Protein AF-A0A368BAW0-F1 (afdb_monomer_lite)

Radius of gyration: 23.53 Å; chains: 1; bounding box: 50×58×74 Å

Sequence (431 aa):
MKLLVCPLLLMACLSIGHAYTFTSSEGAKFDGELLRVRSDSVRVKRASDNTEFTLNKSRFSLKDQQYFEAWAETNRNMPEGRRLQAILADKYSQDSLYIGGTTGWKKREQGTGYIIDREFSYVTPENDFKQATAHPKPGIWNWEPGDKWIEHCAEINQVVRLHGPISPQCSVWAMEDHRTAEELKQNLIEYMTAQCQRYDAYEHVKWMDVVNETITTSGRWFGPKPGTDRWENPWTIIGYDETHPLMPPLYIKMAFEIATQHAPNTKLIINQHGGMQDIMWLTVKDLVFYLREQGLRVDGIGWQAHIDTGFEKDTYNIERLHELIDWAHSNELSFHVTEMNAWLDPRSKDYEAQAETFAAILEALLEHRLNGEISWNVWNITDGLAWIKNRDKEGTLFDVNGEAKPAYYAVQEVLENPPPPRAPLASTPDF

Foldseek 3Di:
DPPPPDPVNLVQCLAFPRWDWWAFPVGDIFIWTWPDADPFKTWTQGPVPRDIDIDGLNRTDPVVNVSSVVSCVVCVQPDPDAAQVVLCVPPHDPAAEFEEEEDALVCLVVPVVSSRLRHGQAYEHQCCQACQNQPQDPPDGDCVRVVVVLVVCVVSVGAYERAHELELSHHLHLQAPPDALVNLVVVLLVSLLCSLQVPLVRLSHAAYQHYEAQADLQLHGFAHDPHSPDSGRPNLNNDFDPVDPLGGRPSSLVSQVSNVVRNVNYAYEHEHEDALRPSNVVSVLVVCVVNVVVVTGHAAYEYQAAEEQCQVVPVCRLVSVLVSCLVQLLVNHEYENHEHFHFADLVPPPLVSLLVVLLSNVLSQLLCSPSGHYYYYHHDAELLRPDPVRSSRGGHQAYNVRHGTSNVVSSVVCSVPHDHHDDHDDRDPDD

Structure (mmCIF, N/CA/C/O backbone):
data_AF-A0A368BAW0-F1
#
_entry.id   AF-A0A368BAW0-F1
#
loop_
_atom_site.group_PDB
_atom_site.id
_atom_site.type_symbol
_atom_site.label_atom_id
_atom_site.label_alt_id
_atom_site.label_comp_id
_atom_site.label_asym_id
_atom_site.label_entity_id
_atom_site.label_seq_id
_atom_site.pdbx_PDB_ins_code
_atom_site.Cartn_x
_atom_site.Cartn_y
_atom_site.Cartn_z
_atom_site.occupancy
_atom_site.B_iso_or_equiv
_atom_site.auth_seq_id
_atom_site.auth_comp_id
_atom_site.auth_asym_id
_atom_site.auth_atom_id
_atom_site.pdbx_PDB_model_num
ATOM 1 N N . MET A 1 1 ? 5.286 30.751 -40.939 1.00 34.09 1 MET A N 1
ATOM 2 C CA . MET A 1 1 ? 4.449 30.124 -39.894 1.00 34.09 1 MET A CA 1
ATOM 3 C C . MET A 1 1 ? 5.326 29.157 -39.110 1.00 34.09 1 MET A C 1
ATOM 5 O O . MET A 1 1 ? 5.576 28.060 -39.586 1.00 34.09 1 MET A O 1
ATOM 9 N N . LYS A 1 2 ? 5.897 29.584 -37.977 1.00 32.25 2 LYS A N 1
ATOM 10 C CA . LYS A 1 2 ? 6.533 28.651 -37.035 1.00 32.25 2 LYS A CA 1
ATOM 11 C C . LYS A 1 2 ? 5.384 27.945 -36.319 1.00 32.25 2 LYS A C 1
ATOM 13 O O . LYS A 1 2 ? 4.651 28.614 -35.598 1.00 32.25 2 LYS A O 1
ATOM 18 N N . LEU A 1 3 ? 5.170 26.656 -36.586 1.00 33.97 3 LEU A N 1
ATOM 19 C CA . LEU A 1 3 ? 4.266 25.854 -35.766 1.00 33.97 3 LEU A CA 1
ATOM 20 C C . LEU A 1 3 ? 4.830 25.864 -34.341 1.00 33.97 3 LEU A C 1
ATOM 22 O O . LEU A 1 3 ? 5.869 25.258 -34.088 1.00 33.97 3 LEU A O 1
ATOM 26 N N . LEU A 1 4 ? 4.165 26.574 -33.429 1.00 32.25 4 LEU A N 1
ATOM 27 C CA . LEU A 1 4 ? 4.263 26.266 -32.010 1.00 32.25 4 LEU A CA 1
ATOM 28 C C . LEU A 1 4 ? 3.608 24.895 -31.834 1.00 32.25 4 LEU A C 1
ATOM 30 O O . LEU A 1 4 ? 2.393 24.790 -31.690 1.00 32.25 4 LEU A O 1
ATOM 34 N N . VAL A 1 5 ? 4.409 23.836 -31.916 1.00 36.12 5 VAL A N 1
ATOM 35 C CA . VAL A 1 5 ? 4.007 22.540 -31.376 1.00 36.12 5 VAL A CA 1
ATOM 36 C C . VAL A 1 5 ? 4.018 22.711 -29.861 1.00 36.12 5 VAL A C 1
ATOM 38 O O . VAL A 1 5 ? 5.027 23.117 -29.285 1.00 36.12 5 VAL A O 1
ATOM 41 N N . CYS A 1 6 ? 2.862 22.508 -29.235 1.00 36.12 6 CYS A N 1
ATOM 42 C CA . CYS A 1 6 ? 2.690 22.656 -27.797 1.00 36.12 6 CYS A CA 1
ATOM 43 C C . CYS A 1 6 ? 3.670 21.711 -27.064 1.00 36.12 6 CYS A C 1
ATOM 45 O O . CYS A 1 6 ? 3.706 20.532 -27.422 1.00 36.12 6 CYS A O 1
ATOM 47 N N . PRO A 1 7 ? 4.449 22.165 -26.062 1.00 43.22 7 PRO A N 1
ATOM 48 C CA . PRO A 1 7 ? 5.406 21.317 -25.336 1.00 43.22 7 PRO A CA 1
ATOM 49 C C . PRO A 1 7 ? 4.777 20.036 -24.761 1.00 43.22 7 PRO A C 1
ATOM 51 O O . PRO A 1 7 ? 5.419 18.989 -24.742 1.00 43.22 7 PRO A O 1
ATOM 54 N N . LEU A 1 8 ? 3.492 20.100 -24.386 1.00 39.84 8 LEU A N 1
ATOM 55 C CA . LEU A 1 8 ? 2.697 18.955 -23.927 1.00 39.84 8 LEU A CA 1
ATOM 56 C C . LEU A 1 8 ? 2.510 17.865 -24.997 1.00 39.84 8 LEU A C 1
ATOM 58 O O . LEU A 1 8 ? 2.567 16.684 -24.672 1.00 39.84 8 LEU A O 1
ATOM 62 N N . LEU A 1 9 ? 2.343 18.237 -26.274 1.00 40.00 9 LEU A N 1
ATOM 63 C CA . LEU A 1 9 ? 2.205 17.267 -27.370 1.00 40.00 9 LEU A CA 1
ATOM 64 C C . LEU A 1 9 ? 3.522 16.525 -27.640 1.00 40.00 9 LEU A C 1
ATOM 66 O O . LEU A 1 9 ? 3.503 15.367 -28.038 1.00 40.00 9 LEU A O 1
ATOM 70 N N . LEU A 1 10 ? 4.665 17.190 -27.425 1.00 50.28 10 LEU A N 1
ATOM 71 C CA . LEU A 1 10 ? 5.984 16.583 -27.609 1.00 50.28 10 LEU A CA 1
ATOM 72 C C . LEU A 1 10 ? 6.306 15.589 -26.481 1.00 50.28 10 LEU A C 1
ATOM 74 O O . LEU A 1 10 ? 6.859 14.531 -26.758 1.00 50.28 10 LEU A O 1
ATOM 78 N N . MET A 1 11 ? 5.920 15.897 -25.234 1.00 52.19 11 MET A N 1
ATOM 79 C CA . MET A 1 11 ? 6.071 14.980 -24.094 1.00 52.19 11 MET A CA 1
ATOM 80 C C . MET A 1 11 ? 5.202 13.723 -24.228 1.00 52.19 11 MET A C 1
ATOM 82 O O . MET A 1 11 ? 5.685 12.630 -23.947 1.00 52.19 11 MET A O 1
ATOM 86 N N . ALA A 1 12 ? 3.962 13.851 -24.717 1.00 54.44 12 ALA A N 1
ATOM 87 C CA . ALA A 1 12 ? 3.074 12.704 -24.929 1.00 54.44 12 ALA A CA 1
ATOM 88 C C . ALA A 1 12 ? 3.622 11.699 -25.961 1.00 54.44 12 ALA A C 1
ATOM 90 O O . ALA A 1 12 ? 3.360 10.508 -25.850 1.00 54.44 12 ALA A O 1
ATOM 91 N N . CYS A 1 13 ? 4.412 12.158 -26.939 1.00 58.84 13 CYS A N 1
ATOM 92 C CA . CYS A 1 13 ? 5.061 11.284 -27.920 1.00 58.84 13 CYS A CA 1
ATOM 93 C C . CYS A 1 13 ? 6.344 10.603 -27.412 1.00 58.84 13 CYS A C 1
ATOM 95 O O . CYS A 1 13 ? 6.896 9.747 -28.105 1.00 58.84 13 CYS A O 1
ATOM 97 N N . LEU A 1 14 ? 6.854 11.011 -26.246 1.00 67.75 14 LEU A N 1
ATOM 98 C CA . LEU A 1 14 ? 8.094 10.507 -25.645 1.00 67.75 14 LEU A CA 1
ATOM 99 C C . LEU A 1 14 ? 7.836 9.563 -24.458 1.00 67.75 14 LEU A C 1
ATOM 101 O O . LEU A 1 14 ? 8.793 9.051 -23.873 1.00 67.75 14 LEU A O 1
ATOM 105 N N . SER A 1 15 ? 6.568 9.316 -24.112 1.00 64.12 15 SER A N 1
ATOM 106 C CA . SER A 1 15 ? 6.191 8.340 -23.093 1.00 64.12 15 SER A CA 1
ATOM 107 C C . SER A 1 15 ? 6.407 6.902 -23.578 1.00 64.12 15 SER A C 1
ATOM 109 O O . SER A 1 15 ? 6.427 6.602 -24.776 1.00 64.12 15 SER A O 1
ATOM 111 N N . ILE A 1 16 ? 6.588 5.989 -22.625 1.00 68.31 16 ILE A N 1
ATOM 112 C CA . ILE A 1 16 ? 6.613 4.549 -22.901 1.00 68.31 16 ILE A CA 1
ATOM 113 C C . ILE A 1 16 ? 5.248 4.121 -23.449 1.00 68.31 16 ILE A C 1
ATOM 115 O O . ILE A 1 16 ? 4.216 4.591 -22.977 1.00 68.31 16 ILE A O 1
ATOM 119 N N . GLY A 1 17 ? 5.254 3.228 -24.441 1.00 69.81 17 GLY A N 1
ATOM 120 C CA . GLY A 1 17 ? 4.032 2.687 -25.045 1.00 69.81 17 GLY A CA 1
ATOM 121 C C . GLY A 1 17 ? 3.360 3.618 -26.057 1.00 69.81 17 GLY A C 1
ATOM 122 O O . GLY A 1 17 ? 2.319 3.273 -26.606 1.00 69.81 17 GLY A O 1
ATOM 123 N N . HIS A 1 18 ? 3.940 4.789 -26.349 1.00 81.00 18 HIS A N 1
ATOM 124 C CA . HIS A 1 18 ? 3.433 5.642 -27.418 1.00 81.00 18 HIS A CA 1
ATOM 125 C C . HIS A 1 18 ? 3.744 5.042 -28.795 1.00 81.00 18 HIS A C 1
ATOM 127 O O . HIS A 1 18 ? 4.905 4.778 -29.125 1.00 81.00 18 HIS A O 1
ATOM 133 N N . ALA A 1 19 ? 2.709 4.878 -29.620 1.00 83.75 19 ALA A N 1
ATOM 134 C CA . ALA A 1 19 ? 2.864 4.449 -31.002 1.00 83.75 19 ALA A CA 1
ATOM 135 C C . ALA A 1 19 ? 3.539 5.546 -31.847 1.00 83.75 19 ALA A C 1
ATOM 137 O O . ALA A 1 19 ? 3.120 6.702 -31.860 1.00 83.75 19 ALA A O 1
ATOM 138 N N . TYR A 1 20 ? 4.571 5.172 -32.594 1.00 90.44 20 TYR A N 1
ATOM 139 C CA . TYR A 1 20 ? 5.371 6.034 -33.451 1.00 90.44 20 TYR A CA 1
ATOM 140 C C . TYR A 1 20 ? 5.610 5.357 -34.805 1.00 90.44 20 TYR A C 1
ATOM 142 O O . TYR A 1 20 ? 5.882 4.158 -34.882 1.00 90.44 20 TYR A O 1
ATOM 150 N N . THR A 1 21 ? 5.547 6.130 -35.890 1.00 93.44 21 THR A N 1
ATOM 151 C CA . THR A 1 21 ? 5.897 5.645 -37.231 1.00 93.44 21 THR A CA 1
ATOM 152 C C . THR A 1 21 ? 7.395 5.794 -37.474 1.00 93.44 21 THR A C 1
ATOM 154 O O . THR A 1 21 ? 7.878 6.886 -37.790 1.00 93.44 21 THR A O 1
ATOM 157 N N . PHE A 1 22 ? 8.130 4.690 -37.392 1.00 93.00 22 PHE A N 1
ATOM 158 C CA . PHE A 1 22 ? 9.554 4.649 -37.710 1.00 93.00 22 PHE A CA 1
ATOM 159 C C . PHE A 1 22 ? 9.780 4.618 -39.219 1.00 93.00 22 PHE A C 1
ATOM 161 O O . PHE A 1 22 ? 9.001 4.039 -39.978 1.00 93.00 22 PHE A O 1
ATOM 168 N N . THR A 1 23 ? 10.875 5.225 -39.659 1.00 93.88 23 THR A N 1
ATOM 169 C CA . THR A 1 23 ? 11.331 5.274 -41.046 1.00 93.88 23 THR A CA 1
ATOM 170 C C . THR A 1 23 ? 12.750 4.718 -41.132 1.00 93.88 23 THR A C 1
ATOM 172 O O . THR A 1 23 ? 13.669 5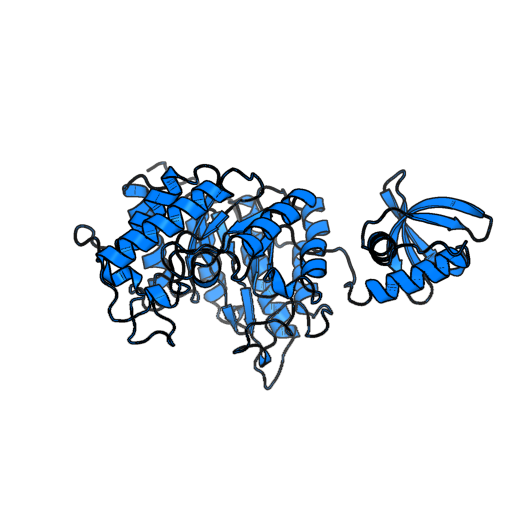.233 -40.494 1.00 93.88 23 THR A O 1
ATOM 175 N N . SER A 1 24 ? 12.956 3.680 -41.943 1.00 90.12 24 SER A N 1
ATOM 176 C CA . SER A 1 24 ? 14.282 3.123 -42.204 1.00 90.12 24 SER A CA 1
ATOM 177 C C . SER A 1 24 ? 15.177 4.131 -42.931 1.00 90.12 24 SER A C 1
ATOM 179 O O . SER A 1 24 ? 14.696 5.072 -43.568 1.00 90.12 24 SER A O 1
ATOM 181 N N . SER A 1 25 ? 16.491 3.917 -42.896 1.00 84.25 25 SER A N 1
ATOM 182 C CA . SER A 1 25 ? 17.465 4.704 -43.668 1.00 84.25 25 SER A CA 1
ATOM 183 C C . SER A 1 25 ? 17.217 4.651 -45.184 1.00 84.25 25 SER A C 1
ATOM 185 O O . SER A 1 25 ? 17.631 5.554 -45.906 1.00 84.25 25 SER A O 1
ATOM 187 N N . GLU A 1 26 ? 16.497 3.630 -45.654 1.00 86.88 26 GLU A N 1
ATOM 188 C CA . GLU A 1 26 ? 16.083 3.434 -47.050 1.00 86.88 26 GLU A CA 1
ATOM 189 C C . GLU A 1 26 ? 14.663 3.969 -47.339 1.00 86.88 26 GLU A C 1
ATOM 191 O O . GLU A 1 26 ? 14.186 3.887 -48.468 1.00 86.88 26 GLU A O 1
ATOM 196 N N . GLY A 1 27 ? 13.974 4.534 -46.339 1.00 87.50 27 GLY A N 1
ATOM 197 C CA . GLY A 1 27 ? 12.667 5.185 -46.487 1.00 87.50 27 GLY A CA 1
ATOM 198 C C . GLY A 1 27 ? 11.438 4.296 -46.256 1.00 87.50 27 GLY A C 1
ATOM 199 O O . GLY A 1 27 ? 10.313 4.787 -46.370 1.00 87.50 27 GLY A O 1
ATOM 200 N N . ALA A 1 28 ? 11.616 3.019 -45.904 1.00 91.56 28 ALA A N 1
ATOM 201 C CA . ALA A 1 28 ? 10.511 2.129 -45.540 1.00 91.56 28 ALA A CA 1
ATOM 202 C C . ALA A 1 28 ? 9.927 2.527 -44.179 1.00 91.56 28 ALA A C 1
ATOM 204 O O . ALA A 1 28 ? 10.675 2.914 -43.286 1.00 91.56 28 ALA A O 1
ATOM 205 N N . LYS A 1 29 ? 8.608 2.416 -43.998 1.00 94.75 29 LYS A N 1
ATOM 206 C CA . LYS A 1 29 ? 7.937 2.839 -42.763 1.00 94.75 29 LYS A CA 1
ATOM 207 C C . LYS A 1 29 ? 7.214 1.698 -42.076 1.00 94.75 29 LYS A C 1
ATOM 209 O O . LYS A 1 29 ? 6.678 0.821 -42.750 1.00 94.75 29 LYS A O 1
ATOM 214 N N . PHE A 1 30 ? 7.173 1.744 -40.752 1.00 93.31 30 PHE A N 1
ATOM 215 C CA . PHE A 1 30 ? 6.327 0.872 -39.945 1.00 93.31 30 PHE A CA 1
ATOM 216 C C . PHE A 1 30 ? 5.944 1.559 -38.636 1.00 93.31 30 PHE A C 1
ATOM 218 O O . PHE A 1 30 ? 6.708 2.365 -38.109 1.00 93.31 30 PHE A O 1
ATOM 225 N N . ASP A 1 31 ? 4.780 1.205 -38.105 1.00 93.81 31 ASP A N 1
ATOM 226 C CA . ASP A 1 31 ? 4.315 1.696 -36.811 1.00 93.81 31 ASP A CA 1
ATOM 227 C C . ASP A 1 31 ? 4.767 0.759 -35.686 1.00 93.81 31 ASP A C 1
ATOM 229 O O . ASP A 1 31 ? 4.769 -0.471 -35.834 1.00 93.81 31 ASP A O 1
ATOM 233 N N . GLY A 1 32 ? 5.150 1.329 -34.550 1.00 92.19 32 GLY A N 1
ATOM 234 C CA . GLY A 1 32 ? 5.523 0.569 -33.363 1.00 92.19 32 GLY A CA 1
ATOM 235 C C . GLY A 1 32 ? 5.779 1.444 -32.146 1.00 92.19 32 GLY A C 1
ATOM 236 O O . GLY A 1 32 ? 5.569 2.647 -32.181 1.00 92.19 32 GLY A O 1
ATOM 237 N N . GLU A 1 33 ? 6.298 0.844 -31.088 1.00 91.38 33 GLU A N 1
ATOM 238 C CA . GLU A 1 33 ? 6.603 1.500 -29.817 1.00 91.38 33 GLU A CA 1
ATOM 239 C C . GLU A 1 33 ? 8.092 1.344 -29.497 1.00 91.38 33 GLU A C 1
ATOM 241 O O . GLU A 1 33 ? 8.672 0.268 -29.691 1.00 91.38 33 GLU A O 1
ATOM 246 N N . LEU A 1 34 ? 8.724 2.402 -28.983 1.00 89.56 34 LEU A N 1
ATOM 247 C CA . LEU A 1 34 ? 10.065 2.286 -28.411 1.00 89.56 34 LEU A CA 1
ATOM 248 C C . LEU A 1 34 ? 9.997 1.571 -27.065 1.00 89.56 34 LEU A C 1
ATOM 250 O O . LEU A 1 34 ? 9.306 2.010 -26.149 1.00 89.56 34 LEU A O 1
ATOM 254 N N . LEU A 1 35 ? 10.779 0.500 -26.947 1.00 86.00 35 LEU A N 1
ATOM 255 C CA . LEU A 1 35 ? 10.939 -0.245 -25.702 1.00 86.00 35 LEU A CA 1
ATOM 256 C C . LEU A 1 35 ? 12.234 0.120 -24.977 1.00 86.00 35 LEU A C 1
ATOM 258 O O . LEU A 1 35 ? 12.276 0.096 -23.754 1.00 86.00 35 LEU A O 1
ATOM 262 N N . ARG A 1 36 ? 13.317 0.411 -25.709 1.00 88.19 36 ARG A N 1
ATOM 263 C CA . ARG A 1 36 ? 14.614 0.811 -25.135 1.00 88.19 36 ARG A CA 1
ATOM 264 C C . ARG A 1 36 ? 15.449 1.536 -26.176 1.00 88.19 36 ARG A C 1
ATOM 266 O O . ARG A 1 36 ? 15.490 1.125 -27.334 1.00 88.19 36 ARG A O 1
ATOM 273 N N . VAL A 1 37 ? 16.209 2.530 -25.733 1.00 88.88 37 VAL A N 1
ATOM 274 C CA . VAL A 1 37 ? 17.269 3.161 -26.520 1.00 88.88 37 VAL A CA 1
ATOM 275 C C . VAL A 1 37 ? 18.592 2.967 -25.780 1.00 88.88 37 VAL A C 1
ATOM 277 O O . VAL A 1 37 ? 18.723 3.365 -24.627 1.00 88.88 37 VAL A O 1
ATOM 280 N N . ARG A 1 38 ? 19.568 2.332 -26.434 1.00 88.69 38 ARG A N 1
ATOM 281 C CA . ARG A 1 38 ? 20.963 2.211 -25.973 1.00 88.69 38 ARG A CA 1
ATOM 282 C C . ARG A 1 38 ? 21.847 3.171 -26.765 1.00 88.69 38 ARG A C 1
ATOM 284 O O . ARG A 1 38 ? 21.340 3.944 -27.572 1.00 88.69 38 ARG A O 1
ATOM 291 N N . SER A 1 39 ? 23.159 3.170 -26.545 1.00 88.06 39 SER A N 1
ATOM 292 C CA . SER A 1 39 ? 24.081 4.055 -27.272 1.00 88.06 39 SER A CA 1
ATOM 293 C C . SER A 1 39 ? 24.009 3.845 -28.792 1.00 88.06 39 SER A C 1
ATOM 295 O O . SER A 1 39 ? 23.849 4.821 -29.527 1.00 88.06 39 SER A O 1
ATOM 297 N N . ASP A 1 40 ? 24.021 2.596 -29.256 1.00 92.69 40 ASP A N 1
ATOM 298 C CA . ASP A 1 40 ? 24.109 2.202 -30.671 1.00 92.69 40 ASP A CA 1
ATOM 299 C C . ASP A 1 40 ? 22.823 1.591 -31.257 1.00 92.69 40 ASP A C 1
ATOM 301 O O . ASP A 1 40 ? 22.659 1.517 -32.478 1.00 92.69 40 ASP A O 1
ATOM 305 N N . SER A 1 41 ? 21.890 1.184 -30.400 1.00 93.81 41 SER A N 1
ATOM 306 C CA . SER A 1 41 ? 20.751 0.345 -30.767 1.00 93.81 41 SER A CA 1
ATOM 307 C C . SER A 1 41 ? 19.440 0.818 -30.146 1.00 93.81 41 SER A C 1
ATOM 309 O O . SER A 1 41 ? 19.413 1.554 -29.156 1.00 93.81 41 SER A O 1
ATOM 311 N N . VAL A 1 42 ? 18.335 0.393 -30.755 1.00 92.88 42 VAL A N 1
ATOM 312 C CA . VAL A 1 42 ? 16.972 0.584 -30.259 1.00 92.88 42 VAL A CA 1
ATOM 313 C C . VAL A 1 42 ? 16.222 -0.737 -30.273 1.00 92.88 42 VAL A C 1
ATOM 315 O O . VAL A 1 42 ? 16.316 -1.498 -31.238 1.00 92.88 42 VAL A O 1
ATOM 318 N N . ARG A 1 43 ? 15.480 -1.007 -29.200 1.00 92.44 43 ARG A N 1
ATOM 319 C CA . ARG A 1 43 ? 14.509 -2.100 -29.125 1.00 92.44 43 ARG A CA 1
ATOM 320 C C . ARG A 1 43 ? 13.126 -1.525 -29.385 1.00 92.44 43 ARG A C 1
ATOM 322 O O . ARG A 1 43 ? 12.749 -0.524 -28.775 1.00 92.44 43 ARG A O 1
ATOM 329 N N . VAL A 1 44 ? 12.395 -2.166 -30.284 1.00 91.12 44 VAL A N 1
ATOM 330 C CA . VAL A 1 44 ? 11.116 -1.685 -30.806 1.00 91.12 44 VAL A CA 1
ATOM 331 C C . VAL A 1 44 ? 10.104 -2.822 -30.788 1.00 91.12 44 VAL A C 1
ATOM 333 O O . VAL A 1 44 ? 10.470 -3.961 -31.087 1.00 91.12 44 VAL A O 1
ATOM 336 N N . LYS A 1 45 ? 8.847 -2.511 -30.476 1.00 90.25 45 LYS A N 1
ATOM 337 C CA . LYS A 1 45 ? 7.701 -3.415 -30.622 1.00 90.25 45 LYS A CA 1
ATOM 338 C C . LYS A 1 45 ? 6.874 -2.970 -31.816 1.00 90.25 45 LYS A C 1
ATOM 340 O O . LYS A 1 45 ? 6.367 -1.854 -31.830 1.00 90.25 45 LYS A O 1
ATOM 345 N N . ARG A 1 46 ? 6.750 -3.803 -32.842 1.00 92.75 46 ARG A N 1
ATOM 346 C CA . ARG A 1 46 ? 5.976 -3.463 -34.042 1.00 92.75 46 ARG A CA 1
ATOM 347 C C . ARG A 1 46 ? 4.477 -3.583 -33.768 1.00 92.75 46 ARG A C 1
ATOM 349 O O . ARG A 1 46 ? 4.022 -4.617 -33.294 1.00 92.75 46 ARG A O 1
ATOM 356 N N . ALA A 1 47 ? 3.708 -2.563 -34.142 1.00 90.88 47 ALA A N 1
ATOM 357 C CA . ALA A 1 47 ? 2.279 -2.483 -33.836 1.00 90.88 47 ALA A CA 1
ATOM 358 C C . ALA A 1 47 ? 1.431 -3.533 -34.577 1.00 90.88 47 ALA A C 1
ATOM 360 O O . ALA A 1 47 ? 0.406 -3.970 -34.069 1.00 90.88 47 ALA A O 1
ATOM 361 N N . SER A 1 48 ? 1.851 -3.964 -35.772 1.00 91.25 48 SER A N 1
ATOM 362 C CA . SER A 1 48 ? 1.049 -4.866 -36.612 1.00 91.25 48 SER A CA 1
ATOM 363 C C . SER A 1 48 ? 0.923 -6.290 -36.070 1.00 91.25 48 SER A C 1
ATOM 365 O O . SER A 1 48 ? -0.034 -6.982 -36.401 1.00 91.25 48 SER A O 1
ATOM 367 N N . ASP A 1 49 ? 1.910 -6.758 -35.308 1.00 90.31 49 ASP A N 1
ATOM 368 C CA . ASP A 1 49 ? 1.985 -8.150 -34.847 1.00 90.31 49 ASP A CA 1
ATOM 369 C C . ASP A 1 49 ? 2.661 -8.320 -33.483 1.00 90.31 49 ASP A C 1
ATOM 371 O O . ASP A 1 49 ? 2.969 -9.440 -33.084 1.00 90.31 49 ASP A O 1
ATOM 375 N N . ASN A 1 50 ? 2.906 -7.221 -32.766 1.00 86.00 50 ASN A N 1
ATOM 376 C CA . ASN A 1 50 ? 3.586 -7.196 -31.473 1.00 86.00 50 ASN A CA 1
ATOM 377 C C . ASN A 1 50 ? 4.998 -7.807 -31.479 1.00 86.00 50 ASN A C 1
ATOM 379 O O . ASN A 1 50 ? 5.536 -8.090 -30.410 1.00 86.00 50 ASN A O 1
ATOM 383 N N . THR A 1 51 ? 5.627 -7.989 -32.649 1.00 90.56 51 THR A N 1
ATOM 384 C CA . THR A 1 51 ? 6.995 -8.520 -32.706 1.00 90.56 51 THR A CA 1
ATOM 385 C C . THR A 1 51 ? 7.959 -7.522 -32.084 1.00 90.56 51 THR A C 1
ATOM 387 O O . THR A 1 51 ? 8.010 -6.361 -32.499 1.00 90.56 51 THR A O 1
ATOM 390 N N . GLU A 1 52 ? 8.779 -7.992 -31.152 1.00 91.69 52 GLU A N 1
ATOM 391 C CA . GLU A 1 52 ? 9.866 -7.210 -30.582 1.00 91.69 52 GLU A CA 1
ATOM 392 C C . GLU A 1 52 ? 11.195 -7.534 -31.259 1.00 91.69 52 GLU A C 1
ATOM 394 O O . GLU A 1 52 ? 11.542 -8.697 -31.468 1.00 91.69 52 GLU A O 1
ATOM 399 N N . PHE A 1 53 ? 11.967 -6.504 -31.589 1.00 92.06 53 PHE A N 1
ATOM 400 C CA . PHE A 1 53 ? 13.292 -6.673 -32.174 1.00 92.06 53 PHE A CA 1
ATOM 401 C C . PHE A 1 53 ? 14.218 -5.513 -31.823 1.00 92.06 53 PHE A C 1
ATOM 403 O O . PHE A 1 53 ? 13.782 -4.398 -31.535 1.00 92.06 53 PHE A O 1
ATOM 410 N N . THR A 1 54 ? 15.521 -5.781 -31.889 1.00 94.19 54 THR A N 1
ATOM 411 C CA . THR A 1 54 ? 16.570 -4.784 -31.669 1.00 94.19 54 THR A CA 1
ATOM 412 C C . THR A 1 54 ? 17.273 -4.480 -32.982 1.00 94.19 54 THR A C 1
ATOM 414 O O . THR A 1 54 ? 17.697 -5.387 -33.698 1.00 94.19 54 THR A O 1
ATOM 417 N N . LEU A 1 55 ? 17.408 -3.197 -33.301 1.00 93.50 55 LEU A N 1
ATOM 418 C CA . LEU A 1 55 ? 18.064 -2.711 -34.510 1.00 93.50 55 LEU A CA 1
ATOM 419 C C . LEU A 1 55 ? 19.096 -1.641 -34.163 1.00 93.50 55 LEU A C 1
ATOM 421 O O . LEU A 1 55 ? 18.915 -0.864 -33.230 1.00 93.50 55 LEU A O 1
ATOM 425 N N . ASN A 1 56 ? 20.162 -1.561 -34.959 1.00 95.56 56 ASN A N 1
ATOM 426 C CA . ASN A 1 56 ? 21.100 -0.443 -34.877 1.00 95.56 56 ASN A CA 1
ATOM 427 C C . ASN A 1 56 ? 20.397 0.868 -35.245 1.00 95.56 56 ASN A C 1
ATOM 429 O O . ASN A 1 56 ? 19.667 0.917 -36.238 1.00 95.56 56 ASN A O 1
ATOM 433 N N . LYS A 1 57 ? 20.678 1.944 -34.503 1.00 93.62 57 LYS A N 1
ATOM 434 C CA . LYS A 1 57 ? 20.136 3.293 -34.753 1.00 93.62 57 LYS A CA 1
ATOM 435 C C . LYS A 1 57 ? 20.382 3.775 -36.180 1.00 93.62 57 LYS A C 1
ATOM 437 O O . LYS A 1 57 ? 19.524 4.418 -36.773 1.00 93.62 57 LYS A O 1
ATOM 442 N N . SER A 1 58 ? 21.527 3.402 -36.753 1.00 94.00 58 SER A N 1
ATOM 443 C CA . SER A 1 58 ? 21.915 3.740 -38.126 1.00 94.00 58 SER A CA 1
ATOM 444 C C . SER A 1 58 ? 20.983 3.168 -39.200 1.00 94.00 58 SER A C 1
ATOM 446 O O . SER A 1 58 ? 21.018 3.631 -40.338 1.00 94.00 58 SER A O 1
ATOM 448 N N . ARG A 1 59 ? 20.131 2.190 -38.861 1.00 94.44 59 ARG A N 1
ATOM 449 C CA . ARG A 1 59 ? 19.097 1.657 -39.763 1.00 94.44 59 ARG A CA 1
ATOM 450 C C . ARG A 1 59 ? 17.862 2.550 -39.866 1.00 94.44 59 ARG A C 1
ATOM 452 O O . ARG A 1 59 ? 16.986 2.240 -40.669 1.00 94.44 59 ARG A O 1
ATOM 459 N N . PHE A 1 60 ? 17.783 3.621 -39.080 1.00 94.25 60 PHE A N 1
ATOM 460 C CA . PHE A 1 60 ? 16.660 4.554 -39.056 1.00 94.25 60 PHE A CA 1
ATOM 461 C C . PHE A 1 60 ? 17.048 5.921 -39.611 1.00 94.25 60 PHE A C 1
ATOM 463 O O . PHE A 1 60 ? 18.228 6.278 -39.689 1.00 94.25 60 PHE A O 1
ATOM 470 N N . SER A 1 61 ? 16.036 6.698 -39.989 1.00 93.62 61 SER A N 1
ATOM 471 C CA . SER A 1 61 ? 16.201 8.069 -40.460 1.00 93.62 61 SER A CA 1
ATOM 472 C C . SER A 1 61 ? 16.901 8.948 -39.412 1.00 93.62 61 SER A C 1
ATOM 474 O O . SER A 1 61 ? 16.815 8.697 -38.212 1.00 93.62 61 SER A O 1
ATOM 476 N N . LEU A 1 62 ? 17.563 10.028 -39.842 1.00 91.00 62 LEU A N 1
ATOM 477 C CA . LEU A 1 62 ? 18.161 10.998 -38.909 1.00 91.00 62 LEU A CA 1
ATOM 478 C C . LEU A 1 62 ? 17.124 11.604 -37.949 1.00 91.00 62 LEU A C 1
ATOM 480 O O . LEU A 1 62 ? 17.440 11.878 -36.795 1.00 91.00 62 LEU A O 1
ATOM 484 N N . LYS A 1 63 ? 15.880 11.785 -38.411 1.00 91.19 63 LYS A N 1
ATOM 485 C CA . LYS A 1 63 ? 14.778 12.288 -37.584 1.00 91.19 63 LYS A CA 1
ATOM 486 C C . LYS A 1 63 ? 14.427 11.297 -36.470 1.00 91.19 63 LYS A C 1
ATOM 488 O O . LYS A 1 63 ? 14.209 11.708 -35.336 1.00 91.19 63 LYS A O 1
ATOM 493 N N . ASP A 1 64 ? 14.401 10.009 -36.789 1.00 92.75 64 ASP A N 1
ATOM 494 C CA . ASP A 1 64 ? 14.136 8.950 -35.816 1.00 92.75 64 ASP A CA 1
ATOM 495 C C . ASP A 1 64 ? 15.292 8.840 -34.820 1.00 92.75 64 ASP A C 1
ATOM 497 O O . ASP A 1 64 ? 15.060 8.708 -33.627 1.00 92.75 64 ASP A O 1
ATOM 501 N N . GLN A 1 65 ? 16.540 8.983 -35.277 1.00 91.56 65 GLN A N 1
ATOM 502 C CA . GLN A 1 65 ? 17.706 9.000 -34.389 1.00 91.56 65 GLN A CA 1
ATOM 503 C C . GLN A 1 65 ? 17.638 10.150 -33.368 1.00 91.56 65 GLN A C 1
ATOM 505 O O . GLN A 1 65 ? 17.879 9.920 -32.186 1.00 91.56 65 GLN A O 1
ATOM 510 N N . GLN A 1 66 ? 17.213 11.348 -33.785 1.00 89.62 66 GLN A N 1
ATOM 511 C CA . GLN A 1 66 ? 16.954 12.475 -32.873 1.00 89.62 66 GLN A CA 1
ATOM 512 C C . GLN A 1 66 ? 15.790 12.196 -31.913 1.00 89.62 66 GLN A C 1
ATOM 514 O O . GLN A 1 66 ? 15.845 12.556 -30.737 1.00 89.62 66 GLN A O 1
ATOM 519 N N . TYR A 1 67 ? 14.734 11.536 -32.397 1.00 89.25 67 TYR A N 1
ATOM 520 C CA . TYR A 1 67 ? 13.633 11.082 -31.549 1.00 89.25 67 TYR A CA 1
ATOM 521 C C . TYR A 1 67 ? 14.117 10.082 -30.490 1.00 89.25 67 TYR A C 1
ATOM 523 O O . TYR A 1 67 ? 13.735 10.202 -29.330 1.00 89.25 67 TYR A O 1
ATOM 531 N N . PHE A 1 68 ? 15.020 9.161 -30.841 1.00 92.06 68 PHE A N 1
ATOM 532 C CA . PHE A 1 68 ? 15.608 8.210 -29.897 1.00 92.06 68 PHE A CA 1
ATOM 533 C C . PHE A 1 68 ? 16.410 8.906 -28.801 1.00 92.06 68 PHE A C 1
ATOM 535 O O . PHE A 1 68 ? 16.331 8.492 -27.652 1.00 92.06 68 PHE A O 1
ATOM 542 N N . GLU A 1 69 ? 17.169 9.951 -29.132 1.00 88.12 69 GLU A N 1
ATOM 543 C CA . GLU A 1 69 ? 17.920 10.740 -28.147 1.00 88.12 69 GLU A CA 1
ATOM 544 C C . GLU A 1 69 ? 16.981 11.449 -27.164 1.00 88.12 69 GLU A C 1
ATOM 546 O O . GLU A 1 69 ? 17.160 11.335 -25.952 1.00 88.12 69 GLU A O 1
ATOM 551 N N . ALA A 1 70 ? 15.932 12.105 -27.669 1.00 85.62 70 ALA A N 1
ATOM 552 C CA . ALA A 1 70 ? 14.927 12.753 -26.827 1.00 85.62 70 ALA A CA 1
ATOM 553 C C . ALA A 1 70 ? 14.161 11.743 -25.954 1.00 85.62 70 ALA A C 1
ATOM 555 O O . ALA A 1 70 ? 13.883 12.008 -24.781 1.00 85.62 70 ALA A O 1
ATOM 556 N N . TRP A 1 71 ? 13.844 10.570 -26.510 1.00 88.00 71 TRP A N 1
ATOM 557 C CA . TRP A 1 71 ? 13.183 9.495 -25.778 1.00 88.00 71 TRP A CA 1
ATOM 558 C C . TRP A 1 71 ? 14.108 8.925 -24.703 1.00 88.00 71 TRP A C 1
ATOM 560 O O . TRP A 1 71 ? 13.676 8.744 -23.569 1.00 88.00 71 TRP A O 1
ATOM 570 N N . ALA A 1 72 ? 15.384 8.688 -25.018 1.00 85.56 72 ALA A N 1
ATOM 571 C CA . ALA A 1 72 ? 16.367 8.176 -24.068 1.00 85.56 72 ALA A CA 1
ATOM 572 C C . ALA A 1 72 ? 16.563 9.127 -22.888 1.00 85.56 72 ALA A C 1
ATOM 574 O O . ALA A 1 72 ? 16.590 8.666 -21.756 1.00 85.56 72 ALA A O 1
ATOM 575 N N . GLU A 1 73 ? 16.637 10.436 -23.135 1.00 81.19 73 GLU A N 1
ATOM 576 C CA . GLU A 1 73 ? 16.748 11.435 -22.067 1.00 81.19 73 GLU A CA 1
ATOM 577 C C . GLU A 1 73 ? 15.508 11.431 -21.162 1.00 81.19 73 GLU A C 1
ATOM 579 O O . GLU A 1 73 ? 15.619 11.436 -19.938 1.00 81.19 73 GLU A O 1
ATOM 584 N N . THR A 1 74 ? 14.319 11.348 -21.765 1.00 78.56 74 THR A N 1
ATOM 585 C CA . THR A 1 74 ? 13.041 11.302 -21.034 1.00 78.56 74 THR A CA 1
ATOM 586 C C . THR A 1 74 ? 12.897 10.026 -20.197 1.00 78.56 74 THR A C 1
ATOM 588 O O . THR A 1 74 ? 12.299 10.049 -19.125 1.00 78.56 74 THR A O 1
ATOM 591 N N . ASN A 1 75 ? 13.466 8.912 -20.665 1.00 79.31 75 ASN A N 1
ATOM 592 C CA . ASN A 1 75 ? 13.307 7.579 -20.080 1.00 79.31 75 ASN A CA 1
ATOM 593 C C . ASN A 1 75 ? 14.631 7.027 -19.519 1.00 79.31 75 ASN A C 1
ATOM 595 O O . ASN A 1 75 ? 14.806 5.810 -19.425 1.00 79.31 75 ASN A O 1
ATOM 599 N N . ARG A 1 76 ? 15.581 7.902 -19.162 1.00 79.06 76 ARG A N 1
ATOM 600 C CA . ARG A 1 76 ? 16.946 7.500 -18.777 1.00 79.06 76 ARG A CA 1
ATOM 601 C C . ARG A 1 76 ? 16.965 6.579 -17.552 1.00 79.06 76 ARG A C 1
ATOM 603 O O . ARG A 1 76 ? 17.688 5.590 -17.557 1.00 79.06 76 ARG A O 1
ATOM 610 N N . ASN A 1 77 ? 16.041 6.816 -16.620 1.00 81.62 77 ASN A N 1
ATOM 611 C CA . ASN A 1 77 ? 15.859 6.030 -15.403 1.00 81.62 77 ASN A CA 1
ATOM 612 C C . ASN A 1 77 ? 15.043 4.743 -15.617 1.00 81.62 77 ASN A C 1
ATOM 614 O O . ASN A 1 77 ? 14.469 4.193 -14.673 1.00 81.62 77 ASN A O 1
ATOM 618 N N . MET A 1 78 ? 14.832 4.311 -16.862 1.00 85.56 78 MET A N 1
ATOM 619 C CA . MET A 1 78 ? 14.087 3.086 -17.122 1.00 85.56 78 MET A CA 1
ATOM 620 C C . MET A 1 78 ? 14.969 1.878 -16.770 1.00 85.56 78 MET A C 1
ATOM 622 O O . MET A 1 78 ? 16.053 1.745 -17.352 1.00 85.56 78 MET A O 1
ATOM 626 N N . PRO A 1 79 ? 14.517 0.993 -15.865 1.00 91.56 79 PRO A N 1
ATOM 627 C CA . PRO A 1 79 ? 15.278 -0.196 -15.503 1.00 91.56 79 PRO A CA 1
ATOM 628 C C . PRO A 1 79 ? 15.482 -1.132 -16.701 1.00 91.56 79 PRO A C 1
ATOM 630 O O . PRO A 1 79 ? 14.771 -1.062 -17.708 1.00 91.56 79 PRO A O 1
ATOM 633 N N . GLU A 1 80 ? 16.445 -2.042 -16.596 1.00 89.56 80 GLU A N 1
ATOM 634 C CA . GLU A 1 80 ? 16.585 -3.144 -17.555 1.00 89.56 80 GLU A CA 1
ATOM 635 C C . GLU A 1 80 ? 15.489 -4.209 -17.343 1.00 89.56 80 GLU A C 1
ATOM 637 O O . GLU A 1 80 ? 14.805 -4.222 -16.316 1.00 89.56 80 GLU A O 1
ATOM 642 N N . GLY A 1 81 ? 15.274 -5.080 -18.335 1.00 88.88 81 GLY A N 1
ATOM 643 C CA . GLY A 1 81 ? 14.267 -6.152 -18.267 1.00 88.88 81 GLY A CA 1
ATOM 644 C C . GLY A 1 81 ? 12.819 -5.695 -18.506 1.00 88.88 81 GLY A C 1
ATOM 645 O O . GLY A 1 81 ? 12.568 -4.585 -18.993 1.00 88.88 81 GLY A O 1
ATOM 646 N N . ARG A 1 82 ? 11.851 -6.570 -18.202 1.00 90.94 82 ARG A N 1
ATOM 647 C CA . ARG A 1 82 ? 10.412 -6.260 -18.298 1.00 90.94 82 ARG A CA 1
ATOM 648 C C . ARG A 1 82 ? 9.958 -5.423 -17.100 1.00 90.94 82 ARG A C 1
ATOM 650 O O . ARG A 1 82 ? 10.466 -5.590 -16.000 1.00 90.94 82 ARG A O 1
ATOM 657 N N . ARG A 1 83 ? 9.013 -4.504 -17.305 1.00 93.25 83 ARG A N 1
ATOM 658 C CA . ARG A 1 83 ? 8.415 -3.732 -16.197 1.00 93.25 83 ARG A CA 1
ATOM 659 C C . ARG A 1 83 ? 7.617 -4.673 -15.288 1.00 93.25 83 ARG A C 1
ATOM 661 O O . ARG A 1 83 ? 7.068 -5.649 -15.803 1.00 93.25 83 ARG A O 1
ATOM 668 N N . LEU A 1 84 ? 7.502 -4.379 -13.990 1.00 96.56 84 LEU A N 1
ATOM 669 C CA . LEU A 1 84 ? 6.827 -5.294 -13.047 1.00 96.56 84 LEU A CA 1
ATOM 670 C C . LEU A 1 84 ? 5.369 -5.549 -13.471 1.00 96.56 84 LEU A C 1
ATOM 672 O O . LEU A 1 84 ? 4.949 -6.698 -13.585 1.00 96.56 84 LEU A O 1
ATOM 676 N N . GLN A 1 85 ? 4.637 -4.495 -13.840 1.00 93.56 85 GLN A N 1
ATOM 677 C CA . GLN A 1 85 ? 3.271 -4.591 -14.367 1.00 93.56 85 GLN A CA 1
ATOM 678 C C . GLN A 1 85 ? 3.163 -5.482 -15.617 1.00 93.56 85 GLN A C 1
ATOM 680 O O . GLN A 1 85 ? 2.214 -6.252 -15.746 1.00 93.56 85 GLN A O 1
ATOM 685 N N . ALA A 1 86 ? 4.141 -5.423 -16.526 1.00 91.44 86 ALA A N 1
ATOM 686 C CA . ALA A 1 86 ? 4.143 -6.255 -17.730 1.00 91.44 86 ALA A CA 1
ATOM 687 C C . ALA A 1 86 ? 4.359 -7.741 -17.404 1.00 91.44 86 ALA A C 1
ATOM 689 O O . ALA A 1 86 ? 3.797 -8.603 -18.075 1.00 91.44 86 ALA A O 1
ATOM 690 N N . ILE A 1 87 ? 5.145 -8.047 -16.366 1.00 95.44 87 ILE A N 1
ATOM 691 C CA . ILE A 1 87 ? 5.321 -9.419 -15.877 1.00 95.44 87 ILE A CA 1
ATOM 692 C C . ILE A 1 87 ? 4.008 -9.933 -15.277 1.00 95.44 87 ILE A C 1
ATOM 694 O O . ILE A 1 87 ? 3.602 -11.053 -15.579 1.00 95.44 87 ILE A O 1
ATOM 698 N N . LEU A 1 88 ? 3.309 -9.104 -14.494 1.00 94.44 88 LEU A N 1
ATOM 699 C CA . LEU A 1 88 ? 2.002 -9.451 -13.921 1.00 94.44 88 LEU A CA 1
ATOM 700 C C . LEU A 1 88 ? 0.965 -9.765 -14.996 1.00 94.44 88 LEU A C 1
ATOM 702 O O . LEU A 1 88 ? 0.297 -10.790 -14.909 1.00 94.44 88 LEU A O 1
ATOM 706 N N . ALA A 1 89 ? 0.869 -8.915 -16.020 1.00 91.50 89 ALA A N 1
ATOM 707 C CA . ALA A 1 89 ? -0.057 -9.098 -17.137 1.00 91.50 89 ALA A CA 1
ATOM 708 C C . ALA A 1 89 ? 0.189 -10.392 -17.933 1.00 91.50 89 ALA A C 1
ATOM 710 O O . ALA A 1 89 ? -0.756 -10.974 -18.457 1.00 91.50 89 ALA A O 1
ATOM 711 N N . ASP A 1 90 ? 1.444 -10.836 -18.028 1.00 92.06 90 ASP A N 1
ATOM 712 C CA . ASP A 1 90 ? 1.833 -12.026 -18.791 1.00 92.06 90 ASP A CA 1
ATOM 713 C C . ASP A 1 90 ? 1.740 -13.327 -17.976 1.00 92.06 90 ASP A C 1
ATOM 715 O O . ASP A 1 90 ? 1.310 -14.357 -18.492 1.00 92.06 90 ASP A O 1
ATOM 719 N N . LYS A 1 91 ? 2.152 -13.300 -16.701 1.00 92.94 91 LYS A N 1
ATOM 720 C CA . LYS A 1 91 ? 2.393 -14.521 -15.908 1.00 92.94 91 LYS A CA 1
ATOM 721 C C . LYS A 1 91 ? 1.363 -14.810 -14.821 1.00 92.94 91 LYS A C 1
ATOM 723 O O . LYS A 1 91 ? 1.338 -15.936 -14.320 1.00 92.94 91 LYS A O 1
ATOM 728 N N . TYR A 1 92 ? 0.537 -13.841 -14.433 1.00 92.06 92 TYR A N 1
ATOM 729 C CA . TYR A 1 92 ? -0.324 -13.959 -13.256 1.00 92.06 92 TYR A CA 1
ATOM 730 C C . TYR A 1 92 ? -1.787 -13.666 -13.583 1.00 92.06 92 TYR A C 1
ATOM 732 O O . TYR A 1 92 ? -2.106 -12.841 -14.438 1.00 92.06 92 TYR A O 1
ATOM 740 N N . SER A 1 93 ? -2.692 -14.350 -12.874 1.00 80.94 93 SER A N 1
ATOM 741 C CA . SER A 1 93 ? -4.114 -14.017 -12.928 1.00 80.94 93 SER A CA 1
ATOM 742 C C . SER A 1 93 ? -4.326 -12.630 -12.332 1.00 80.94 93 SER A C 1
ATOM 744 O O . SER A 1 93 ? -3.881 -12.359 -11.215 1.00 80.94 93 SER A O 1
ATOM 746 N N . GLN A 1 94 ? -5.043 -11.779 -13.062 1.00 71.88 94 GLN A N 1
ATOM 747 C CA . GLN A 1 94 ? -5.324 -10.404 -12.650 1.00 71.88 94 GLN A CA 1
ATOM 748 C C . GLN A 1 94 ? -6.227 -10.314 -11.417 1.00 71.88 94 GLN A C 1
ATOM 750 O O . GLN A 1 94 ? -6.379 -9.222 -10.890 1.00 71.88 94 GLN A O 1
ATOM 755 N N . ASP A 1 95 ? -6.794 -11.429 -10.945 1.00 78.81 95 ASP A N 1
ATOM 756 C CA . ASP A 1 95 ? -7.697 -11.458 -9.789 1.00 78.81 95 ASP A CA 1
ATOM 757 C C . ASP A 1 95 ? -7.035 -11.957 -8.497 1.00 78.81 95 ASP A C 1
ATOM 759 O O . ASP A 1 95 ? -7.616 -11.799 -7.423 1.00 78.81 95 ASP A O 1
ATOM 763 N N . SER A 1 96 ? 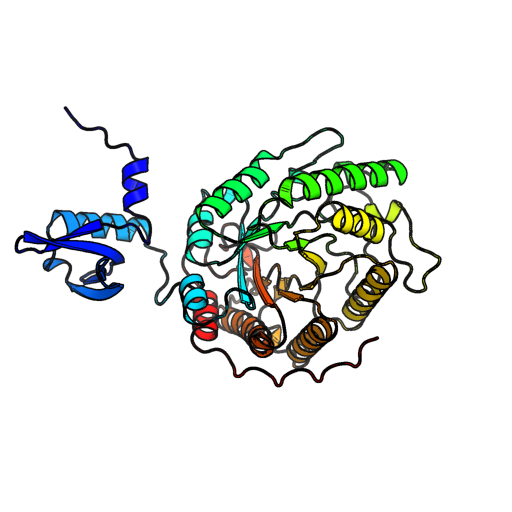-5.838 -12.556 -8.568 1.00 83.69 96 SER A N 1
ATOM 764 C CA . SER A 1 96 ? -5.202 -13.191 -7.402 1.00 83.69 96 SER A CA 1
ATOM 765 C C . SER A 1 96 ? -3.949 -12.486 -6.890 1.00 83.69 96 SER A C 1
ATOM 767 O O . SER A 1 96 ? -3.631 -12.640 -5.713 1.00 83.69 96 SER A O 1
ATOM 769 N N . LEU A 1 97 ? -3.256 -11.703 -7.723 1.00 94.31 97 LEU A N 1
ATOM 770 C CA . LEU A 1 97 ? -2.034 -10.995 -7.341 1.00 94.31 97 LEU A CA 1
ATOM 771 C C . LEU A 1 97 ? -2.041 -9.551 -7.834 1.00 94.31 97 LEU A C 1
ATOM 773 O O . LEU A 1 97 ? -2.207 -9.288 -9.023 1.00 94.31 97 LEU A O 1
ATOM 777 N N . TYR A 1 98 ? -1.722 -8.638 -6.922 1.00 96.75 98 TYR A N 1
ATOM 778 C CA . TYR A 1 98 ? -1.533 -7.226 -7.222 1.00 96.75 98 TYR A CA 1
ATOM 779 C C . TYR A 1 98 ? -0.210 -6.720 -6.656 1.00 96.75 98 TYR A C 1
ATOM 781 O O . TYR A 1 98 ? 0.102 -6.954 -5.491 1.00 96.75 98 TYR A O 1
ATOM 789 N N . ILE A 1 99 ? 0.543 -5.971 -7.461 1.00 97.75 99 ILE A N 1
ATOM 790 C CA . ILE A 1 99 ? 1.752 -5.257 -7.024 1.00 97.75 99 ILE A CA 1
ATOM 791 C C . ILE A 1 99 ? 1.511 -3.757 -7.139 1.00 97.75 99 ILE A C 1
ATOM 793 O O . ILE A 1 99 ? 1.095 -3.273 -8.200 1.00 97.75 99 ILE A O 1
ATOM 797 N N . GLY A 1 100 ? 1.762 -3.037 -6.053 1.00 97.94 100 GLY A N 1
ATOM 798 C CA . GLY A 1 100 ? 1.412 -1.637 -5.886 1.00 97.94 100 GLY A CA 1
ATOM 799 C C . GLY A 1 100 ? 2.575 -0.759 -5.464 1.00 97.94 100 GLY A C 1
ATOM 800 O O . GLY A 1 100 ? 3.609 -1.229 -4.979 1.00 97.94 100 GLY A O 1
ATOM 801 N N . GLY A 1 101 ? 2.377 0.541 -5.642 1.00 98.00 101 GLY A N 1
ATOM 802 C CA . GLY A 1 101 ? 3.256 1.555 -5.086 1.00 98.00 101 GLY A CA 1
ATOM 803 C C . GLY A 1 101 ? 2.485 2.708 -4.452 1.00 98.00 101 GLY A C 1
ATOM 804 O O . GLY A 1 101 ? 1.333 2.985 -4.792 1.00 98.00 101 GLY A O 1
ATOM 805 N N . THR A 1 102 ? 3.151 3.422 -3.549 1.00 98.25 102 THR A N 1
ATOM 806 C CA . THR A 1 102 ? 2.582 4.589 -2.864 1.00 98.25 102 THR A CA 1
ATOM 807 C C . THR A 1 102 ? 3.258 5.890 -3.275 1.00 98.25 102 THR A C 1
ATOM 809 O O . THR A 1 102 ? 4.469 6.061 -3.123 1.00 98.25 102 THR A O 1
ATOM 812 N N . THR A 1 103 ? 2.460 6.879 -3.674 1.00 97.00 103 THR A N 1
ATOM 813 C CA . THR A 1 103 ? 2.874 8.289 -3.738 1.00 97.00 103 THR A CA 1
ATOM 814 C C . THR A 1 103 ? 1.682 9.199 -3.454 1.00 97.00 103 THR A C 1
ATOM 816 O O . THR A 1 103 ? 0.537 8.767 -3.536 1.00 97.00 103 THR A O 1
ATOM 819 N N . GLY A 1 104 ? 1.936 10.459 -3.109 1.00 96.12 104 GLY A N 1
ATOM 820 C CA . GLY A 1 104 ? 0.888 11.477 -3.006 1.00 96.12 104 GLY A CA 1
ATOM 821 C C . GLY A 1 104 ? 0.683 12.217 -4.329 1.00 96.12 104 GLY A C 1
ATOM 822 O O . GLY A 1 104 ? 1.632 12.360 -5.105 1.00 96.12 104 GLY A O 1
ATOM 823 N N . TRP A 1 105 ? -0.503 12.781 -4.561 1.00 95.69 105 TRP A N 1
ATOM 824 C CA . TRP A 1 105 ? -0.821 13.505 -5.800 1.00 95.69 105 TRP A CA 1
ATOM 825 C C . TRP A 1 105 ? 0.205 14.614 -6.085 1.00 95.69 105 TRP A C 1
ATOM 827 O O . TRP A 1 105 ? 0.777 14.700 -7.168 1.00 95.69 105 TRP A O 1
ATOM 837 N N . LYS A 1 106 ? 0.555 15.396 -5.054 1.00 93.44 106 LYS A N 1
ATOM 838 C CA . LYS A 1 106 ? 1.566 16.474 -5.132 1.00 93.44 106 LYS A CA 1
ATOM 839 C C . LYS A 1 106 ? 2.987 15.991 -5.459 1.00 93.44 106 LYS A C 1
ATOM 841 O O . LYS A 1 106 ? 3.823 16.787 -5.884 1.00 93.44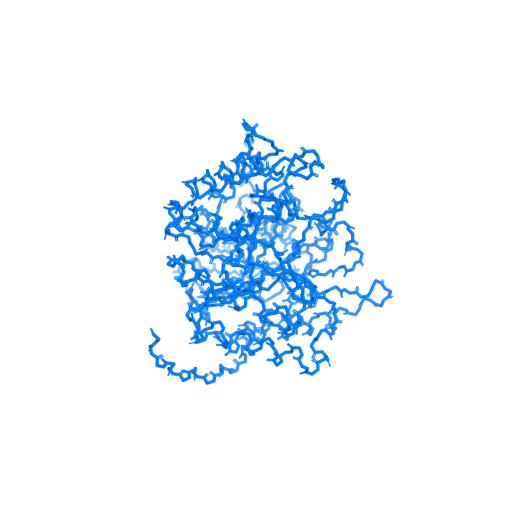 106 LYS A O 1
ATOM 846 N N . LYS A 1 107 ? 3.296 14.717 -5.204 1.00 93.69 107 LYS A N 1
ATOM 847 C CA . LYS A 1 107 ? 4.612 14.113 -5.468 1.00 93.69 107 LYS A CA 1
ATOM 848 C C . LYS A 1 107 ? 4.691 13.505 -6.871 1.00 93.69 107 LYS A C 1
ATOM 850 O O . LYS A 1 107 ? 5.801 13.263 -7.348 1.00 93.69 107 LYS A O 1
ATOM 855 N N . ARG A 1 108 ? 3.558 13.277 -7.552 1.00 91.75 108 ARG A N 1
ATOM 856 C CA . ARG A 1 108 ? 3.527 12.654 -8.888 1.00 91.75 108 ARG A CA 1
ATOM 857 C C . ARG A 1 108 ? 4.356 13.432 -9.907 1.00 91.75 108 ARG A C 1
ATOM 859 O O . ARG A 1 108 ? 5.198 12.840 -10.577 1.00 91.75 108 ARG A O 1
ATOM 866 N N . GLU A 1 109 ? 4.179 14.753 -9.950 1.00 85.94 109 GLU A N 1
ATOM 867 C CA . GLU A 1 109 ? 4.882 15.667 -10.868 1.00 85.94 109 GLU A CA 1
ATOM 868 C C . GLU A 1 109 ? 6.399 15.739 -10.622 1.00 85.94 109 GLU A C 1
ATOM 870 O O . GLU A 1 109 ? 7.149 16.203 -11.473 1.00 85.94 109 GLU A O 1
ATOM 875 N N . GLN A 1 110 ? 6.873 15.232 -9.481 1.00 88.25 110 GLN A N 1
ATOM 876 C CA . GLN A 1 110 ? 8.295 15.166 -9.130 1.00 88.25 110 GLN A CA 1
ATOM 877 C C . GLN A 1 110 ? 8.957 13.864 -9.626 1.00 88.25 110 GLN A C 1
ATOM 879 O O . GLN A 1 110 ? 10.021 13.484 -9.147 1.00 88.25 110 GLN A O 1
ATOM 884 N N . GLY A 1 111 ? 8.314 13.154 -10.561 1.00 84.12 111 GLY A N 1
ATOM 885 C CA . GLY A 1 111 ? 8.823 11.947 -11.222 1.00 84.12 111 GLY A CA 1
ATOM 886 C C . GLY A 1 111 ? 8.195 10.637 -10.736 1.00 84.12 111 GLY A C 1
ATOM 887 O O . GLY A 1 111 ? 8.146 9.667 -11.488 1.00 84.12 111 GLY A O 1
ATOM 888 N N . THR A 1 112 ? 7.638 10.601 -9.520 1.00 92.31 112 THR A N 1
ATOM 889 C CA . THR A 1 112 ? 7.059 9.360 -8.958 1.00 92.31 112 THR A CA 1
ATOM 890 C C . THR A 1 112 ? 5.809 8.889 -9.688 1.00 92.31 112 THR A C 1
ATOM 892 O O . THR A 1 112 ? 5.556 7.689 -9.717 1.00 92.31 112 THR A O 1
ATOM 895 N N . GLY A 1 113 ? 5.047 9.805 -10.297 1.00 91.00 113 GLY A N 1
ATOM 896 C CA . GLY A 1 113 ? 3.810 9.458 -10.996 1.00 91.00 113 GLY A CA 1
ATOM 897 C C . GLY A 1 113 ? 4.072 8.575 -12.210 1.00 91.00 113 GLY A C 1
ATOM 898 O O . GLY A 1 113 ? 3.452 7.530 -12.357 1.00 91.00 113 GLY A O 1
ATOM 899 N N . TYR A 1 114 ? 5.080 8.939 -13.003 1.00 88.44 114 TYR A N 1
ATOM 900 C CA . TYR A 1 114 ? 5.505 8.154 -14.159 1.00 88.44 114 TYR A CA 1
ATOM 901 C C . TYR A 1 114 ? 6.032 6.766 -13.762 1.00 88.44 114 TYR A C 1
ATOM 903 O O . TYR A 1 114 ? 5.737 5.784 -14.436 1.00 88.44 114 TYR A O 1
ATOM 911 N N . ILE A 1 115 ? 6.783 6.659 -12.658 1.00 93.62 115 ILE A N 1
ATOM 912 C CA . ILE A 1 115 ? 7.253 5.354 -12.169 1.00 93.62 115 ILE A CA 1
ATOM 913 C C . ILE A 1 115 ? 6.066 4.498 -11.704 1.00 93.62 115 ILE A C 1
ATOM 915 O O . ILE A 1 115 ? 6.029 3.312 -12.026 1.00 93.62 115 ILE A O 1
ATOM 919 N N . ILE A 1 116 ? 5.088 5.085 -10.999 1.00 94.94 116 ILE A N 1
ATOM 920 C CA . ILE A 1 116 ? 3.885 4.361 -10.565 1.00 94.94 116 ILE A CA 1
ATOM 921 C C . ILE A 1 116 ? 3.101 3.799 -11.743 1.00 94.94 116 ILE A C 1
ATOM 923 O O . ILE A 1 116 ? 2.800 2.608 -11.750 1.00 94.94 116 ILE A O 1
ATOM 927 N N . ASP A 1 117 ? 2.821 4.633 -12.741 1.00 93.88 117 ASP A N 1
ATOM 928 C CA . ASP A 1 117 ? 2.010 4.242 -13.896 1.00 93.88 117 ASP A CA 1
ATOM 929 C C . ASP A 1 117 ? 2.713 3.163 -14.734 1.00 93.88 117 ASP A C 1
ATOM 931 O O . ASP A 1 117 ? 2.063 2.310 -15.328 1.00 93.88 117 ASP A O 1
ATOM 935 N N . ARG A 1 118 ? 4.052 3.194 -14.773 1.00 91.75 118 ARG A N 1
ATOM 936 C CA . ARG A 1 118 ? 4.883 2.266 -15.552 1.00 91.75 118 ARG A CA 1
ATOM 937 C C . ARG A 1 118 ? 5.058 0.902 -14.888 1.00 91.75 118 ARG A C 1
ATOM 939 O O . ARG A 1 118 ? 5.212 -0.098 -15.588 1.00 91.75 118 ARG A O 1
ATOM 946 N N . GLU A 1 119 ? 5.191 0.866 -13.564 1.00 95.50 119 GLU A N 1
ATOM 947 C CA . GLU A 1 119 ? 5.663 -0.329 -12.855 1.00 95.50 119 GLU A CA 1
ATOM 948 C C . GLU A 1 119 ? 4.564 -1.069 -12.103 1.00 95.50 119 GLU A C 1
ATOM 950 O O . GLU A 1 119 ? 4.683 -2.280 -11.947 1.00 95.50 119 GLU A O 1
ATOM 955 N N . PHE A 1 120 ? 3.505 -0.405 -11.644 1.00 97.19 120 PHE A N 1
ATOM 956 C CA . PHE A 1 120 ? 2.601 -0.995 -10.657 1.00 97.19 120 PHE A CA 1
ATOM 957 C C . PHE A 1 120 ? 1.173 -1.164 -11.184 1.00 97.19 120 PHE A C 1
ATOM 959 O O . PHE A 1 120 ? 0.633 -0.324 -11.898 1.00 97.19 120 PHE A O 1
ATOM 966 N N . SER A 1 121 ? 0.542 -2.272 -10.796 1.00 95.75 121 SER A N 1
ATOM 967 C CA . SER A 1 121 ? -0.853 -2.602 -11.135 1.00 95.75 121 SER A CA 1
ATOM 968 C C . SER A 1 121 ? -1.880 -1.829 -10.302 1.00 95.75 121 SER A C 1
ATOM 970 O O . SER A 1 121 ? -3.022 -1.662 -10.730 1.00 95.75 121 SER A O 1
ATOM 972 N N . TYR A 1 122 ? -1.476 -1.332 -9.130 1.00 97.62 122 TYR A N 1
ATOM 973 C CA . TYR A 1 122 ? -2.314 -0.484 -8.292 1.00 97.62 122 TYR A CA 1
ATOM 974 C C . TYR A 1 122 ? -1.518 0.619 -7.603 1.00 97.62 122 TYR A C 1
ATOM 976 O O . TYR A 1 122 ? -0.291 0.560 -7.493 1.00 97.62 122 TYR A O 1
ATOM 984 N N . VAL A 1 123 ? -2.239 1.617 -7.108 1.00 98.38 123 VAL A N 1
ATOM 985 C CA . VAL A 1 123 ? -1.680 2.717 -6.334 1.00 98.38 123 VAL A CA 1
ATOM 986 C C . VAL A 1 123 ? -2.375 2.861 -4.990 1.00 98.38 123 VAL A C 1
ATOM 988 O O . VAL A 1 123 ? -3.585 2.665 -4.860 1.00 98.38 123 VAL A O 1
ATOM 991 N N . THR A 1 124 ? -1.594 3.256 -3.989 1.00 98.62 124 THR A N 1
ATOM 992 C CA . THR A 1 124 ? -2.113 3.734 -2.707 1.00 98.62 124 THR A CA 1
ATOM 993 C C . THR A 1 124 ? -1.752 5.210 -2.544 1.00 98.62 124 THR A C 1
ATOM 995 O O . THR A 1 124 ? -0.578 5.532 -2.344 1.00 98.62 124 THR A O 1
ATOM 998 N N . PRO A 1 125 ? -2.713 6.143 -2.646 1.00 97.75 125 PRO A N 1
ATOM 999 C CA . PRO A 1 125 ? -2.437 7.554 -2.398 1.00 97.75 125 PRO A CA 1
ATOM 1000 C C . PRO A 1 125 ? -2.020 7.830 -0.950 1.00 97.75 125 PRO A C 1
ATOM 1002 O O . PRO A 1 125 ? -2.791 7.646 -0.013 1.00 97.75 125 PRO A O 1
ATOM 1005 N N . GLU A 1 126 ? -0.782 8.294 -0.770 1.00 96.38 126 GLU A N 1
ATOM 1006 C CA . GLU A 1 126 ? -0.055 8.263 0.514 1.00 96.38 126 GLU A CA 1
ATOM 1007 C C . GLU A 1 126 ? -0.779 8.958 1.679 1.00 96.38 126 GLU A C 1
ATOM 1009 O O . GLU A 1 126 ? -0.817 8.458 2.806 1.00 96.38 126 GLU A O 1
ATOM 1014 N N . ASN A 1 127 ? -1.315 10.153 1.422 1.00 96.69 127 ASN A N 1
ATOM 1015 C CA . ASN A 1 127 ? -2.038 10.949 2.415 1.00 96.69 127 ASN A CA 1
ATOM 1016 C C . ASN A 1 127 ? -3.293 11.613 1.843 1.00 96.69 127 ASN A C 1
ATOM 1018 O O . ASN A 1 127 ? -3.970 12.337 2.568 1.00 96.69 127 ASN A O 1
ATOM 1022 N N . ASP A 1 128 ? -3.588 11.415 0.559 1.00 97.69 128 ASP A N 1
ATOM 1023 C CA . ASP A 1 128 ? -4.604 12.190 -0.158 1.00 97.69 128 ASP A CA 1
ATOM 1024 C C . ASP A 1 128 ? -6.029 11.840 0.291 1.00 97.69 128 ASP A C 1
ATOM 1026 O O . ASP A 1 128 ? -6.898 12.709 0.289 1.00 97.69 128 ASP A O 1
ATOM 1030 N N . PHE A 1 129 ? -6.244 10.604 0.758 1.00 97.75 129 PHE A N 1
ATOM 1031 C CA . PHE A 1 129 ? -7.517 10.160 1.330 1.00 97.75 129 PHE A CA 1
ATOM 1032 C C . PHE A 1 129 ? -7.591 10.274 2.851 1.00 97.75 129 PHE A C 1
ATOM 1034 O O . PHE A 1 129 ? -8.687 10.181 3.384 1.00 97.75 129 PHE A O 1
ATOM 1041 N N . LYS A 1 130 ? -6.477 10.495 3.563 1.00 97.25 130 LYS A N 1
ATOM 1042 C CA . LYS A 1 130 ? -6.472 10.589 5.033 1.00 97.25 130 LYS A CA 1
ATOM 1043 C C . LYS A 1 130 ? -7.270 11.790 5.516 1.00 97.25 130 LYS A C 1
ATOM 1045 O O . LYS A 1 130 ? -7.273 12.842 4.875 1.00 97.25 130 LYS A O 1
ATOM 1050 N N . GLN A 1 131 ? -7.847 11.676 6.711 1.00 95.81 131 GLN A N 1
ATOM 1051 C CA . GLN A 1 131 ? -8.682 12.723 7.295 1.00 95.81 131 GLN A CA 1
ATOM 1052 C C . GLN A 1 131 ? -7.971 14.083 7.358 1.00 95.81 131 GLN A C 1
ATOM 1054 O O . GLN A 1 131 ? -8.559 15.092 6.987 1.00 95.81 131 GLN A O 1
ATOM 1059 N N . ALA A 1 132 ? -6.688 14.126 7.733 1.00 94.38 132 ALA A N 1
ATOM 1060 C CA . ALA A 1 132 ? -5.922 15.375 7.774 1.00 94.38 132 ALA A CA 1
ATOM 1061 C C . ALA A 1 132 ? -5.879 16.129 6.427 1.00 94.38 132 ALA A C 1
ATOM 1063 O O . ALA A 1 132 ? -5.743 17.353 6.423 1.00 94.38 132 ALA A O 1
ATOM 1064 N N . THR A 1 133 ? -6.011 15.422 5.300 1.00 96.31 133 THR A N 1
ATOM 1065 C CA . THR A 1 133 ? -6.052 16.014 3.958 1.00 96.31 133 THR A CA 1
ATOM 1066 C C . THR A 1 133 ? -7.479 16.195 3.466 1.00 96.31 133 THR A C 1
ATOM 1068 O O . THR A 1 133 ? -7.816 17.292 3.030 1.00 96.31 133 THR A O 1
ATOM 1071 N N . ALA A 1 134 ? -8.298 15.142 3.520 1.00 97.25 134 ALA A N 1
ATOM 1072 C CA . ALA A 1 134 ? -9.632 15.117 2.929 1.00 97.25 134 ALA A CA 1
ATOM 1073 C C . ALA A 1 134 ? -10.668 15.869 3.776 1.00 97.25 134 ALA A C 1
ATOM 1075 O O . ALA A 1 134 ? -11.531 16.550 3.226 1.00 97.25 134 ALA A O 1
ATOM 1076 N N . HIS A 1 135 ? -10.559 15.793 5.105 1.00 97.06 135 HIS A N 1
ATOM 1077 C CA . HIS A 1 135 ? -11.501 16.374 6.062 1.00 97.06 135 HIS A CA 1
ATOM 1078 C C . HIS A 1 135 ? -10.784 16.949 7.300 1.00 97.06 135 HIS A C 1
ATOM 1080 O O . HIS A 1 135 ? -10.899 16.421 8.408 1.00 97.06 135 HIS A O 1
ATOM 1086 N N . PRO A 1 136 ? -9.994 18.026 7.140 1.00 95.50 136 PRO A N 1
ATOM 1087 C CA . PRO A 1 136 ? -9.103 18.518 8.194 1.00 95.50 136 PRO A CA 1
ATOM 1088 C C . PRO A 1 136 ? -9.827 19.057 9.439 1.00 95.50 136 PRO A C 1
ATOM 1090 O O . PRO A 1 136 ? -9.200 19.204 10.487 1.00 95.50 136 PRO A O 1
ATOM 1093 N N . LYS A 1 137 ? -11.111 19.420 9.319 1.00 94.88 137 LYS A N 1
ATOM 1094 C CA . LYS A 1 137 ? -11.990 19.831 10.422 1.00 94.88 137 LYS A CA 1
ATOM 1095 C C . LYS A 1 137 ? -13.464 19.720 9.996 1.00 94.88 137 LYS A C 1
ATOM 1097 O O . LYS A 1 137 ? -13.725 19.802 8.792 1.00 94.88 137 LYS A O 1
ATOM 1102 N N . PRO A 1 138 ? -14.414 19.621 10.945 1.00 93.81 138 PRO A N 1
ATOM 1103 C CA . PRO A 1 138 ? -15.841 19.510 10.643 1.00 93.81 138 PRO A CA 1
ATOM 1104 C C . PRO A 1 138 ? -16.334 20.558 9.643 1.00 93.81 138 PRO A C 1
ATOM 1106 O O . PRO A 1 138 ? -15.960 21.735 9.721 1.00 93.81 138 PRO A O 1
ATOM 1109 N N . GLY A 1 139 ? -17.163 20.124 8.692 1.00 94.12 139 GLY A N 1
ATOM 1110 C CA . GLY A 1 139 ? -17.712 20.971 7.632 1.00 94.12 139 GLY A CA 1
ATOM 1111 C C . GLY A 1 139 ? -16.717 21.452 6.566 1.00 94.12 139 GLY A C 1
ATOM 1112 O O . GLY A 1 139 ? -17.127 22.177 5.661 1.00 94.12 139 GLY A O 1
ATOM 1113 N N . ILE A 1 140 ? -15.433 21.077 6.632 1.00 97.75 140 ILE A N 1
ATOM 1114 C CA . ILE A 1 140 ? -14.429 21.431 5.620 1.00 97.75 140 ILE A CA 1
ATOM 1115 C C . ILE A 1 140 ? -13.948 20.184 4.897 1.00 97.75 140 ILE A C 1
ATOM 1117 O O . ILE A 1 140 ? -13.474 19.234 5.514 1.00 97.75 140 ILE A O 1
ATOM 1121 N N . TRP A 1 141 ? -14.011 20.235 3.572 1.00 98.19 141 TRP A N 1
ATOM 1122 C CA . TRP A 1 141 ? -13.635 19.137 2.698 1.00 98.19 141 TRP A CA 1
ATOM 1123 C C . TRP A 1 141 ? -12.630 19.585 1.648 1.00 98.19 141 TRP A C 1
ATOM 1125 O O . TRP A 1 141 ? -12.740 20.679 1.094 1.00 98.19 141 TRP A O 1
ATOM 1135 N N . ASN A 1 142 ? -11.672 18.717 1.358 1.00 97.81 142 ASN A N 1
ATOM 1136 C CA . ASN A 1 142 ? -10.715 18.881 0.278 1.00 97.81 142 ASN A CA 1
ATOM 1137 C C . ASN A 1 142 ? -10.622 17.570 -0.508 1.00 97.81 142 ASN A C 1
ATOM 1139 O O . ASN A 1 142 ? -9.787 16.711 -0.237 1.00 97.81 142 ASN A O 1
ATOM 1143 N N . TRP A 1 143 ? -11.521 17.434 -1.478 1.00 97.88 143 TRP A N 1
ATOM 1144 C CA . TRP A 1 143 ? -11.630 16.247 -2.322 1.00 97.88 143 TRP A CA 1
ATOM 1145 C C . TRP A 1 143 ? -10.636 16.229 -3.482 1.00 97.88 143 TRP A C 1
ATOM 1147 O O . TRP A 1 143 ? -10.335 15.158 -3.992 1.00 97.88 143 TRP A O 1
ATOM 1157 N N . GLU A 1 144 ? -10.094 17.391 -3.863 1.00 97.81 144 GLU A N 1
ATOM 1158 C CA . GLU A 1 144 ? -9.316 17.560 -5.095 1.00 97.81 144 GLU A CA 1
ATOM 1159 C C . GLU A 1 144 ? -8.184 16.525 -5.258 1.00 97.81 144 GLU A C 1
ATOM 1161 O O . GLU A 1 144 ? -8.093 15.940 -6.335 1.00 97.81 144 GLU A O 1
ATOM 1166 N N . PRO A 1 145 ? -7.328 16.240 -4.252 1.00 97.25 145 PRO A N 1
ATOM 1167 C CA . PRO A 1 145 ? -6.260 15.259 -4.434 1.00 97.25 145 PRO A CA 1
ATOM 1168 C C . PRO A 1 145 ? -6.785 13.835 -4.644 1.00 97.25 145 PRO A C 1
ATOM 1170 O O . PRO A 1 145 ? -6.244 13.110 -5.472 1.00 97.25 145 PRO A O 1
ATOM 1173 N N . GLY A 1 146 ? -7.827 13.441 -3.904 1.00 97.69 146 GLY A N 1
ATOM 1174 C CA . GLY A 1 146 ? -8.444 12.120 -4.019 1.00 97.69 146 GLY A CA 1
ATOM 1175 C C . GLY A 1 146 ? -9.169 11.944 -5.351 1.00 97.69 146 GLY A C 1
ATOM 1176 O O . GLY A 1 146 ? -8.938 10.959 -6.040 1.00 97.69 146 GLY A O 1
ATOM 1177 N N . ASP A 1 147 ? -9.964 12.933 -5.759 1.00 98.31 147 ASP A N 1
ATOM 1178 C CA . ASP A 1 147 ? -10.695 12.917 -7.031 1.00 98.31 147 ASP A CA 1
ATOM 1179 C C . ASP A 1 147 ? -9.757 12.776 -8.229 1.00 98.31 147 ASP A C 1
ATOM 1181 O O . ASP A 1 147 ? -9.994 11.949 -9.103 1.00 98.31 147 ASP A O 1
ATOM 1185 N N . LYS A 1 148 ? -8.641 13.511 -8.233 1.00 98.06 148 LYS A N 1
ATOM 1186 C CA . LYS A 1 148 ? -7.651 13.411 -9.310 1.00 98.06 148 LYS A CA 1
ATOM 1187 C C . LYS A 1 148 ? -7.018 12.024 -9.420 1.00 98.06 148 LYS A C 1
ATOM 1189 O O . LYS A 1 148 ? -6.689 11.600 -10.524 1.00 98.06 148 LYS A O 1
ATOM 1194 N N . TRP A 1 149 ? -6.853 11.309 -8.306 1.00 98.00 149 TRP A N 1
ATOM 1195 C CA . TRP A 1 149 ? -6.406 9.916 -8.344 1.00 98.00 149 TRP A CA 1
ATOM 1196 C C . TRP A 1 149 ? -7.438 9.005 -8.993 1.00 98.00 149 TRP A C 1
ATOM 1198 O O . TRP A 1 149 ? -7.070 8.212 -9.852 1.00 98.00 149 TRP A O 1
ATOM 1208 N N . ILE A 1 150 ? -8.706 9.143 -8.611 1.00 98.31 150 ILE A N 1
ATOM 1209 C CA . ILE A 1 150 ? -9.805 8.362 -9.188 1.00 98.31 150 ILE A CA 1
ATOM 1210 C C . ILE A 1 150 ? -9.920 8.620 -10.696 1.00 98.31 150 ILE A C 1
ATOM 1212 O O . ILE A 1 150 ? -9.993 7.681 -11.483 1.00 98.31 150 ILE A O 1
ATOM 1216 N N . GLU A 1 151 ? -9.869 9.884 -11.117 1.00 98.00 151 GLU A N 1
ATOM 1217 C CA . GLU A 1 151 ? -9.912 10.266 -12.533 1.00 98.00 151 GLU A CA 1
ATOM 1218 C C . GLU A 1 151 ? -8.720 9.688 -13.313 1.00 98.00 151 GLU A C 1
ATOM 1220 O O . GLU A 1 151 ? -8.915 8.983 -14.301 1.00 98.00 151 GLU A O 1
ATOM 1225 N N . HIS A 1 152 ? -7.489 9.911 -12.839 1.00 96.94 152 HIS A N 1
ATOM 1226 C CA . HIS A 1 152 ? -6.271 9.415 -13.496 1.00 96.94 152 HIS A CA 1
ATOM 1227 C C . HIS A 1 152 ? -6.249 7.888 -13.598 1.00 96.94 152 HIS A C 1
ATOM 1229 O O . HIS A 1 152 ? -5.970 7.333 -14.657 1.00 96.94 152 HIS A O 1
ATOM 1235 N N . CYS A 1 153 ? -6.552 7.189 -12.505 1.00 97.44 153 CYS A N 1
ATOM 1236 C CA . CYS A 1 153 ? -6.506 5.731 -12.468 1.00 97.44 153 CYS A CA 1
ATOM 1237 C C . CYS A 1 153 ? -7.601 5.087 -13.328 1.00 97.44 153 CYS A C 1
ATOM 1239 O O . CYS A 1 153 ? -7.347 4.036 -13.920 1.00 97.44 153 CYS A O 1
ATOM 1241 N N . ALA A 1 154 ? -8.762 5.735 -13.481 1.00 96.94 154 ALA A N 1
ATOM 1242 C CA . ALA A 1 154 ? -9.775 5.316 -14.445 1.00 96.94 154 ALA A CA 1
ATOM 1243 C C . ALA A 1 154 ? -9.262 5.388 -15.894 1.00 96.94 154 ALA A C 1
ATOM 1245 O O . ALA A 1 154 ? -9.507 4.468 -16.672 1.00 96.94 154 ALA A O 1
ATOM 1246 N N . GLU A 1 155 ? -8.523 6.441 -16.263 1.00 94.50 155 GLU A N 1
ATOM 1247 C CA . GLU A 1 155 ? -7.991 6.614 -17.626 1.00 94.50 155 GLU A CA 1
ATOM 1248 C C . GLU A 1 155 ? -6.977 5.530 -18.014 1.00 94.50 155 GLU A C 1
ATOM 1250 O O . GLU A 1 155 ? -6.912 5.127 -19.178 1.00 94.50 155 GLU A O 1
ATOM 1255 N N . ILE A 1 156 ? -6.198 5.045 -17.044 1.00 91.81 156 ILE A N 1
ATOM 1256 C CA . ILE A 1 156 ? -5.131 4.061 -17.272 1.00 91.81 156 ILE A CA 1
ATOM 1257 C C . ILE A 1 156 ? -5.474 2.647 -16.782 1.00 91.81 156 ILE A C 1
ATOM 1259 O O . ILE A 1 156 ? -4.614 1.769 -16.823 1.00 91.81 156 ILE A O 1
ATOM 1263 N N . ASN A 1 157 ? -6.715 2.409 -16.344 1.00 91.31 157 ASN A N 1
ATOM 1264 C CA . ASN A 1 157 ? -7.182 1.142 -15.762 1.00 91.31 157 ASN A CA 1
ATOM 1265 C C . ASN A 1 157 ? -6.293 0.629 -14.611 1.00 91.31 157 ASN A C 1
ATOM 1267 O O . ASN A 1 157 ? -6.005 -0.565 -14.518 1.00 91.31 157 ASN A O 1
ATOM 1271 N N . GLN A 1 158 ? -5.833 1.530 -13.743 1.00 94.94 158 GLN A N 1
ATOM 1272 C CA . GLN A 1 158 ? -5.032 1.182 -12.569 1.00 94.94 158 GLN A CA 1
ATOM 1273 C C . GLN A 1 158 ? -5.933 1.083 -11.335 1.00 94.94 158 GLN A C 1
ATOM 1275 O O . GLN A 1 158 ? -6.808 1.918 -11.122 1.00 94.94 158 GLN A O 1
ATOM 1280 N N . VAL A 1 159 ? -5.716 0.069 -10.498 1.00 97.62 159 VAL A N 1
ATOM 1281 C CA . VAL A 1 159 ? -6.498 -0.103 -9.266 1.00 97.62 159 VAL A CA 1
ATOM 1282 C C . VAL A 1 159 ? -6.077 0.926 -8.208 1.00 97.62 159 VAL A C 1
ATOM 1284 O O . VAL A 1 159 ? -4.903 1.280 -8.096 1.00 97.62 159 VAL A O 1
ATOM 1287 N N . VAL A 1 160 ? -7.024 1.381 -7.390 1.00 98.69 160 VAL A N 1
ATOM 1288 C CA . VAL A 1 160 ? -6.806 2.293 -6.263 1.00 98.69 160 VAL A CA 1
ATOM 1289 C C . VAL A 1 160 ? -7.143 1.590 -4.949 1.00 98.69 160 VAL A C 1
ATOM 1291 O O . VAL A 1 160 ? -8.225 1.019 -4.783 1.00 98.69 160 VAL A O 1
ATOM 1294 N N . ARG A 1 161 ? -6.219 1.677 -3.986 1.00 98.69 161 ARG A N 1
ATOM 1295 C CA . ARG A 1 161 ? -6.482 1.427 -2.564 1.00 98.69 161 ARG A CA 1
ATOM 1296 C C . ARG A 1 161 ? -6.768 2.754 -1.868 1.00 98.69 161 ARG A C 1
ATOM 1298 O O . ARG A 1 161 ? -5.915 3.644 -1.841 1.00 98.69 161 ARG A O 1
ATOM 1305 N N . LEU A 1 162 ? -7.933 2.866 -1.240 1.00 98.25 162 LEU A N 1
ATOM 1306 C CA . LEU A 1 162 ? -8.252 3.979 -0.353 1.00 98.25 162 LEU A CA 1
ATOM 1307 C C . LEU A 1 162 ? -7.562 3.772 0.993 1.00 98.25 162 LEU A C 1
ATOM 1309 O O . LEU A 1 162 ? -8.056 3.067 1.870 1.00 98.25 162 LEU A O 1
ATOM 1313 N N . HIS A 1 163 ? -6.420 4.427 1.164 1.00 97.44 163 HIS A N 1
ATOM 1314 C CA . HIS A 1 163 ? -5.769 4.552 2.460 1.00 97.44 163 HIS A CA 1
ATOM 1315 C C . HIS A 1 163 ? -6.215 5.857 3.137 1.00 97.44 163 HIS A C 1
ATOM 1317 O O . HIS A 1 163 ? -5.495 6.858 3.202 1.00 97.44 163 HIS A O 1
ATOM 1323 N N . GLY A 1 164 ? -7.469 5.844 3.591 1.00 90.19 164 GLY A N 1
ATOM 1324 C CA . GLY A 1 164 ? -8.106 6.905 4.372 1.00 90.19 164 GLY A CA 1
ATOM 1325 C C . GLY A 1 164 ? -8.751 6.407 5.674 1.00 90.19 164 GLY A C 1
ATOM 1326 O O . GLY A 1 164 ? -9.866 6.827 5.966 1.00 90.19 164 GLY A O 1
ATOM 1327 N N . PRO A 1 165 ? -8.093 5.548 6.469 1.00 92.25 165 PRO A N 1
ATOM 1328 C CA . PRO A 1 165 ? -8.711 4.874 7.612 1.00 92.25 165 PRO A CA 1
ATOM 1329 C C . PRO A 1 165 ? -9.087 5.828 8.755 1.00 92.25 165 PRO A C 1
ATOM 1331 O O . PRO A 1 165 ? -8.385 6.817 9.007 1.00 92.25 165 PRO A O 1
ATOM 1334 N N . ILE A 1 166 ? -10.103 5.462 9.549 1.00 95.25 166 ILE A N 1
ATOM 1335 C CA . ILE A 1 166 ? -10.222 5.973 10.926 1.00 95.25 166 ILE A CA 1
ATOM 1336 C C . ILE A 1 166 ? -9.083 5.364 11.738 1.00 95.25 166 ILE A C 1
ATOM 1338 O O . ILE A 1 166 ? -8.995 4.151 11.931 1.00 95.25 166 ILE A O 1
ATOM 1342 N N . SER A 1 167 ? -8.152 6.218 12.142 1.00 90.19 167 SER A N 1
ATOM 1343 C CA . SER A 1 167 ? -6.808 5.788 12.509 1.00 90.19 167 SER A CA 1
ATOM 1344 C C . SER A 1 167 ? -6.068 6.846 13.324 1.00 90.19 167 SER A C 1
ATOM 1346 O O . SER A 1 167 ? -6.556 7.977 13.451 1.00 90.19 167 SER A O 1
ATOM 1348 N N . PRO A 1 168 ? -4.856 6.524 13.811 1.00 90.12 168 PRO A N 1
ATOM 1349 C CA . PRO A 1 168 ? -3.904 7.512 14.311 1.00 90.12 168 PRO A CA 1
ATOM 1350 C C . PRO A 1 168 ? -3.539 8.606 13.305 1.00 90.12 168 PRO A C 1
ATOM 1352 O O . PRO A 1 168 ? -3.140 9.699 13.697 1.00 90.12 168 PRO A O 1
ATOM 1355 N N . GLN A 1 169 ? -3.704 8.360 12.001 1.00 88.81 169 GLN A N 1
ATOM 1356 C CA . GLN A 1 169 ? -3.501 9.358 10.949 1.00 88.81 169 GLN A CA 1
ATOM 1357 C C . GLN A 1 169 ? -4.724 10.271 10.744 1.00 88.81 169 GLN A C 1
ATOM 1359 O O . GLN A 1 169 ? -5.144 10.551 9.615 1.00 88.81 169 GLN A O 1
ATOM 1364 N N . CYS A 1 170 ? -5.303 10.734 11.848 1.00 93.31 170 CYS A N 1
ATOM 1365 C CA . CYS A 1 170 ? -6.464 11.611 11.861 1.00 93.31 170 CYS A CA 1
ATOM 1366 C C . CYS A 1 170 ? -6.090 13.095 11.713 1.00 93.31 170 CYS A C 1
ATOM 1368 O O . CYS A 1 170 ? -4.922 13.483 11.635 1.00 93.31 170 CYS A O 1
ATOM 1370 N N . SER A 1 171 ? -7.107 13.944 11.596 1.00 95.94 171 SER A N 1
ATOM 1371 C CA . SER A 1 171 ? -6.926 15.392 11.550 1.00 95.94 171 SER A CA 1
ATOM 1372 C C . SER A 1 171 ? -6.388 15.932 12.876 1.00 95.94 171 SER A C 1
ATOM 1374 O O . SER A 1 171 ? -6.705 15.423 13.947 1.00 95.94 171 SER A O 1
ATOM 1376 N N . VAL A 1 172 ? -5.643 17.041 12.816 1.00 96.56 172 VAL A N 1
ATOM 1377 C CA . VAL A 1 172 ? -5.207 17.761 14.028 1.00 96.56 172 VAL A CA 1
ATOM 1378 C C . VAL A 1 172 ? -6.399 18.137 14.908 1.00 96.56 172 VAL A C 1
ATOM 1380 O O . VAL A 1 172 ? -6.283 18.079 16.123 1.00 96.56 172 VAL A O 1
ATOM 1383 N N . TRP A 1 173 ? -7.549 18.457 14.302 1.00 97.44 173 TRP A N 1
ATOM 1384 C CA . TRP A 1 173 ? -8.781 18.758 15.029 1.00 97.44 173 TRP A CA 1
ATOM 1385 C C . TRP A 1 173 ? -9.233 17.598 15.928 1.00 97.44 173 TRP A C 1
ATOM 1387 O O . TRP A 1 173 ? -9.634 17.847 17.063 1.00 97.44 173 TRP A O 1
ATOM 1397 N N . ALA A 1 174 ? -9.152 16.353 15.442 1.00 97.38 174 ALA A N 1
ATOM 1398 C CA . ALA A 1 174 ? -9.560 15.166 16.195 1.00 97.38 174 ALA A CA 1
ATOM 1399 C C . ALA A 1 174 ? -8.606 14.847 17.360 1.00 97.38 174 ALA A C 1
ATOM 1401 O O . ALA A 1 174 ? -9.048 14.303 18.366 1.00 97.38 174 ALA A O 1
ATOM 1402 N N . MET A 1 175 ? -7.329 15.222 17.241 1.00 96.88 175 MET A N 1
ATOM 1403 C CA . MET A 1 175 ? -6.295 15.009 18.267 1.00 96.88 175 MET A CA 1
ATOM 1404 C C . MET A 1 175 ? -6.308 16.053 19.397 1.00 96.88 175 MET A C 1
ATOM 1406 O O . MET A 1 175 ? -5.526 15.968 20.337 1.00 96.88 175 MET A O 1
ATOM 1410 N N . GLU A 1 176 ? -7.121 17.111 19.309 1.00 97.19 176 GLU A N 1
ATOM 1411 C CA . GLU A 1 176 ? -7.128 18.140 20.353 1.00 97.19 176 GLU A CA 1
ATOM 1412 C C . GLU A 1 176 ? -7.639 17.567 21.692 1.00 97.19 176 GLU A C 1
ATOM 1414 O O . GLU A 1 176 ? -8.742 17.036 21.765 1.00 97.19 176 GLU A O 1
ATOM 1419 N N . ASP A 1 177 ? -6.871 17.730 22.776 1.00 96.31 177 ASP A N 1
ATOM 1420 C CA . ASP A 1 177 ? -7.156 17.109 24.086 1.00 96.31 177 ASP A CA 1
ATOM 1421 C C . ASP A 1 177 ? -8.550 17.436 24.667 1.00 96.31 177 ASP A C 1
ATOM 1423 O O . ASP A 1 177 ? -9.060 16.708 25.518 1.00 96.31 177 ASP A O 1
ATOM 1427 N N . HIS A 1 178 ? -9.175 18.546 24.253 1.00 97.00 178 HIS A N 1
ATOM 1428 C CA . HIS A 1 178 ? -10.515 18.941 24.708 1.00 97.00 178 HIS A CA 1
ATOM 1429 C C . HIS A 1 178 ? -11.659 18.288 23.922 1.00 97.00 178 HIS A C 1
ATOM 1431 O O . HIS A 1 178 ? -12.821 18.587 24.209 1.00 97.00 178 HIS A O 1
ATOM 1437 N N . ARG A 1 179 ? -11.367 17.442 22.926 1.00 97.69 179 ARG A N 1
ATOM 1438 C CA . ARG A 1 179 ? -12.390 16.764 22.122 1.00 97.69 179 ARG A CA 1
ATOM 1439 C C . ARG A 1 179 ? -13.183 15.782 22.972 1.00 97.69 179 ARG A C 1
ATOM 1441 O O . ARG A 1 179 ? -12.642 14.996 23.747 1.00 97.69 179 ARG A O 1
ATOM 1448 N N . THR A 1 180 ? -14.497 15.825 22.804 1.00 98.19 180 THR A N 1
ATOM 1449 C CA . THR A 1 180 ? -15.426 14.928 23.494 1.00 98.19 180 THR A CA 1
ATOM 1450 C C . THR A 1 180 ? -15.718 13.673 22.672 1.00 98.19 180 THR A C 1
ATOM 1452 O O . THR A 1 180 ? -15.608 13.669 21.446 1.00 98.19 180 THR A O 1
ATOM 1455 N N . ALA A 1 181 ? -16.165 12.609 23.347 1.00 98.31 181 ALA A N 1
ATOM 1456 C CA . ALA A 1 181 ? -16.610 11.374 22.699 1.00 98.31 181 ALA A CA 1
ATOM 1457 C C . ALA A 1 181 ? -17.681 11.621 21.618 1.00 98.31 181 ALA A C 1
ATOM 1459 O O . ALA A 1 181 ? -17.614 11.033 20.542 1.00 98.31 181 ALA A O 1
ATOM 1460 N N . GLU A 1 182 ? -18.640 12.518 21.876 1.00 98.50 182 GLU A N 1
ATOM 1461 C CA . GLU A 1 182 ? -19.721 12.821 20.930 1.00 98.50 182 GLU A CA 1
ATOM 1462 C C . GLU A 1 182 ? -19.215 13.584 19.696 1.00 98.50 182 GLU A C 1
ATOM 1464 O O . GLU A 1 182 ? -19.600 13.270 18.572 1.00 98.50 182 GLU A O 1
ATOM 1469 N N . GLU A 1 183 ? -18.298 14.541 19.875 1.00 98.25 183 GLU A N 1
ATOM 1470 C CA . GLU A 1 183 ? -17.674 15.257 18.754 1.00 98.25 183 GLU A CA 1
ATOM 1471 C C . GLU A 1 183 ? -16.862 14.318 17.857 1.00 98.25 183 GLU A C 1
ATOM 1473 O O . GLU A 1 183 ? -16.973 14.385 16.631 1.00 98.25 183 GLU A O 1
ATOM 1478 N N . LEU A 1 184 ? -16.071 13.422 18.456 1.00 98.31 184 LEU A N 1
ATOM 1479 C CA . LEU A 1 184 ? -15.305 12.420 17.716 1.00 98.31 184 LEU A CA 1
ATOM 1480 C C . LEU A 1 184 ? -16.237 11.455 16.983 1.00 98.31 184 LEU A C 1
ATOM 1482 O O . LEU A 1 184 ? -16.056 11.202 15.795 1.00 98.31 184 LEU A O 1
ATOM 1486 N N . LYS A 1 185 ? -17.286 10.969 17.648 1.00 98.38 185 LYS A N 1
ATOM 1487 C CA . LYS A 1 185 ? -18.306 10.120 17.026 1.00 98.38 185 LYS A CA 1
ATOM 1488 C C . LYS A 1 185 ? -18.943 10.790 15.808 1.00 98.38 185 LYS A C 1
ATOM 1490 O O . LYS A 1 185 ? -19.018 10.169 14.749 1.00 98.38 185 LYS A O 1
ATOM 1495 N N . GLN A 1 186 ? -19.367 12.045 15.932 1.00 98.12 186 GLN A N 1
ATOM 1496 C CA . GLN A 1 186 ? -19.974 12.776 14.820 1.00 98.12 186 GLN A CA 1
ATOM 1497 C C . GLN A 1 186 ? -18.989 12.960 13.659 1.00 98.12 186 GLN A C 1
ATOM 1499 O O . GLN A 1 186 ? -19.366 12.784 12.499 1.00 98.12 186 GLN A O 1
ATOM 1504 N N . ASN A 1 187 ? -17.728 13.273 13.959 1.00 97.88 187 ASN A N 1
ATOM 1505 C CA . ASN A 1 187 ? -16.696 13.451 12.945 1.00 97.88 187 ASN A CA 1
ATOM 1506 C C . ASN A 1 187 ? -16.334 12.140 12.227 1.00 97.88 187 ASN A C 1
ATOM 1508 O O . ASN A 1 187 ? -16.159 12.147 11.010 1.00 97.88 187 ASN A O 1
ATOM 1512 N N . LEU A 1 188 ? -16.288 11.014 12.948 1.00 98.19 188 LEU A N 1
ATOM 1513 C CA . LEU A 1 188 ? -16.118 9.678 12.371 1.00 98.19 188 LEU A CA 1
ATOM 1514 C C . LEU A 1 188 ? -17.243 9.365 11.384 1.00 98.19 188 LEU A C 1
ATOM 1516 O O . LEU A 1 188 ? -16.966 8.974 10.249 1.00 98.19 188 LEU A O 1
ATOM 1520 N N . ILE A 1 189 ? -18.497 9.562 11.808 1.00 98.38 189 ILE A N 1
ATOM 1521 C CA . ILE A 1 189 ? -19.680 9.298 10.980 1.00 98.38 189 ILE A CA 1
ATOM 1522 C C . ILE A 1 189 ? -19.645 10.151 9.713 1.00 98.38 189 ILE A C 1
ATOM 1524 O O . ILE A 1 189 ? -19.821 9.617 8.619 1.00 98.38 189 ILE A O 1
ATOM 1528 N N . GLU A 1 190 ? -19.390 11.455 9.850 1.00 97.81 190 GLU A N 1
ATOM 1529 C CA . GLU A 1 190 ? -19.310 12.389 8.722 1.00 97.81 190 GLU A CA 1
ATOM 1530 C C . GLU A 1 190 ? -18.215 11.967 7.732 1.00 97.81 190 GLU A C 1
ATOM 1532 O O . GLU A 1 190 ? -18.476 11.825 6.534 1.00 97.81 190 GLU A O 1
ATOM 1537 N N . TYR A 1 191 ? -17.009 11.708 8.243 1.00 97.81 191 TYR A N 1
ATOM 1538 C CA . TYR A 1 191 ? -15.849 11.376 7.430 1.00 97.81 191 TYR A CA 1
ATOM 1539 C C . TYR A 1 191 ? -16.017 10.059 6.661 1.00 97.81 191 TYR A C 1
ATOM 1541 O O . TYR A 1 191 ? -15.898 10.038 5.432 1.00 97.81 191 TYR A O 1
ATOM 1549 N N . MET A 1 192 ? -16.330 8.972 7.374 1.00 97.94 192 MET A N 1
ATOM 1550 C CA . MET A 1 192 ? -16.438 7.639 6.777 1.00 97.94 192 MET A CA 1
ATOM 1551 C C . MET A 1 192 ? -17.607 7.548 5.804 1.00 97.94 192 MET A C 1
ATOM 1553 O O . MET A 1 192 ? -17.444 7.010 4.711 1.00 97.94 192 MET A O 1
ATOM 1557 N N . THR A 1 193 ? -18.767 8.111 6.159 1.00 98.50 193 THR A N 1
ATOM 1558 C CA . THR A 1 193 ? -19.956 8.052 5.297 1.00 98.50 193 THR A CA 1
ATOM 1559 C C . THR A 1 193 ? -19.690 8.746 3.968 1.00 98.50 193 THR A C 1
ATOM 1561 O O . THR A 1 193 ? -19.944 8.166 2.913 1.00 98.50 193 THR A O 1
ATOM 1564 N N . ALA A 1 194 ? -19.137 9.962 4.004 1.00 98.12 194 ALA A N 1
ATOM 1565 C CA . ALA A 1 194 ? -18.864 10.713 2.787 1.00 98.12 194 ALA A CA 1
ATOM 1566 C C . ALA A 1 194 ? -17.770 10.055 1.934 1.00 98.12 194 ALA A C 1
ATOM 1568 O O . ALA A 1 194 ? -17.916 10.007 0.716 1.00 98.12 194 ALA A O 1
ATOM 1569 N N . GLN A 1 195 ? -16.705 9.516 2.542 1.00 97.56 195 GLN A N 1
ATOM 1570 C CA . GLN A 1 195 ? -15.650 8.829 1.790 1.00 97.56 195 GLN A CA 1
ATOM 1571 C C . GLN A 1 195 ? -16.164 7.546 1.120 1.00 97.56 195 GLN A C 1
ATOM 1573 O O . GLN A 1 195 ? -15.912 7.351 -0.068 1.00 97.56 195 GLN A O 1
ATOM 1578 N N . CYS A 1 196 ? -16.924 6.717 1.846 1.00 98.44 196 CYS A N 1
ATOM 1579 C CA . CYS A 1 196 ? -17.527 5.494 1.309 1.00 98.44 196 CYS A CA 1
ATOM 1580 C C . CYS A 1 196 ? -18.455 5.812 0.130 1.00 98.44 196 CYS A C 1
ATOM 1582 O O . CYS A 1 196 ? -18.232 5.340 -0.980 1.00 98.44 196 CYS A O 1
ATOM 1584 N N . GLN A 1 197 ? -19.438 6.695 0.337 1.00 98.00 197 GLN A N 1
ATOM 1585 C CA . GLN A 1 197 ? -20.415 7.047 -0.700 1.00 98.00 197 GLN A CA 1
ATOM 1586 C C . GLN A 1 197 ? -19.776 7.686 -1.932 1.00 98.00 197 GLN A C 1
ATOM 1588 O O . GLN A 1 197 ? -20.262 7.498 -3.046 1.00 98.00 197 GLN A O 1
ATOM 1593 N N . ARG A 1 198 ? -18.713 8.476 -1.741 1.00 97.88 198 ARG A N 1
ATOM 1594 C CA . ARG A 1 198 ? -18.055 9.179 -2.840 1.00 97.88 198 ARG A CA 1
ATOM 1595 C C . ARG A 1 198 ? -17.324 8.223 -3.774 1.00 97.88 198 ARG A C 1
ATOM 1597 O O . ARG A 1 198 ? -17.339 8.470 -4.976 1.00 97.88 198 ARG A O 1
ATOM 1604 N N . TYR A 1 199 ? -16.674 7.192 -3.235 1.00 98.38 199 TYR A N 1
ATOM 1605 C CA . TYR A 1 199 ? -15.715 6.395 -4.000 1.00 98.38 199 TYR A CA 1
ATOM 1606 C C . TYR A 1 199 ? -16.150 4.955 -4.293 1.00 98.38 199 TYR A C 1
ATOM 1608 O O . TYR A 1 199 ? -15.592 4.353 -5.204 1.00 98.38 199 TYR A O 1
ATOM 1616 N N . ASP A 1 200 ? -17.166 4.420 -3.611 1.00 97.44 200 ASP A N 1
ATOM 1617 C CA . ASP A 1 200 ? -17.614 3.032 -3.815 1.00 97.44 200 ASP A CA 1
ATOM 1618 C C . ASP A 1 200 ? -18.123 2.735 -5.235 1.00 97.44 200 ASP A C 1
ATOM 1620 O O . ASP A 1 200 ? -18.044 1.608 -5.710 1.00 97.44 200 ASP A O 1
ATOM 1624 N N . ALA A 1 201 ? -18.637 3.749 -5.935 1.00 94.75 201 ALA A N 1
ATOM 1625 C CA . ALA A 1 201 ? -19.188 3.579 -7.277 1.00 94.75 201 ALA A CA 1
ATOM 1626 C C . ALA A 1 201 ? -18.123 3.358 -8.371 1.00 94.75 201 ALA A C 1
ATOM 1628 O O . ALA A 1 201 ? -18.483 3.076 -9.514 1.00 94.75 201 ALA A O 1
ATOM 1629 N N . TYR A 1 202 ? -16.833 3.519 -8.063 1.00 97.81 202 TYR A N 1
ATOM 1630 C CA . TYR A 1 202 ? -15.759 3.371 -9.042 1.00 97.81 202 TYR A CA 1
ATOM 1631 C C . TYR A 1 202 ? -15.175 1.958 -8.991 1.00 97.81 202 TYR A C 1
ATOM 1633 O O . TYR A 1 202 ? -14.506 1.599 -8.033 1.00 97.81 202 TYR A O 1
ATOM 1641 N N . GLU A 1 203 ? -15.348 1.175 -10.057 1.00 95.06 203 GLU A N 1
ATOM 1642 C CA . GLU A 1 203 ? -14.918 -0.238 -10.111 1.00 95.06 203 GLU A CA 1
ATOM 1643 C C . GLU A 1 203 ? -13.410 -0.451 -9.886 1.00 95.06 203 GLU A C 1
ATOM 1645 O O . GLU A 1 203 ? -12.986 -1.504 -9.416 1.00 95.06 203 GLU A O 1
ATOM 1650 N N . HIS A 1 204 ? -12.585 0.549 -10.210 1.00 96.94 204 HIS A N 1
ATOM 1651 C CA . HIS A 1 204 ? -11.141 0.494 -9.987 1.00 96.94 204 HIS A CA 1
ATOM 1652 C C . HIS A 1 204 ? -10.748 0.822 -8.535 1.00 96.94 204 HIS A C 1
ATOM 1654 O O . HIS A 1 204 ? -9.590 0.635 -8.163 1.00 96.94 204 HIS A O 1
ATOM 1660 N N . VAL A 1 205 ? -11.681 1.277 -7.692 1.00 98.38 205 VAL A N 1
ATOM 1661 C CA . VAL A 1 205 ? -11.497 1.377 -6.240 1.00 98.38 205 VAL A CA 1
ATOM 1662 C C . VAL A 1 205 ? -11.769 0.010 -5.634 1.00 98.38 205 VAL A C 1
ATOM 1664 O O . VAL A 1 205 ? -12.912 -0.396 -5.446 1.00 98.38 205 VAL A O 1
ATOM 1667 N N . LYS A 1 206 ? -10.698 -0.727 -5.337 1.00 97.88 206 LYS A N 1
ATOM 1668 C CA . LYS A 1 206 ? -10.825 -2.137 -4.958 1.00 97.88 206 LYS A CA 1
ATOM 1669 C C . LYS A 1 206 ? -10.850 -2.362 -3.452 1.00 97.88 206 LYS A C 1
ATOM 1671 O O . LYS A 1 206 ? -11.595 -3.217 -2.977 1.00 97.88 206 LYS A O 1
ATOM 1676 N N . TRP A 1 207 ? -10.046 -1.612 -2.701 1.00 98.56 207 TRP A N 1
ATOM 1677 C CA . TRP A 1 207 ? -9.888 -1.803 -1.258 1.00 98.56 207 TRP A CA 1
ATOM 1678 C C . TRP A 1 207 ? -9.975 -0.485 -0.501 1.00 98.56 207 TRP A C 1
ATOM 1680 O O . TRP A 1 207 ? -9.483 0.541 -0.974 1.00 98.56 207 TRP A O 1
ATOM 1690 N N . MET A 1 208 ? -10.517 -0.545 0.710 1.00 98.62 208 MET A N 1
ATOM 1691 C CA . MET A 1 208 ? -10.459 0.520 1.701 1.00 98.62 208 MET A CA 1
ATOM 1692 C C . MET A 1 208 ? -9.834 -0.023 2.980 1.00 98.62 208 MET A C 1
ATOM 1694 O O . MET A 1 208 ? -10.329 -0.990 3.561 1.00 98.62 208 MET A O 1
ATOM 1698 N N . ASP A 1 209 ? -8.780 0.641 3.446 1.00 98.69 209 ASP A N 1
ATOM 1699 C CA . ASP A 1 209 ? -8.319 0.465 4.818 1.00 98.69 209 ASP A CA 1
ATOM 1700 C C . ASP A 1 209 ? -9.342 1.161 5.723 1.00 98.69 209 ASP A C 1
ATOM 1702 O O . ASP A 1 209 ? -9.374 2.389 5.791 1.00 98.69 209 ASP A O 1
ATOM 1706 N N . VAL A 1 210 ? -10.230 0.397 6.364 1.00 98.69 210 VAL A N 1
ATOM 1707 C CA . VAL A 1 210 ? -11.331 0.955 7.175 1.00 98.69 210 VAL A CA 1
ATOM 1708 C C . VAL A 1 210 ? -10.788 1.517 8.485 1.00 98.69 210 VAL A C 1
ATOM 1710 O O . VAL A 1 210 ? -11.114 2.634 8.894 1.00 98.69 210 VAL A O 1
ATOM 1713 N N . VAL A 1 211 ? -9.908 0.746 9.124 1.00 98.62 211 VAL A N 1
ATOM 1714 C CA . VAL A 1 211 ? -9.160 1.142 10.317 1.00 98.62 211 VAL A CA 1
ATOM 1715 C C . VAL A 1 211 ? -7.687 0.816 10.137 1.00 98.62 211 VAL A C 1
ATOM 1717 O O . VAL A 1 211 ? -7.329 -0.112 9.409 1.00 98.62 211 VAL A O 1
ATOM 1720 N N . ASN A 1 212 ? -6.833 1.579 10.815 1.00 98.19 212 ASN A N 1
ATOM 1721 C CA . ASN A 1 212 ? -5.389 1.419 10.719 1.00 98.19 212 ASN A CA 1
ATOM 1722 C C . ASN A 1 212 ? -4.720 1.559 12.084 1.00 98.19 212 ASN A C 1
ATOM 1724 O O . ASN A 1 212 ? -5.104 2.426 12.866 1.00 98.19 212 ASN A O 1
ATOM 1728 N N . GLU A 1 213 ? -3.724 0.711 12.353 1.00 97.19 213 GLU A N 1
ATOM 1729 C CA . GLU A 1 213 ? -2.865 0.775 13.552 1.00 97.19 213 GLU A CA 1
ATOM 1730 C C . GLU A 1 213 ? -3.638 0.792 14.874 1.00 97.19 213 GLU A C 1
ATOM 1732 O O . GLU A 1 213 ? -3.389 1.590 15.781 1.00 97.19 213 GLU A O 1
ATOM 1737 N N . THR A 1 214 ? -4.610 -0.106 14.982 1.00 97.06 214 THR A N 1
ATOM 1738 C CA . THR A 1 214 ? -5.528 -0.130 16.124 1.00 97.06 214 THR A CA 1
ATOM 1739 C C . THR A 1 214 ? -4.924 -0.813 17.351 1.00 97.06 214 THR A C 1
ATOM 1741 O O . THR A 1 214 ? -5.376 -0.569 18.470 1.00 97.06 214 THR A O 1
ATOM 1744 N N . ILE A 1 215 ? -3.889 -1.638 17.160 1.00 98.00 215 ILE A N 1
ATOM 1745 C CA . ILE A 1 215 ? -3.294 -2.501 18.189 1.00 98.00 215 ILE A CA 1
ATOM 1746 C C . ILE A 1 215 ? -1.782 -2.236 18.309 1.00 98.00 215 ILE A C 1
ATOM 1748 O O . ILE A 1 215 ? -1.090 -2.004 17.320 1.00 98.00 215 ILE A O 1
ATOM 1752 N N . THR A 1 216 ? -1.244 -2.261 19.529 1.00 97.88 216 THR A N 1
ATOM 1753 C CA . THR A 1 216 ? 0.195 -2.164 19.812 1.00 97.88 216 THR A CA 1
ATOM 1754 C C . THR A 1 216 ? 0.887 -3.519 19.663 1.00 97.88 216 THR A C 1
ATOM 1756 O O . THR A 1 216 ? 0.262 -4.565 19.780 1.00 97.88 216 THR A O 1
ATOM 1759 N N . THR A 1 217 ? 2.217 -3.538 19.558 1.00 97.19 217 THR A N 1
ATOM 1760 C CA . THR A 1 217 ? 3.001 -4.793 19.479 1.00 97.19 217 THR A CA 1
ATOM 1761 C C . THR A 1 217 ? 2.827 -5.731 20.682 1.00 97.19 217 THR A C 1
ATOM 1763 O O . THR A 1 217 ? 3.114 -6.918 20.589 1.00 97.19 217 THR A O 1
ATOM 1766 N N . SER A 1 218 ? 2.336 -5.215 21.813 1.00 97.69 218 SER A N 1
ATOM 1767 C CA . SER A 1 218 ? 1.964 -5.993 23.000 1.00 97.69 218 SER A CA 1
ATOM 1768 C C . SER A 1 218 ? 0.494 -6.451 23.027 1.00 97.69 218 SER A C 1
ATOM 1770 O O . SER A 1 218 ? 0.011 -6.812 24.096 1.00 97.69 218 SER A O 1
ATOM 1772 N N . GLY A 1 219 ? -0.242 -6.348 21.915 1.00 97.50 219 GLY A N 1
ATOM 1773 C CA . GLY A 1 219 ? -1.635 -6.800 21.788 1.00 97.50 219 GLY A CA 1
ATOM 1774 C C . GLY A 1 219 ? -2.684 -5.917 22.472 1.00 97.50 219 GLY A C 1
ATOM 1775 O O . GLY A 1 219 ? -3.809 -6.361 22.676 1.00 97.50 219 GLY A O 1
ATOM 1776 N N . ARG A 1 220 ? -2.338 -4.679 22.855 1.00 97.88 220 ARG A N 1
ATOM 1777 C CA . ARG A 1 220 ? -3.272 -3.735 23.499 1.00 97.88 220 ARG A CA 1
ATOM 1778 C C . ARG A 1 220 ? -3.829 -2.745 22.488 1.00 97.88 220 ARG A C 1
ATOM 1780 O O . ARG A 1 220 ? -3.136 -2.401 21.538 1.00 97.88 220 ARG A O 1
ATOM 1787 N N . TRP A 1 221 ? -5.016 -2.206 22.743 1.00 98.00 221 TRP A N 1
ATOM 1788 C CA . TRP A 1 221 ? -5.566 -1.113 21.943 1.00 98.00 221 TRP A CA 1
ATOM 1789 C C . TRP A 1 221 ? -4.657 0.116 21.973 1.00 98.00 221 TRP A C 1
ATOM 1791 O O . TRP A 1 221 ? -4.221 0.568 23.037 1.00 98.00 221 TRP A O 1
ATOM 1801 N N . PHE A 1 222 ? -4.351 0.647 20.794 1.00 97.75 222 PHE A N 1
ATOM 1802 C CA . PHE A 1 222 ? -3.595 1.876 20.648 1.00 97.75 222 PHE A CA 1
ATOM 1803 C C . PHE A 1 222 ? -4.523 3.062 20.906 1.00 97.75 222 PHE A C 1
ATOM 1805 O O . PHE A 1 222 ? -5.522 3.230 20.210 1.00 97.75 222 PHE A O 1
ATOM 1812 N N . GLY A 1 223 ? -4.209 3.838 21.943 1.00 96.06 223 GLY A N 1
ATOM 1813 C CA . GLY A 1 223 ? -5.066 4.900 22.468 1.00 96.06 223 GLY A CA 1
ATOM 1814 C C . GLY A 1 223 ? -4.439 6.296 22.402 1.00 96.06 223 GLY A C 1
ATOM 1815 O O . GLY A 1 223 ? -3.395 6.484 21.762 1.00 96.06 223 GLY A O 1
ATOM 1816 N N . PRO A 1 224 ? -5.060 7.278 23.075 1.00 95.88 224 PRO A N 1
ATOM 1817 C CA . PRO A 1 224 ? -4.694 8.673 22.962 1.00 95.88 224 PRO A CA 1
ATOM 1818 C C . PRO A 1 224 ? -3.406 8.984 23.717 1.00 95.88 224 PRO A C 1
ATOM 1820 O O . PRO A 1 224 ? -3.009 8.282 24.658 1.00 95.88 224 PRO A O 1
ATOM 1823 N N . LYS A 1 225 ? -2.761 10.079 23.333 1.00 96.31 225 LYS A N 1
ATOM 1824 C CA . LYS A 1 225 ? -1.624 10.671 24.037 1.00 96.31 225 LYS A CA 1
ATOM 1825 C C . LYS A 1 225 ? -1.839 12.182 24.111 1.00 96.31 225 LYS A C 1
ATOM 1827 O O . LYS A 1 225 ? -2.297 12.744 23.134 1.00 96.31 225 LYS A O 1
ATOM 1832 N N . PRO A 1 226 ? -1.436 12.846 25.210 1.00 95.38 226 PRO A N 1
ATOM 1833 C CA . PRO A 1 226 ? -1.622 14.288 25.332 1.00 95.38 226 PRO A CA 1
ATOM 1834 C C . PRO A 1 226 ? -0.934 15.068 24.209 1.00 95.38 226 PRO A C 1
ATOM 1836 O O . PRO A 1 226 ? 0.261 14.841 23.956 1.00 95.38 226 PRO A O 1
ATOM 1839 N N . GLY A 1 227 ? -1.662 16.023 23.637 1.00 94.62 227 GLY A N 1
ATOM 1840 C CA . GLY A 1 227 ? -1.208 16.917 22.579 1.00 94.62 227 GLY A CA 1
ATOM 1841 C C . GLY A 1 227 ? -1.323 16.338 21.166 1.00 94.62 227 GLY A C 1
ATOM 1842 O O . GLY A 1 227 ? -1.523 15.151 20.955 1.00 94.62 227 GLY A O 1
ATOM 1843 N N . THR A 1 228 ? -1.127 17.203 20.170 1.00 95.00 228 THR A N 1
ATOM 1844 C CA . THR A 1 228 ? -1.365 16.900 18.745 1.00 95.00 228 THR A CA 1
ATOM 1845 C C . THR A 1 228 ? -0.093 16.594 17.944 1.00 95.00 228 THR A C 1
ATOM 1847 O O . THR A 1 228 ? -0.126 16.511 16.716 1.00 95.00 228 THR A O 1
ATOM 1850 N N . ASP A 1 229 ? 1.057 16.475 18.613 1.00 93.44 229 ASP A N 1
ATOM 1851 C CA . ASP A 1 229 ? 2.378 16.292 17.995 1.00 93.44 229 ASP A CA 1
ATOM 1852 C C . ASP A 1 229 ? 2.908 14.852 18.091 1.00 93.44 229 ASP A C 1
ATOM 1854 O O . ASP A 1 229 ? 3.977 14.525 17.558 1.00 93.44 229 ASP A O 1
ATOM 1858 N N . ARG A 1 230 ? 2.164 13.974 18.766 1.00 93.25 230 ARG A N 1
ATOM 1859 C CA . ARG A 1 230 ? 2.512 12.568 18.965 1.00 93.25 230 ARG A CA 1
ATOM 1860 C C . ARG A 1 230 ? 1.756 11.686 17.988 1.00 93.25 230 ARG A C 1
ATOM 1862 O O . ARG A 1 230 ? 0.668 12.002 17.537 1.00 93.25 230 ARG A O 1
ATOM 1869 N N . TRP A 1 231 ? 2.333 10.521 17.716 1.00 93.69 231 TRP A N 1
ATOM 1870 C CA . TRP A 1 231 ? 1.583 9.438 17.096 1.00 93.69 231 TRP A CA 1
ATOM 1871 C C . TRP A 1 231 ? 0.602 8.874 18.121 1.00 93.69 231 TRP A C 1
ATOM 1873 O O . TRP A 1 231 ? 1.056 8.282 19.112 1.00 93.69 231 TRP A O 1
ATOM 1883 N N . GLU A 1 232 ? -0.693 9.111 17.940 1.00 94.38 232 GLU A N 1
ATOM 1884 C CA . GLU A 1 232 ? -1.731 8.842 18.938 1.00 94.38 232 GLU A CA 1
ATOM 1885 C C . GLU A 1 232 ? -3.089 8.530 18.303 1.00 94.38 232 GLU A C 1
ATOM 1887 O O . GLU A 1 232 ? -3.282 8.781 17.119 1.00 94.38 232 GLU A O 1
ATOM 1892 N N . ASN A 1 233 ? -4.003 7.932 19.072 1.00 97.25 233 ASN A N 1
ATOM 1893 C CA . ASN A 1 233 ? -5.315 7.509 18.589 1.00 97.25 233 ASN A CA 1
ATOM 1894 C C . ASN A 1 233 ? -6.451 8.051 19.481 1.00 97.25 233 ASN A C 1
ATOM 1896 O O . ASN A 1 233 ? -6.829 7.386 20.461 1.00 97.25 233 ASN A O 1
ATOM 1900 N N . PRO A 1 234 ? -7.034 9.216 19.145 1.00 97.38 234 PRO A N 1
ATOM 1901 C CA . PRO A 1 234 ? -8.068 9.843 19.965 1.00 97.38 234 PRO A CA 1
ATOM 1902 C C . PRO A 1 234 ? -9.402 9.086 19.928 1.00 97.38 234 PRO A C 1
ATOM 1904 O O . PRO A 1 234 ? -10.203 9.193 20.852 1.00 97.38 234 PRO A O 1
ATOM 1907 N N . TRP A 1 235 ? -9.650 8.260 18.908 1.00 98.19 235 TRP A N 1
ATOM 1908 C CA . TRP A 1 235 ? -10.952 7.626 18.673 1.00 98.19 235 TRP A CA 1
ATOM 1909 C C . TRP A 1 235 ? -11.402 6.680 19.793 1.00 98.19 235 TRP A C 1
ATOM 1911 O O . TRP A 1 235 ? -12.598 6.463 19.979 1.00 98.19 235 TRP A O 1
ATOM 1921 N N . THR A 1 236 ? -10.469 6.148 20.587 1.00 97.81 236 THR A N 1
ATOM 1922 C CA . THR A 1 236 ? -10.804 5.320 21.762 1.00 97.81 236 THR A CA 1
ATOM 1923 C C . THR A 1 236 ? -11.510 6.097 22.884 1.00 97.81 236 THR A C 1
ATOM 1925 O O . THR A 1 236 ? -12.144 5.473 23.733 1.00 97.81 236 THR A O 1
ATOM 1928 N N . ILE A 1 237 ? -11.485 7.440 22.869 1.00 98.00 237 ILE A N 1
ATOM 1929 C CA . ILE A 1 237 ? -12.261 8.299 23.786 1.00 98.00 237 ILE A CA 1
ATOM 1930 C C . ILE A 1 237 ? -13.773 8.053 23.635 1.00 98.00 237 ILE A C 1
ATOM 1932 O O . ILE A 1 237 ? -14.521 8.249 24.590 1.00 98.00 237 ILE A O 1
ATOM 1936 N N . ILE A 1 238 ? -14.227 7.573 22.468 1.00 98.56 238 ILE A N 1
ATOM 1937 C CA . ILE A 1 238 ? -15.629 7.194 22.222 1.00 98.56 238 ILE A CA 1
ATOM 1938 C C . ILE A 1 238 ? -16.084 6.061 23.162 1.00 98.56 238 ILE A C 1
ATOM 1940 O O . ILE A 1 238 ? -17.263 5.993 23.506 1.00 98.56 238 ILE A O 1
ATOM 1944 N N . GLY A 1 239 ? -15.163 5.199 23.604 1.00 98.44 239 GLY A N 1
ATOM 1945 C CA . GLY A 1 239 ? -15.432 4.077 24.502 1.00 98.44 239 GLY A CA 1
ATOM 1946 C C . GLY A 1 239 ? -15.110 2.716 23.885 1.00 98.44 239 GLY A C 1
ATOM 1947 O O . GLY A 1 239 ? -14.574 2.618 22.778 1.00 98.44 239 GLY A O 1
ATOM 1948 N N . TYR A 1 240 ? -15.454 1.660 24.621 1.00 98.62 240 TYR A N 1
ATOM 1949 C CA . TYR A 1 240 ? -15.163 0.262 24.295 1.00 98.62 240 TYR A CA 1
ATOM 1950 C C . TYR A 1 240 ? -16.436 -0.582 24.408 1.00 98.62 240 TYR A C 1
ATOM 1952 O O . TYR A 1 240 ? -17.328 -0.249 25.189 1.00 98.62 240 TYR A O 1
ATOM 1960 N N . ASP A 1 241 ? -16.528 -1.671 23.647 1.00 98.31 241 ASP A N 1
ATOM 1961 C CA . ASP A 1 241 ? -17.587 -2.660 23.851 1.00 98.31 241 ASP A CA 1
ATOM 1962 C C . ASP A 1 241 ? -17.258 -3.548 25.059 1.00 98.31 241 ASP A C 1
ATOM 1964 O O . ASP A 1 241 ? -16.593 -4.574 24.945 1.00 98.31 241 ASP A O 1
ATOM 1968 N N . GLU A 1 242 ? -17.729 -3.144 26.237 1.00 97.88 242 GLU A N 1
ATOM 1969 C CA . GLU A 1 242 ? -17.520 -3.866 27.499 1.00 97.88 242 GLU A CA 1
ATOM 1970 C C . GLU A 1 242 ? -18.284 -5.200 27.584 1.00 97.88 242 GLU A C 1
ATOM 1972 O O . GLU A 1 242 ? -18.093 -5.960 28.535 1.00 97.88 242 GLU A O 1
ATOM 1977 N N . THR A 1 243 ? -19.154 -5.504 26.614 1.00 97.19 243 THR A N 1
ATOM 1978 C CA . THR A 1 243 ? -19.938 -6.748 26.604 1.00 97.19 243 THR A CA 1
ATOM 1979 C C . THR A 1 243 ? -19.174 -7.932 26.016 1.00 97.19 243 THR A C 1
ATOM 1981 O O . THR A 1 243 ? -19.538 -9.081 26.273 1.00 97.19 243 THR A O 1
ATOM 1984 N N . HIS A 1 244 ? -18.095 -7.669 25.274 1.00 97.75 244 HIS A N 1
ATOM 1985 C CA . HIS A 1 244 ? -17.273 -8.689 24.634 1.00 97.75 244 HIS A CA 1
ATOM 1986 C C . HIS A 1 244 ? -15.911 -8.838 25.347 1.00 97.75 244 HIS A C 1
ATOM 1988 O O . HIS A 1 244 ? -15.287 -7.824 25.664 1.00 97.75 244 HIS A O 1
ATOM 1994 N N . PRO A 1 245 ? -15.372 -10.060 25.553 1.00 96.81 245 PRO A N 1
ATOM 1995 C CA . PRO A 1 245 ? -14.093 -10.264 26.252 1.00 96.81 245 PRO A CA 1
ATOM 1996 C C . PRO A 1 245 ? -12.891 -9.527 25.638 1.00 96.81 245 PRO A C 1
ATOM 1998 O O . PRO A 1 245 ? -11.981 -9.126 26.357 1.00 96.81 245 PRO A O 1
ATOM 2001 N N . LEU A 1 246 ? -12.900 -9.330 24.315 1.00 97.50 246 LEU A N 1
ATOM 2002 C CA . LEU A 1 246 ? -11.881 -8.562 23.583 1.00 97.50 246 LEU A CA 1
ATOM 2003 C C . LEU A 1 246 ? -11.896 -7.055 23.931 1.00 97.50 246 LEU A C 1
ATOM 2005 O O . LEU A 1 246 ? -10.893 -6.366 23.738 1.00 97.50 246 LEU A O 1
ATOM 2009 N N . MET A 1 247 ? -13.029 -6.535 24.417 1.00 98.25 247 MET A N 1
ATOM 2010 C CA . MET A 1 247 ? -13.272 -5.114 24.683 1.00 98.25 247 MET A CA 1
ATOM 2011 C C . MET A 1 247 ? -12.775 -4.175 23.567 1.00 98.25 247 MET A C 1
ATOM 2013 O O . MET A 1 247 ? -11.938 -3.309 23.830 1.00 98.25 247 MET A O 1
ATOM 2017 N N . PRO A 1 248 ? -13.209 -4.342 22.305 1.00 98.19 248 PRO A N 1
ATOM 2018 C CA . PRO A 1 248 ? -12.725 -3.519 21.204 1.00 98.19 248 PRO A CA 1
ATOM 2019 C C . PRO A 1 248 ? -13.225 -2.066 21.310 1.00 98.19 248 PRO A C 1
ATOM 2021 O O . PRO A 1 248 ? -14.357 -1.833 21.741 1.00 98.19 248 PRO A O 1
ATOM 2024 N N . PRO A 1 249 ? -12.422 -1.065 20.897 1.00 98.50 249 PRO A N 1
ATOM 2025 C CA . PRO A 1 249 ? -12.867 0.316 20.787 1.00 98.50 249 PRO A CA 1
ATOM 2026 C C . PRO A 1 249 ? -14.094 0.453 19.880 1.00 98.50 249 PRO A C 1
ATOM 2028 O O . PRO A 1 249 ? -14.105 -0.049 18.752 1.00 98.50 249 PRO A O 1
ATOM 2031 N N . LEU A 1 250 ? -15.104 1.198 20.332 1.00 98.69 250 LEU A N 1
ATOM 2032 C CA . LEU A 1 250 ? -16.381 1.345 19.621 1.00 98.69 250 LEU A CA 1
ATOM 2033 C C . LEU A 1 250 ? -16.219 1.954 18.224 1.00 98.69 250 LEU A C 1
ATOM 2035 O O . LEU A 1 250 ? -16.955 1.593 17.307 1.00 98.69 250 LEU A O 1
ATOM 2039 N N . TYR A 1 251 ? -15.227 2.830 18.039 1.00 98.69 251 TYR A N 1
ATOM 2040 C CA . TYR A 1 251 ? -14.965 3.471 16.751 1.00 98.69 251 TYR A CA 1
ATOM 2041 C C . TYR A 1 251 ? -14.681 2.459 15.629 1.00 98.69 251 TYR A C 1
ATOM 2043 O O . TYR A 1 251 ? -15.020 2.728 14.479 1.00 98.69 251 TYR A O 1
ATOM 2051 N N . ILE A 1 252 ? -14.088 1.299 15.950 1.00 98.75 252 ILE A N 1
ATOM 2052 C CA . ILE A 1 252 ? -13.763 0.268 14.958 1.00 98.75 252 ILE A CA 1
ATOM 2053 C C . ILE A 1 252 ? -15.056 -0.337 14.418 1.00 98.75 252 ILE A C 1
ATOM 2055 O O . ILE A 1 252 ? -15.280 -0.331 13.210 1.00 98.75 252 ILE A O 1
ATOM 2059 N N . LYS A 1 253 ? -15.944 -0.787 15.315 1.00 98.62 253 LYS A N 1
ATOM 2060 C CA . LYS A 1 253 ? -17.260 -1.320 14.940 1.00 98.62 253 LYS A CA 1
ATOM 2061 C C . LYS A 1 253 ? -18.060 -0.294 14.137 1.00 98.62 253 LYS A C 1
ATOM 2063 O O . LYS A 1 253 ? -18.554 -0.625 13.068 1.00 98.62 253 LYS A O 1
ATOM 2068 N N . MET A 1 254 ? -18.100 0.959 14.592 1.00 98.75 254 MET A N 1
ATOM 2069 C CA . MET A 1 254 ? -18.800 2.037 13.887 1.00 98.75 254 MET A CA 1
ATOM 2070 C C . MET A 1 254 ? -18.260 2.274 12.469 1.00 98.75 254 MET A C 1
ATOM 2072 O O . MET A 1 254 ? -19.038 2.454 11.536 1.00 98.75 254 MET A O 1
ATOM 2076 N N . ALA A 1 255 ? -16.936 2.276 12.284 1.00 98.75 255 ALA A N 1
ATOM 2077 C CA . ALA A 1 255 ? -16.331 2.454 10.966 1.00 98.75 255 ALA A CA 1
ATOM 2078 C C . ALA A 1 255 ? -16.709 1.307 10.012 1.00 98.75 255 ALA A C 1
ATOM 2080 O O . ALA A 1 255 ? -17.057 1.560 8.859 1.00 98.75 255 ALA A O 1
ATOM 2081 N N . PHE A 1 256 ? -16.714 0.065 10.505 1.00 98.81 256 PHE A N 1
ATOM 2082 C CA . PHE A 1 256 ? -17.130 -1.108 9.733 1.00 98.81 256 PHE A CA 1
ATOM 2083 C C . PHE A 1 256 ? -18.639 -1.169 9.468 1.00 98.81 256 PHE A C 1
ATOM 2085 O O . PHE A 1 256 ? -19.029 -1.606 8.388 1.00 98.81 256 PHE A O 1
ATOM 2092 N N . GLU A 1 257 ? -19.491 -0.700 10.384 1.00 98.81 257 GLU A N 1
ATOM 2093 C CA . GLU A 1 257 ? -20.935 -0.532 10.150 1.00 98.81 257 GLU A CA 1
ATOM 2094 C C . GLU A 1 257 ? -21.187 0.422 8.976 1.00 98.81 257 GLU A C 1
ATOM 2096 O O . GLU A 1 257 ? -21.884 0.074 8.021 1.00 98.81 257 GLU A O 1
ATOM 2101 N N . ILE A 1 258 ? -20.549 1.596 9.005 1.00 98.81 258 ILE A N 1
ATOM 2102 C CA . ILE A 1 258 ? -20.669 2.608 7.948 1.00 98.81 258 ILE A CA 1
ATOM 2103 C C . ILE A 1 258 ? -20.140 2.067 6.620 1.00 98.81 258 ILE A C 1
ATOM 2105 O O . ILE A 1 258 ? -20.820 2.188 5.603 1.00 98.81 258 ILE A O 1
ATOM 2109 N N . ALA A 1 259 ? -18.953 1.457 6.616 1.00 98.62 259 ALA A N 1
ATOM 2110 C CA . ALA A 1 259 ? -18.345 0.929 5.400 1.00 98.62 259 ALA A CA 1
ATOM 2111 C C . ALA A 1 259 ? -19.144 -0.250 4.818 1.00 98.62 259 ALA A C 1
ATOM 2113 O O . ALA A 1 259 ? -19.376 -0.290 3.614 1.00 98.62 259 ALA A O 1
ATOM 2114 N N . THR A 1 260 ? -19.670 -1.150 5.656 1.00 98.38 260 THR A N 1
ATOM 2115 C CA . THR A 1 260 ? -20.559 -2.241 5.209 1.00 98.38 260 THR A CA 1
ATOM 2116 C C . THR A 1 260 ? -21.821 -1.688 4.540 1.00 98.38 260 THR A C 1
ATOM 2118 O O . THR A 1 260 ? -22.275 -2.230 3.534 1.00 98.38 260 THR A O 1
ATOM 2121 N N . GLN A 1 261 ? -22.384 -0.598 5.071 1.00 98.38 261 GLN A N 1
ATOM 2122 C CA . GLN A 1 261 ? -23.599 0.017 4.536 1.00 98.38 261 GLN A CA 1
ATOM 2123 C C . GLN A 1 261 ? -23.354 0.853 3.270 1.00 98.38 261 GLN A C 1
ATOM 2125 O O . GLN A 1 261 ? -24.196 0.867 2.370 1.00 98.38 261 GLN A O 1
ATOM 2130 N N . HIS A 1 262 ? -22.254 1.602 3.223 1.00 98.56 262 HIS A N 1
ATOM 2131 C CA . HIS A 1 262 ? -22.034 2.657 2.230 1.00 98.56 262 HIS A CA 1
ATOM 2132 C C . HIS A 1 262 ? -20.923 2.367 1.221 1.00 98.56 262 HIS A C 1
ATOM 2134 O O . HIS A 1 262 ? -20.804 3.129 0.264 1.00 98.56 262 HIS A O 1
ATOM 2140 N N . ALA A 1 263 ? -20.140 1.304 1.416 1.00 98.19 263 ALA A N 1
ATOM 2141 C CA . ALA A 1 263 ? -19.134 0.835 0.471 1.00 98.19 263 ALA A CA 1
ATOM 2142 C C . ALA A 1 263 ? -19.309 -0.659 0.102 1.00 98.19 263 ALA A C 1
ATOM 2144 O O . ALA A 1 263 ? -18.388 -1.461 0.283 1.00 98.19 263 ALA A O 1
ATOM 2145 N N . PRO A 1 264 ? -20.495 -1.086 -0.383 1.00 97.56 264 PRO A N 1
ATOM 2146 C CA . PRO A 1 264 ? -20.760 -2.489 -0.683 1.00 97.56 264 PRO A CA 1
ATOM 2147 C C . PRO A 1 264 ? -19.920 -3.065 -1.836 1.00 97.56 264 PRO A C 1
ATOM 2149 O O . PRO A 1 264 ? -19.790 -4.287 -1.910 1.00 97.56 264 PRO A O 1
ATOM 2152 N N . ASN A 1 265 ? -19.339 -2.249 -2.713 1.00 97.81 265 ASN A N 1
ATOM 2153 C CA . ASN A 1 265 ? -18.527 -2.716 -3.843 1.00 97.81 265 ASN A CA 1
ATOM 2154 C C . ASN A 1 265 ? -17.019 -2.691 -3.543 1.00 97.81 265 ASN A C 1
ATOM 2156 O O . ASN A 1 265 ? -16.238 -3.330 -4.244 1.00 97.81 265 ASN A O 1
ATOM 2160 N N . THR A 1 266 ? -16.609 -2.010 -2.473 1.00 98.06 266 THR A N 1
ATOM 2161 C CA . THR A 1 266 ? -15.210 -1.909 -2.038 1.00 98.06 266 THR A CA 1
ATOM 2162 C C . THR A 1 266 ? -14.885 -2.973 -0.990 1.00 98.06 266 THR A C 1
ATOM 2164 O O . THR A 1 266 ? -15.656 -3.166 -0.052 1.00 98.06 266 THR A O 1
ATOM 2167 N N . LYS A 1 267 ? -13.736 -3.652 -1.083 1.00 98.38 267 LYS A N 1
ATOM 2168 C CA . LYS A 1 267 ? -13.287 -4.613 -0.057 1.00 98.38 267 LYS A CA 1
ATOM 2169 C C . LYS A 1 267 ? -12.788 -3.901 1.206 1.00 98.38 267 LYS A C 1
ATOM 2171 O O . LYS A 1 267 ? -11.982 -2.974 1.119 1.00 98.38 267 LYS A O 1
ATOM 2176 N N . LEU A 1 268 ? -13.227 -4.362 2.373 1.00 98.81 268 LEU A N 1
ATOM 2177 C CA . LEU A 1 268 ? -12.983 -3.738 3.674 1.00 98.81 268 LEU A CA 1
ATOM 2178 C C . LEU A 1 268 ? -11.808 -4.400 4.399 1.00 98.81 268 LEU A C 1
ATOM 2180 O O . LEU A 1 268 ? -11.879 -5.577 4.764 1.00 98.81 268 LEU A O 1
ATOM 2184 N N . ILE A 1 269 ? -10.734 -3.639 4.612 1.00 98.81 269 ILE A N 1
ATOM 2185 C CA . ILE A 1 269 ? -9.454 -4.136 5.128 1.00 98.81 269 ILE A CA 1
ATOM 2186 C C . ILE A 1 269 ? -9.168 -3.576 6.527 1.00 98.81 269 ILE A C 1
ATOM 2188 O O . ILE A 1 269 ? -9.333 -2.379 6.779 1.00 98.81 269 ILE A O 1
ATOM 2192 N N . ILE A 1 270 ? -8.686 -4.435 7.429 1.00 98.88 270 ILE A N 1
ATOM 2193 C CA . ILE A 1 270 ? -8.004 -4.017 8.666 1.00 98.88 270 ILE A CA 1
ATOM 2194 C C . ILE A 1 270 ? -6.510 -3.915 8.357 1.00 98.88 270 ILE A C 1
ATOM 2196 O O . ILE A 1 270 ? -5.876 -4.938 8.104 1.00 98.88 270 ILE A O 1
ATOM 2200 N N . ASN A 1 271 ? -5.935 -2.711 8.378 1.00 98.81 271 ASN A N 1
ATOM 2201 C CA . ASN A 1 271 ? -4.509 -2.507 8.108 1.00 98.81 271 ASN A CA 1
ATOM 2202 C C . ASN A 1 271 ? -3.726 -2.315 9.418 1.00 98.81 271 ASN A C 1
ATOM 2204 O O . ASN A 1 271 ? -4.141 -1.559 10.297 1.00 98.81 271 ASN A O 1
ATOM 2208 N N . GLN A 1 272 ? -2.604 -3.010 9.593 1.00 98.56 272 GLN A N 1
ATOM 2209 C CA . GLN A 1 272 ? -1.908 -3.051 10.880 1.00 98.56 272 GLN A CA 1
ATOM 2210 C C . GLN A 1 272 ? -0.393 -2.857 10.737 1.00 98.56 272 GLN A C 1
ATOM 2212 O O . GLN A 1 272 ? 0.295 -3.571 10.003 1.00 98.56 272 GLN A O 1
ATOM 2217 N N . HIS A 1 273 ? 0.129 -1.889 11.498 1.00 97.44 273 HIS A N 1
ATOM 2218 C CA . HIS A 1 273 ? 1.563 -1.693 11.714 1.00 97.44 273 HIS A CA 1
ATOM 2219 C C . HIS A 1 273 ? 2.102 -2.678 12.757 1.00 97.44 273 HIS A C 1
ATOM 2221 O O . HIS A 1 273 ? 1.400 -3.081 13.683 1.00 97.44 273 HIS A O 1
ATOM 2227 N N . GLY A 1 274 ? 3.390 -2.991 12.663 1.00 95.75 274 GLY A N 1
ATOM 2228 C CA . GLY A 1 274 ? 4.116 -3.849 13.590 1.00 95.75 274 GLY A CA 1
ATOM 2229 C C . GLY A 1 274 ? 4.960 -4.866 12.833 1.00 95.75 274 GLY A C 1
ATOM 2230 O O . GLY A 1 274 ? 5.133 -4.767 11.619 1.00 95.75 274 GLY A O 1
ATOM 2231 N N . GLY A 1 275 ? 5.496 -5.841 13.559 1.00 95.38 275 GLY A N 1
ATOM 2232 C CA . GLY A 1 275 ? 6.173 -6.997 12.973 1.00 95.38 275 GLY A CA 1
ATOM 2233 C C . GLY A 1 275 ? 5.291 -8.240 13.037 1.00 95.38 275 GLY A C 1
ATOM 2234 O O . GLY A 1 275 ? 4.066 -8.162 13.011 1.00 95.38 275 GLY A O 1
ATOM 2235 N N . MET A 1 276 ? 5.923 -9.399 13.190 1.00 96.44 276 MET A N 1
ATOM 2236 C CA . MET A 1 276 ? 5.246 -10.687 13.366 1.00 96.44 276 MET A CA 1
ATOM 2237 C C . MET A 1 276 ? 5.074 -11.039 14.849 1.00 96.44 276 MET A C 1
ATOM 2239 O O . MET A 1 276 ? 5.359 -12.152 15.269 1.00 96.44 276 MET A O 1
ATOM 2243 N N . GLN A 1 277 ? 4.672 -10.082 15.693 1.00 97.06 277 GLN A N 1
ATOM 2244 C CA . GLN A 1 277 ? 4.425 -10.386 17.106 1.00 97.06 277 GLN A CA 1
ATOM 2245 C C . GLN A 1 277 ? 3.133 -11.198 17.259 1.00 97.06 277 GLN A C 1
ATOM 2247 O O . GLN A 1 277 ? 2.053 -10.694 16.949 1.00 97.06 277 GLN A O 1
ATOM 2252 N N . ASP A 1 278 ? 3.243 -12.412 17.805 1.00 96.50 278 ASP A N 1
ATOM 2253 C CA . ASP A 1 278 ? 2.122 -13.355 17.933 1.00 96.50 278 ASP A CA 1
ATOM 2254 C C . ASP A 1 278 ? 0.914 -12.727 18.639 1.00 96.50 278 ASP A C 1
ATOM 2256 O O . ASP A 1 278 ? -0.196 -12.756 18.121 1.00 96.50 278 ASP A O 1
ATOM 2260 N N . ILE A 1 279 ? 1.131 -12.078 19.789 1.00 98.06 279 ILE A N 1
ATOM 2261 C CA . ILE A 1 279 ? 0.039 -11.489 20.578 1.00 98.06 279 ILE A CA 1
ATOM 2262 C C . ILE A 1 279 ? -0.690 -10.357 19.845 1.00 98.06 279 ILE A C 1
ATOM 2264 O O . ILE A 1 279 ? -1.892 -10.199 20.008 1.00 98.06 279 ILE A O 1
ATOM 2268 N N . MET A 1 280 ? 0.014 -9.582 19.017 1.00 98.38 280 MET A N 1
ATOM 2269 C CA . MET A 1 280 ? -0.599 -8.513 18.229 1.00 98.38 280 MET A CA 1
ATOM 2270 C C . MET A 1 280 ? -1.508 -9.102 17.153 1.00 98.38 280 MET A C 1
ATOM 2272 O O . MET A 1 280 ? -2.653 -8.674 17.014 1.00 98.38 280 MET A O 1
ATOM 2276 N N . TRP A 1 281 ? -1.014 -10.103 16.421 1.00 98.50 281 TRP A N 1
ATOM 2277 C CA . TRP A 1 281 ? -1.799 -10.763 15.384 1.00 98.50 281 TRP A CA 1
ATOM 2278 C C . TRP A 1 281 ? -2.943 -11.591 15.959 1.00 98.50 281 TRP A C 1
ATOM 2280 O O . TRP A 1 281 ? -4.002 -11.609 15.349 1.00 98.50 281 TRP A O 1
ATOM 2290 N N . LEU A 1 282 ? -2.800 -12.198 17.140 1.00 98.56 282 LEU A N 1
ATOM 2291 C CA . LEU A 1 282 ? -3.925 -12.823 17.846 1.00 98.56 282 LEU A CA 1
ATOM 2292 C C . LEU A 1 282 ? -5.046 -11.809 18.117 1.00 98.56 282 LEU A C 1
ATOM 2294 O O . LEU A 1 282 ? -6.186 -12.073 17.754 1.00 98.56 282 LEU A O 1
ATOM 2298 N N . THR A 1 283 ? -4.729 -10.612 18.622 1.00 98.62 283 THR A N 1
ATOM 2299 C CA . THR A 1 283 ? -5.737 -9.557 18.824 1.00 98.62 283 THR A CA 1
ATOM 2300 C C . THR A 1 283 ? -6.385 -9.103 17.506 1.00 98.62 283 THR A C 1
ATOM 2302 O O . THR A 1 283 ? -7.586 -8.843 17.477 1.00 98.62 283 THR A O 1
ATOM 2305 N N . VAL A 1 284 ? -5.629 -9.019 16.400 1.00 98.75 284 VAL A N 1
ATOM 2306 C CA . VAL A 1 284 ? -6.199 -8.712 15.069 1.00 98.75 284 VAL A CA 1
ATOM 2307 C C . VAL A 1 284 ? -7.157 -9.818 14.621 1.00 98.75 284 VAL A C 1
ATOM 2309 O O . VAL A 1 284 ? -8.248 -9.518 14.147 1.00 98.75 284 VAL A O 1
ATOM 2312 N N . LYS A 1 285 ? -6.773 -11.088 14.788 1.00 98.75 285 LYS A N 1
ATOM 2313 C CA . LYS A 1 285 ? -7.599 -12.253 14.441 1.00 98.75 285 LYS A CA 1
ATOM 2314 C C . LYS A 1 285 ? -8.905 -12.263 15.243 1.00 98.75 285 LYS A C 1
ATOM 2316 O O . LYS A 1 285 ? -9.976 -12.388 14.654 1.00 98.75 285 LYS A O 1
ATOM 2321 N N . ASP A 1 286 ? -8.829 -12.021 16.551 1.00 98.75 286 ASP A N 1
ATOM 2322 C CA . ASP A 1 286 ? -10.004 -11.908 17.423 1.00 98.75 286 ASP A CA 1
ATOM 2323 C C . ASP A 1 286 ? -10.901 -10.726 17.028 1.00 98.75 286 ASP A C 1
ATOM 2325 O O . ASP A 1 286 ? -12.127 -10.831 17.073 1.00 98.75 286 ASP A O 1
ATOM 2329 N N . LEU A 1 287 ? -10.313 -9.605 16.591 1.00 98.88 287 LEU A N 1
ATOM 2330 C CA . LEU A 1 287 ? -11.070 -8.459 16.085 1.00 98.88 287 LEU A CA 1
ATOM 2331 C C . LEU A 1 287 ? -11.838 -8.797 14.800 1.00 98.88 287 LEU A C 1
ATOM 2333 O O . LEU A 1 287 ? -12.983 -8.367 14.653 1.00 98.88 287 LEU A O 1
ATOM 2337 N N . VAL A 1 288 ? -11.240 -9.566 13.883 1.00 98.88 288 VAL A N 1
ATOM 2338 C CA . VAL A 1 288 ? -11.934 -10.036 12.673 1.00 98.88 288 VAL A CA 1
ATOM 2339 C C . VAL A 1 288 ? -13.155 -10.872 13.049 1.00 98.88 288 VAL A C 1
ATOM 2341 O O . VAL A 1 288 ? -14.245 -10.610 12.535 1.00 98.88 288 VAL A O 1
ATOM 2344 N N . PHE A 1 289 ? -12.994 -11.846 13.950 1.00 98.62 289 PHE A N 1
ATOM 2345 C CA . PHE A 1 289 ? -14.109 -12.682 14.398 1.00 98.62 289 PHE A CA 1
ATOM 2346 C C . PHE A 1 289 ? -15.200 -11.852 15.068 1.00 98.62 289 PHE A C 1
ATOM 2348 O O . PHE A 1 289 ? -16.352 -11.937 14.650 1.00 98.62 289 PHE A O 1
ATOM 2355 N N . TYR A 1 290 ? -14.832 -10.964 15.995 1.00 98.75 290 TYR A N 1
ATOM 2356 C CA . TYR A 1 290 ? -15.774 -10.049 16.638 1.00 98.75 290 TYR A CA 1
ATOM 2357 C C . TYR A 1 290 ? -16.598 -9.252 15.614 1.00 98.75 290 TYR A C 1
ATOM 2359 O O . TYR A 1 290 ? -17.818 -9.194 15.723 1.00 98.75 290 TYR A O 1
ATOM 2367 N N . LEU A 1 291 ? -15.973 -8.657 14.592 1.00 98.81 291 LEU A N 1
ATOM 2368 C CA . LEU A 1 291 ? -16.702 -7.877 13.583 1.00 98.81 291 LEU A CA 1
ATOM 2369 C C . LEU A 1 291 ? -17.657 -8.753 12.754 1.00 98.81 291 LEU A C 1
ATOM 2371 O O . LEU A 1 291 ? -18.808 -8.364 12.536 1.00 98.81 291 LEU A O 1
ATOM 2375 N N . ARG A 1 292 ? -17.216 -9.942 12.325 1.00 98.56 292 ARG A N 1
ATOM 2376 C CA . ARG A 1 292 ? -18.039 -10.856 11.511 1.00 98.56 292 ARG A CA 1
ATOM 2377 C C . ARG A 1 292 ? -19.196 -11.466 12.304 1.00 98.56 292 ARG A C 1
ATOM 2379 O O . ARG A 1 292 ? -20.291 -11.579 11.760 1.00 98.56 292 ARG A O 1
ATOM 2386 N N . GLU A 1 293 ? -19.012 -11.768 13.589 1.00 97.50 293 GLU A N 1
ATOM 2387 C CA . GLU A 1 293 ? -20.090 -12.209 14.493 1.00 97.50 293 GLU A CA 1
ATOM 2388 C C . GLU A 1 293 ? -21.203 -11.159 14.642 1.00 97.50 293 GLU A C 1
ATOM 2390 O O . GLU A 1 293 ? -22.364 -11.502 14.862 1.00 97.50 293 GLU A O 1
ATOM 2395 N N . GLN A 1 294 ? -20.875 -9.874 14.478 1.00 97.25 294 GLN A N 1
ATOM 2396 C CA . GLN A 1 294 ? -21.849 -8.777 14.449 1.00 97.25 294 GLN A CA 1
ATOM 2397 C C . GLN A 1 294 ? -22.513 -8.594 13.068 1.00 97.25 294 GLN A C 1
ATOM 2399 O O . GLN A 1 294 ? -23.298 -7.664 12.886 1.00 97.25 294 GLN A O 1
ATOM 2404 N N . GLY A 1 295 ? -22.208 -9.455 12.092 1.00 97.31 295 GLY A N 1
ATOM 2405 C CA . GLY A 1 295 ? -22.716 -9.376 10.722 1.00 97.31 295 GLY A CA 1
ATOM 2406 C C . GLY A 1 295 ? -22.015 -8.332 9.849 1.00 97.31 295 GLY A C 1
ATOM 2407 O O . GLY A 1 295 ? -22.549 -7.963 8.803 1.00 97.31 295 GLY A O 1
ATOM 2408 N N . LEU A 1 296 ? -20.846 -7.831 10.266 1.00 98.56 296 LEU A N 1
ATOM 2409 C CA . LEU A 1 296 ? -20.081 -6.836 9.513 1.00 98.56 296 LEU A CA 1
ATOM 2410 C C . LEU A 1 296 ? -19.097 -7.502 8.556 1.00 98.56 296 LEU A C 1
ATOM 2412 O O . LEU A 1 296 ? -18.564 -8.583 8.818 1.00 98.56 296 LEU A O 1
ATOM 2416 N N . ARG A 1 297 ? -18.829 -6.828 7.438 1.00 97.56 297 ARG A N 1
ATOM 2417 C CA . ARG A 1 297 ? -17.883 -7.317 6.440 1.00 97.56 297 ARG A CA 1
ATOM 2418 C C . ARG A 1 297 ? -16.446 -7.039 6.855 1.00 97.56 297 ARG A C 1
ATOM 2420 O O . ARG A 1 297 ? -16.086 -5.901 7.128 1.00 97.56 297 ARG A O 1
ATOM 2427 N N . VAL A 1 298 ? -15.615 -8.071 6.804 1.00 98.75 298 VAL A N 1
ATOM 2428 C CA . VAL A 1 298 ? -14.158 -7.948 6.792 1.00 98.75 298 VAL A CA 1
ATOM 2429 C C . VAL A 1 298 ? -13.675 -8.829 5.655 1.00 98.75 298 VAL A C 1
ATOM 2431 O O . VAL A 1 298 ? -13.887 -10.037 5.689 1.00 98.75 298 VAL A O 1
ATOM 2434 N N . ASP A 1 299 ? -13.075 -8.215 4.641 1.00 98.75 299 ASP A N 1
ATOM 2435 C CA . ASP A 1 299 ? -12.720 -8.893 3.389 1.00 98.75 299 ASP A CA 1
ATOM 2436 C C . ASP A 1 299 ? -11.209 -9.179 3.302 1.00 98.75 299 ASP A C 1
ATOM 2438 O O . ASP A 1 299 ? -10.736 -9.871 2.395 1.00 98.75 299 ASP A O 1
ATOM 2442 N N . GLY A 1 300 ? -10.419 -8.635 4.231 1.00 98.69 300 GLY A N 1
ATOM 2443 C CA . GLY A 1 300 ? -8.983 -8.861 4.279 1.00 98.69 300 GLY A CA 1
ATOM 2444 C C . GLY A 1 300 ? -8.274 -8.235 5.472 1.00 98.69 300 GLY A C 1
ATOM 2445 O O . GLY A 1 300 ? -8.812 -7.374 6.173 1.00 98.69 300 GLY A O 1
ATOM 2446 N N . ILE A 1 301 ? -7.025 -8.651 5.659 1.00 98.88 301 ILE A N 1
ATOM 2447 C CA . ILE A 1 301 ? -6.088 -8.050 6.610 1.00 98.88 301 ILE A CA 1
ATOM 2448 C C . ILE A 1 301 ? -4.827 -7.568 5.888 1.00 98.88 301 ILE A C 1
ATOM 2450 O O . ILE A 1 301 ? -4.357 -8.191 4.934 1.00 98.88 301 ILE A O 1
ATOM 2454 N N . GLY A 1 302 ? -4.293 -6.436 6.337 1.00 98.75 302 GLY A N 1
ATOM 2455 C CA . GLY A 1 302 ? -3.087 -5.814 5.806 1.00 98.75 302 GLY A CA 1
ATOM 2456 C C . GLY A 1 302 ? -1.969 -5.758 6.840 1.00 98.75 302 GLY A C 1
ATOM 2457 O O . GLY A 1 302 ? -2.187 -5.329 7.973 1.00 98.75 302 GLY A O 1
ATOM 2458 N N . TRP A 1 303 ? -0.764 -6.153 6.442 1.00 98.88 303 TRP A N 1
ATOM 2459 C CA . TRP A 1 303 ? 0.469 -5.899 7.174 1.00 98.88 303 TRP A CA 1
ATOM 2460 C C . TRP A 1 303 ? 1.255 -4.789 6.481 1.00 98.88 303 TRP A C 1
ATOM 2462 O O . TRP A 1 303 ? 1.661 -4.929 5.328 1.00 98.88 303 TRP A O 1
ATOM 2472 N N . GLN A 1 304 ? 1.509 -3.696 7.201 1.00 98.62 304 GLN A N 1
ATOM 2473 C CA . GLN A 1 304 ? 2.238 -2.560 6.637 1.00 98.62 304 GLN A CA 1
ATOM 2474 C C . GLN A 1 304 ? 3.669 -2.919 6.220 1.00 98.62 304 GLN A C 1
ATOM 2476 O O . GLN A 1 304 ? 4.126 -2.447 5.193 1.00 98.62 304 GLN A O 1
ATOM 2481 N N . ALA A 1 305 ? 4.363 -3.790 6.959 1.00 98.50 305 ALA A N 1
ATOM 2482 C CA . ALA A 1 305 ? 5.734 -4.209 6.645 1.00 98.50 305 ALA A CA 1
ATOM 2483 C C . ALA A 1 305 ? 6.764 -3.058 6.543 1.00 98.50 305 ALA A C 1
ATOM 2485 O O . ALA A 1 305 ? 7.678 -3.095 5.721 1.00 98.50 305 ALA A O 1
ATOM 2486 N N . HIS A 1 306 ? 6.667 -2.057 7.426 1.00 97.75 306 HIS A N 1
ATOM 2487 C CA . HIS A 1 306 ? 7.765 -1.117 7.694 1.00 97.75 306 HIS A CA 1
ATOM 2488 C C . HIS A 1 306 ? 8.866 -1.824 8.498 1.00 97.75 306 HIS A C 1
ATOM 2490 O O . HIS A 1 306 ? 8.869 -1.769 9.730 1.00 97.75 306 HIS A O 1
ATOM 2496 N N . ILE A 1 307 ? 9.774 -2.522 7.819 1.00 98.06 307 ILE A N 1
ATOM 2497 C CA . ILE A 1 307 ? 10.778 -3.403 8.435 1.00 98.06 307 ILE A CA 1
ATOM 2498 C C . ILE A 1 307 ? 12.206 -2.924 8.168 1.00 98.06 307 ILE A C 1
ATOM 2500 O O . ILE A 1 307 ? 12.459 -2.126 7.270 1.00 98.06 307 ILE A O 1
ATOM 2504 N N . ASP A 1 308 ? 13.154 -3.400 8.970 1.00 97.75 308 ASP A N 1
ATOM 2505 C CA . ASP A 1 308 ? 14.578 -3.193 8.713 1.00 97.75 308 ASP A CA 1
ATOM 2506 C C . ASP A 1 308 ? 15.123 -4.311 7.807 1.00 97.75 308 ASP A C 1
ATOM 2508 O O . ASP A 1 308 ? 14.610 -5.432 7.781 1.00 97.75 308 ASP A O 1
ATOM 2512 N N . THR A 1 309 ? 16.186 -3.998 7.071 1.00 97.88 309 THR A N 1
ATOM 2513 C CA . THR A 1 309 ? 16.936 -4.966 6.261 1.00 97.88 309 THR A CA 1
ATOM 2514 C C . THR A 1 309 ? 17.431 -6.131 7.124 1.00 97.88 309 THR A C 1
ATOM 2516 O O . THR A 1 309 ? 17.958 -5.923 8.219 1.00 97.88 309 THR A O 1
ATOM 2519 N N . GLY A 1 310 ? 17.303 -7.357 6.619 1.00 97.38 310 GLY A N 1
ATOM 2520 C CA . GLY A 1 310 ? 17.628 -8.585 7.345 1.00 97.38 310 GLY A CA 1
ATOM 2521 C C . GLY A 1 310 ? 16.477 -9.151 8.179 1.00 97.38 310 GLY A C 1
ATOM 2522 O O . GLY A 1 310 ? 16.713 -10.036 9.001 1.00 97.38 310 GLY A O 1
ATOM 2523 N N . PHE A 1 311 ? 15.246 -8.661 8.004 1.00 98.00 311 PHE A N 1
ATOM 2524 C CA . PHE A 1 311 ? 14.055 -9.174 8.691 1.00 98.00 311 PHE A CA 1
ATOM 2525 C C . PHE A 1 311 ? 13.873 -10.690 8.521 1.00 98.00 311 PHE A C 1
ATOM 2527 O O . PHE A 1 311 ? 13.499 -11.380 9.470 1.00 98.00 311 PHE A O 1
ATOM 2534 N N . GLU A 1 312 ? 14.180 -11.211 7.337 1.00 97.75 312 GLU A N 1
ATOM 2535 C CA . GLU A 1 312 ? 14.108 -12.626 6.971 1.00 97.75 312 GLU A CA 1
ATOM 2536 C C . GLU A 1 312 ? 15.156 -13.506 7.671 1.00 97.75 312 GLU A C 1
ATOM 2538 O O . GLU A 1 312 ? 15.033 -14.728 7.671 1.00 97.75 312 GLU A O 1
ATOM 2543 N N . LYS A 1 313 ? 16.182 -12.904 8.290 1.00 96.81 313 LYS A N 1
ATOM 2544 C CA . LYS A 1 313 ? 17.260 -13.634 8.982 1.00 96.81 313 LYS A CA 1
ATOM 2545 C C . LYS A 1 313 ? 16.832 -14.153 10.351 1.00 96.81 313 LYS A C 1
ATOM 2547 O O . LYS A 1 313 ? 17.478 -15.055 10.884 1.00 96.81 313 LYS A O 1
ATOM 255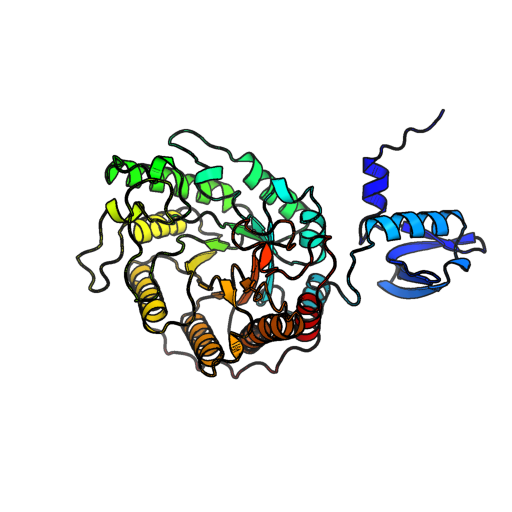2 N N . ASP A 1 314 ? 15.761 -13.606 10.923 1.00 95.19 314 ASP A N 1
ATOM 2553 C CA . ASP A 1 314 ? 15.077 -14.259 12.035 1.00 95.19 314 ASP A CA 1
ATOM 2554 C C . ASP A 1 314 ? 14.243 -15.415 11.478 1.00 95.19 314 ASP A C 1
ATOM 2556 O O . ASP A 1 314 ? 13.277 -15.215 10.738 1.00 95.19 314 ASP A O 1
ATOM 2560 N N . THR A 1 315 ? 14.621 -16.633 11.863 1.00 85.31 315 THR A N 1
ATOM 2561 C CA . THR A 1 315 ? 14.038 -17.880 11.357 1.00 85.31 315 THR A CA 1
ATOM 2562 C C . THR A 1 315 ? 12.522 -17.952 11.507 1.00 85.31 315 THR A C 1
ATOM 2564 O O . THR A 1 315 ? 11.878 -18.638 10.722 1.00 85.31 315 THR A O 1
ATOM 2567 N N . TYR A 1 316 ? 11.940 -17.251 12.481 1.00 95.19 316 TYR A N 1
ATOM 2568 C CA . TYR A 1 316 ? 10.504 -17.319 12.742 1.00 95.19 316 TYR A CA 1
ATOM 2569 C C . TYR A 1 316 ? 9.691 -16.257 11.999 1.00 95.19 316 TYR A C 1
ATOM 2571 O O . TYR A 1 316 ? 8.469 -16.358 11.935 1.00 95.19 316 TYR A O 1
ATOM 2579 N N . ASN A 1 317 ? 10.317 -15.210 11.463 1.00 97.44 317 ASN A N 1
ATOM 2580 C CA . ASN A 1 317 ? 9.579 -14.109 10.844 1.00 97.44 317 ASN A CA 1
ATOM 2581 C C . ASN A 1 317 ? 8.853 -14.542 9.565 1.00 97.44 317 ASN A C 1
ATOM 2583 O O . ASN A 1 317 ? 7.677 -14.226 9.393 1.00 97.44 317 ASN A O 1
ATOM 2587 N N . ILE A 1 318 ? 9.535 -15.287 8.692 1.00 97.44 318 ILE A N 1
ATOM 2588 C CA . ILE A 1 318 ? 8.942 -15.800 7.449 1.00 97.44 318 ILE A CA 1
ATOM 2589 C C . ILE A 1 318 ? 7.920 -16.903 7.745 1.00 97.44 318 ILE A C 1
ATOM 2591 O O . ILE A 1 318 ? 6.845 -16.915 7.152 1.00 97.44 318 ILE A O 1
ATOM 2595 N N . GLU A 1 319 ? 8.197 -17.778 8.716 1.00 96.81 319 GLU A N 1
ATOM 2596 C CA . GLU A 1 319 ? 7.246 -18.809 9.149 1.00 96.81 319 GLU A CA 1
ATOM 2597 C C . GLU A 1 319 ? 5.936 -18.191 9.658 1.00 96.81 319 GLU A C 1
ATOM 2599 O O . GLU A 1 319 ? 4.865 -18.528 9.157 1.00 96.81 319 GLU A O 1
ATOM 2604 N N . ARG A 1 320 ? 6.011 -17.200 10.554 1.00 98.12 320 ARG A N 1
ATOM 2605 C CA . ARG A 1 320 ? 4.829 -16.475 11.047 1.00 98.12 320 ARG A CA 1
ATOM 2606 C C . ARG A 1 320 ? 4.086 -15.722 9.950 1.00 98.12 320 ARG A C 1
ATOM 2608 O O . ARG A 1 320 ? 2.861 -15.637 9.994 1.00 98.12 320 ARG A O 1
ATOM 2615 N N . LEU A 1 321 ? 4.806 -15.173 8.968 1.00 98.25 321 LEU A N 1
ATOM 2616 C CA . LEU A 1 321 ? 4.176 -14.559 7.802 1.00 98.25 321 LEU A CA 1
ATOM 2617 C C . LEU A 1 321 ? 3.373 -15.603 7.017 1.00 98.25 321 LEU A C 1
ATOM 2619 O O . LEU A 1 321 ? 2.217 -15.340 6.691 1.00 98.25 321 LEU A O 1
ATOM 2623 N N . HIS A 1 322 ? 3.924 -16.797 6.772 1.00 97.62 322 HIS A N 1
ATOM 2624 C CA . HIS A 1 322 ? 3.161 -17.869 6.132 1.00 97.62 322 HIS A CA 1
ATOM 2625 C C . HIS A 1 322 ? 1.935 -18.269 6.952 1.00 97.62 322 HIS A C 1
ATOM 2627 O O . HIS A 1 322 ? 0.849 -18.325 6.387 1.00 97.62 322 HIS A O 1
ATOM 2633 N N . GLU A 1 323 ? 2.076 -18.478 8.262 1.00 97.56 323 GLU A N 1
ATOM 2634 C CA . GLU A 1 323 ? 0.954 -18.829 9.144 1.00 97.56 323 GLU A CA 1
ATOM 2635 C C . GLU A 1 323 ? -0.147 -17.763 9.148 1.00 97.56 323 GLU A C 1
ATOM 2637 O O . GLU A 1 323 ? -1.335 -18.077 9.244 1.00 97.56 323 GLU A O 1
ATOM 2642 N N . LEU A 1 324 ? 0.227 -16.486 9.063 1.00 98.50 324 LEU A N 1
ATOM 2643 C CA . LEU A 1 324 ? -0.725 -15.386 9.002 1.00 98.50 324 LEU A CA 1
ATOM 2644 C C . LEU A 1 324 ? -1.476 -15.355 7.666 1.00 98.50 324 LEU A C 1
ATOM 2646 O O . LEU A 1 324 ? -2.690 -15.140 7.672 1.00 98.50 324 LEU A O 1
ATOM 2650 N N . ILE A 1 325 ? -0.782 -15.595 6.550 1.00 98.25 325 ILE A N 1
ATOM 2651 C CA . ILE A 1 325 ? -1.397 -15.682 5.218 1.00 98.25 325 ILE A CA 1
ATOM 2652 C C . ILE A 1 325 ? -2.322 -16.904 5.139 1.00 98.25 325 ILE A C 1
ATOM 2654 O O . ILE A 1 325 ? -3.480 -16.763 4.747 1.00 98.25 325 ILE A O 1
ATOM 2658 N N . ASP A 1 326 ? -1.855 -18.069 5.596 1.00 97.69 326 ASP A N 1
ATOM 2659 C CA . ASP A 1 326 ? -2.641 -19.305 5.663 1.00 97.69 326 ASP A CA 1
ATOM 2660 C C . ASP A 1 326 ? -3.899 -19.110 6.518 1.00 97.69 326 ASP A C 1
ATOM 2662 O O . ASP A 1 326 ? -4.996 -19.513 6.123 1.00 97.69 326 ASP A O 1
ATOM 2666 N N . TRP A 1 327 ? -3.766 -18.450 7.675 1.00 98.19 327 TRP A N 1
ATOM 2667 C CA . TRP A 1 327 ? -4.907 -18.112 8.523 1.00 98.19 327 TRP A CA 1
ATOM 2668 C C . TRP A 1 327 ? -5.883 -17.172 7.809 1.00 98.19 327 TRP A C 1
ATOM 2670 O O . TRP A 1 327 ? -7.088 -17.406 7.881 1.00 98.19 327 TRP A O 1
ATOM 2680 N N . ALA A 1 328 ? -5.399 -16.142 7.110 1.00 98.50 328 ALA A N 1
ATOM 2681 C CA . ALA A 1 328 ? -6.262 -15.220 6.376 1.00 98.50 328 ALA A CA 1
ATOM 2682 C C . ALA A 1 328 ? -7.069 -15.963 5.301 1.00 98.50 328 ALA A C 1
ATOM 2684 O O . ALA A 1 328 ? -8.300 -15.928 5.321 1.00 98.50 328 ALA A O 1
ATOM 2685 N N . HIS A 1 329 ? -6.394 -16.712 4.427 1.00 97.44 329 HIS A N 1
ATOM 2686 C CA . HIS A 1 329 ? -7.039 -17.462 3.347 1.00 97.44 329 HIS A CA 1
ATOM 2687 C C . HIS A 1 329 ? -7.994 -18.545 3.875 1.00 97.44 329 HIS A C 1
ATOM 2689 O O . HIS A 1 329 ? -9.101 -18.672 3.357 1.00 97.44 329 HIS A O 1
ATOM 2695 N N . SER A 1 330 ? -7.639 -19.250 4.958 1.00 96.88 330 SER A N 1
ATOM 2696 C CA . SER A 1 330 ? -8.521 -20.244 5.611 1.00 96.88 330 SER A CA 1
ATOM 2697 C C . SER A 1 330 ? -9.795 -19.641 6.212 1.00 96.88 330 SER A C 1
ATOM 2699 O O . SER A 1 330 ? -10.740 -20.369 6.509 1.00 96.88 330 SER A O 1
ATOM 2701 N N . ASN A 1 331 ? -9.812 -18.323 6.423 1.00 97.12 331 ASN A N 1
ATOM 2702 C CA . ASN A 1 331 ? -10.964 -17.566 6.906 1.00 97.12 331 ASN A CA 1
ATOM 2703 C C . ASN A 1 331 ? -11.597 -16.717 5.791 1.00 97.12 331 ASN A C 1
ATOM 2705 O O . ASN A 1 331 ? -12.332 -15.779 6.092 1.00 97.12 331 ASN A O 1
ATOM 2709 N N . GLU A 1 332 ? -11.329 -17.023 4.516 1.00 96.38 332 GLU A N 1
ATOM 2710 C CA . GLU A 1 332 ? -11.869 -16.308 3.346 1.00 96.38 332 GLU A CA 1
ATOM 2711 C C . GLU A 1 332 ? -11.482 -14.819 3.291 1.00 96.38 332 GLU A C 1
ATOM 2713 O O . GLU A 1 332 ? -12.194 -13.985 2.732 1.00 96.38 332 GLU A O 1
ATOM 2718 N N . LEU A 1 333 ? -10.341 -14.467 3.881 1.00 98.31 333 LEU A N 1
ATOM 2719 C CA . LEU A 1 333 ? -9.801 -13.113 3.882 1.00 98.31 333 LEU A CA 1
ATOM 2720 C C . LEU A 1 333 ? -8.695 -13.004 2.840 1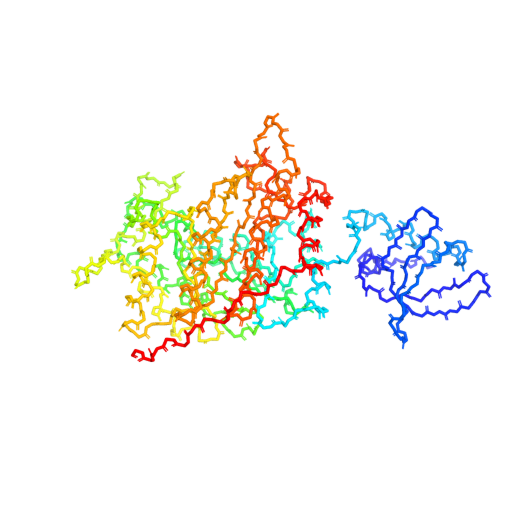.00 98.31 333 LEU A C 1
ATOM 2722 O O . LEU A 1 333 ? -7.838 -13.875 2.734 1.00 98.31 333 LEU A O 1
ATOM 2726 N N . SER A 1 334 ? -8.653 -11.886 2.125 1.00 98.44 334 SER A N 1
ATOM 2727 C CA . SER A 1 334 ? -7.468 -11.497 1.355 1.00 98.44 334 SER A CA 1
ATOM 2728 C C . SER A 1 334 ? -6.318 -11.066 2.280 1.00 98.44 334 SER A C 1
ATOM 2730 O O . SER A 1 334 ? -6.556 -10.510 3.358 1.00 98.44 334 SER A O 1
ATOM 2732 N N . PHE A 1 335 ? -5.069 -11.298 1.866 1.00 98.75 335 PHE A N 1
ATOM 2733 C CA . PHE A 1 335 ? -3.885 -10.867 2.619 1.00 98.75 335 PHE A CA 1
ATOM 2734 C C . PHE A 1 335 ? -3.078 -9.829 1.845 1.00 98.75 335 PHE A C 1
ATOM 2736 O O . PHE A 1 335 ? -2.793 -10.000 0.664 1.00 98.75 335 PHE A O 1
ATOM 2743 N N . HIS A 1 336 ? -2.660 -8.758 2.513 1.00 98.88 336 HIS A N 1
ATOM 2744 C CA . HIS A 1 336 ? -1.994 -7.640 1.852 1.00 98.88 336 HIS A CA 1
ATOM 2745 C C . HIS A 1 336 ? -0.714 -7.257 2.584 1.00 98.88 336 HIS A C 1
ATOM 2747 O O . HIS A 1 336 ? -0.748 -6.970 3.776 1.00 98.88 336 HIS A O 1
ATOM 2753 N N . VAL A 1 337 ? 0.402 -7.162 1.869 1.00 98.88 337 VAL A N 1
ATOM 2754 C CA . VAL A 1 337 ? 1.537 -6.332 2.283 1.00 98.88 337 VAL A CA 1
ATOM 2755 C C . VAL A 1 337 ? 1.278 -4.928 1.751 1.00 98.88 337 VAL A C 1
ATOM 2757 O O . VAL A 1 337 ? 1.237 -4.717 0.539 1.00 98.88 337 VAL A O 1
ATOM 2760 N N . THR A 1 338 ? 1.023 -3.974 2.642 1.00 98.75 338 THR A N 1
ATOM 2761 C CA . THR A 1 338 ? 0.346 -2.715 2.286 1.00 98.75 338 THR A CA 1
ATOM 2762 C C . THR A 1 338 ? 1.259 -1.505 2.217 1.00 98.75 338 THR A C 1
ATOM 2764 O O . THR A 1 338 ? 0.926 -0.556 1.511 1.00 98.75 338 THR A O 1
ATOM 2767 N N . GLU A 1 339 ? 2.405 -1.503 2.896 1.00 98.44 339 GLU A N 1
ATOM 2768 C CA . GLU A 1 339 ? 3.243 -0.307 3.028 1.00 98.44 339 GLU A CA 1
ATOM 2769 C C . GLU A 1 339 ? 4.742 -0.640 3.125 1.00 98.44 339 GLU A C 1
ATOM 2771 O O . GLU A 1 339 ? 5.477 -0.029 3.898 1.00 98.44 339 GLU A O 1
ATOM 2776 N N . MET A 1 340 ? 5.217 -1.625 2.365 1.00 98.38 340 MET A N 1
ATOM 2777 C CA . MET A 1 340 ? 6.534 -2.191 2.617 1.00 98.38 340 MET A CA 1
ATOM 2778 C C . MET A 1 340 ? 7.654 -1.173 2.419 1.00 98.38 340 MET A C 1
ATOM 2780 O O . MET A 1 340 ? 7.796 -0.553 1.361 1.00 98.38 340 MET A O 1
ATOM 2784 N N . ASN A 1 341 ? 8.514 -1.102 3.427 1.00 98.38 341 ASN A N 1
ATOM 2785 C CA . ASN A 1 341 ? 9.848 -0.540 3.346 1.00 98.38 341 ASN A CA 1
ATOM 2786 C C . ASN A 1 341 ? 10.830 -1.534 3.962 1.00 98.38 341 ASN A C 1
ATOM 2788 O O . ASN A 1 341 ? 10.517 -2.147 4.978 1.00 98.38 341 ASN A O 1
ATOM 2792 N N . ALA A 1 342 ? 12.025 -1.647 3.385 1.00 98.12 342 ALA A N 1
ATOM 2793 C CA . ALA A 1 342 ? 13.141 -2.368 3.990 1.00 98.12 342 ALA A CA 1
ATOM 2794 C C . ALA A 1 342 ? 14.246 -1.360 4.309 1.00 98.12 342 ALA A C 1
ATOM 2796 O O . ALA A 1 342 ? 15.054 -1.010 3.452 1.00 98.12 342 ALA A O 1
ATOM 2797 N N . TRP A 1 343 ? 14.237 -0.809 5.517 1.00 98.06 3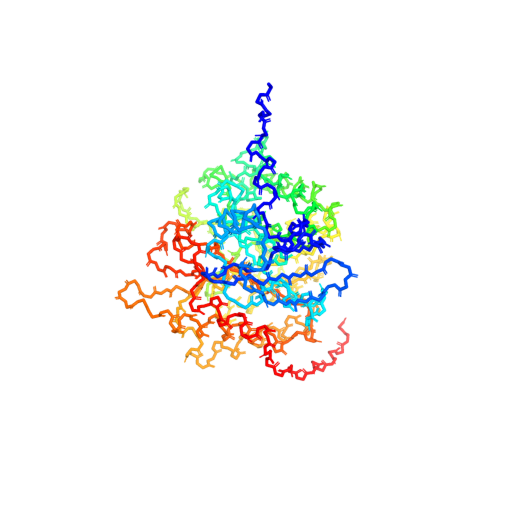43 TRP A N 1
ATOM 2798 C CA . TRP A 1 343 ? 15.139 0.269 5.904 1.00 98.06 343 TRP A CA 1
ATOM 2799 C C . TRP A 1 343 ? 16.586 -0.219 6.013 1.00 98.06 343 TRP A C 1
ATOM 2801 O O . TRP A 1 343 ? 16.868 -1.246 6.633 1.00 98.06 343 TRP A O 1
ATOM 2811 N N . LEU A 1 344 ? 17.518 0.522 5.417 1.00 98.19 344 LEU A N 1
ATOM 2812 C CA . LEU A 1 344 ? 18.951 0.280 5.558 1.00 98.19 344 LEU A CA 1
ATOM 2813 C C . LEU A 1 344 ? 19.467 0.861 6.876 1.00 98.19 344 LEU A C 1
ATOM 2815 O O . LEU A 1 344 ? 18.967 1.879 7.362 1.00 98.19 344 LEU A O 1
ATOM 2819 N N . ASP A 1 345 ? 20.542 0.272 7.407 1.00 96.50 345 ASP A N 1
ATOM 2820 C CA . ASP A 1 345 ? 21.401 0.983 8.354 1.00 96.50 345 ASP A CA 1
ATOM 2821 C C . ASP A 1 345 ? 22.092 2.139 7.597 1.00 96.50 345 ASP A C 1
ATOM 2823 O O . ASP A 1 345 ? 22.863 1.876 6.664 1.00 96.50 345 ASP A O 1
ATOM 2827 N N . PRO A 1 346 ? 21.869 3.413 7.990 1.00 93.75 346 PRO A N 1
ATOM 2828 C CA . PRO A 1 346 ? 22.453 4.574 7.314 1.00 93.75 346 PRO A CA 1
ATOM 2829 C C . PRO A 1 346 ? 23.985 4.574 7.251 1.00 93.75 346 PRO A C 1
ATOM 2831 O O . PRO A 1 346 ? 24.566 5.337 6.477 1.00 93.75 346 PRO A O 1
ATOM 2834 N N . ARG A 1 347 ? 24.655 3.770 8.087 1.00 93.31 347 ARG A N 1
ATOM 2835 C CA . ARG A 1 347 ? 26.120 3.702 8.172 1.00 93.31 347 ARG A CA 1
ATOM 2836 C C . ARG A 1 347 ? 26.731 2.723 7.179 1.00 93.31 347 ARG A C 1
ATOM 2838 O O . ARG A 1 347 ? 27.828 2.992 6.698 1.00 93.31 347 ARG A O 1
ATOM 2845 N N . SER A 1 348 ? 26.072 1.593 6.921 1.00 93.69 348 SER A N 1
ATOM 2846 C CA . SER A 1 348 ? 26.610 0.523 6.069 1.00 93.69 348 SER A CA 1
ATOM 2847 C C . SER A 1 348 ? 25.988 0.498 4.676 1.00 93.69 348 SER A C 1
ATOM 2849 O O . SER A 1 348 ? 26.714 0.228 3.724 1.00 93.69 348 SER A O 1
ATOM 2851 N N . LYS A 1 349 ? 24.689 0.813 4.554 1.00 94.81 349 LYS A N 1
ATOM 2852 C CA . LYS A 1 349 ? 23.921 0.805 3.296 1.00 94.81 349 LYS A CA 1
ATOM 2853 C C . LYS A 1 349 ? 24.145 -0.456 2.448 1.00 94.81 349 LYS A C 1
ATOM 2855 O O . LYS A 1 349 ? 24.565 -0.390 1.296 1.00 94.81 349 LYS A O 1
ATOM 2860 N N . ASP A 1 350 ? 23.862 -1.613 3.037 1.00 97.81 350 ASP A N 1
ATOM 2861 C CA . ASP A 1 350 ? 23.917 -2.899 2.339 1.00 97.81 350 ASP A CA 1
ATOM 2862 C C . ASP A 1 350 ? 22.693 -3.098 1.423 1.00 97.81 350 ASP A C 1
ATOM 2864 O O . ASP A 1 350 ? 21.667 -3.650 1.824 1.00 97.81 350 ASP A O 1
ATOM 2868 N N . TYR A 1 351 ? 22.787 -2.596 0.188 1.00 98.44 351 TYR A N 1
ATOM 2869 C CA . TYR A 1 351 ? 21.696 -2.671 -0.790 1.00 98.44 351 TYR A CA 1
ATOM 2870 C C . TYR A 1 351 ? 21.401 -4.092 -1.286 1.00 98.44 351 TYR A C 1
ATOM 2872 O O . TYR A 1 351 ? 20.279 -4.339 -1.727 1.00 98.44 351 TYR A O 1
ATOM 2880 N N . GLU A 1 352 ? 22.367 -5.011 -1.220 1.00 98.44 352 GLU A N 1
ATOM 2881 C CA . GLU A 1 352 ? 22.136 -6.412 -1.589 1.00 98.44 352 GLU A CA 1
ATOM 2882 C C . GLU A 1 352 ? 21.314 -7.108 -0.505 1.00 98.44 352 GLU A C 1
ATOM 2884 O O . GLU A 1 352 ? 20.302 -7.729 -0.814 1.00 98.44 352 GLU A O 1
ATOM 2889 N N . ALA A 1 353 ? 21.641 -6.895 0.774 1.00 98.38 353 ALA A N 1
ATOM 2890 C CA . ALA A 1 353 ? 20.803 -7.390 1.867 1.00 98.38 353 ALA A CA 1
ATOM 2891 C C . ALA A 1 353 ? 19.383 -6.794 1.822 1.00 98.38 353 ALA A C 1
ATOM 2893 O O . ALA A 1 353 ? 18.407 -7.486 2.099 1.00 98.38 353 ALA A O 1
ATOM 2894 N N . GLN A 1 354 ? 19.233 -5.520 1.439 1.00 98.69 354 GLN A N 1
ATOM 2895 C CA . GLN A 1 354 ? 17.905 -4.933 1.224 1.00 98.69 354 GLN A CA 1
ATOM 2896 C C . GLN A 1 354 ? 17.154 -5.647 0.092 1.00 98.69 354 GLN A C 1
ATOM 2898 O O . GLN A 1 354 ? 15.946 -5.869 0.200 1.00 98.69 354 GLN A O 1
ATOM 2903 N N . ALA A 1 355 ? 17.851 -6.003 -0.988 1.00 98.81 355 ALA A N 1
ATOM 2904 C CA . ALA A 1 355 ? 17.273 -6.750 -2.094 1.00 98.81 355 ALA A CA 1
ATOM 2905 C C . ALA A 1 355 ? 16.818 -8.153 -1.664 1.00 98.81 355 ALA A C 1
ATOM 2907 O O . ALA A 1 355 ? 15.706 -8.550 -2.013 1.00 98.81 355 ALA A O 1
ATOM 2908 N N . GLU A 1 356 ? 17.614 -8.846 -0.843 1.00 98.69 356 GLU A N 1
ATOM 2909 C CA . GLU A 1 356 ? 17.252 -10.126 -0.216 1.00 98.69 356 GLU A CA 1
ATOM 2910 C C . GLU A 1 356 ? 15.980 -9.999 0.636 1.00 98.69 356 GLU A C 1
ATOM 2912 O O . GLU A 1 356 ? 15.064 -10.805 0.488 1.00 98.69 356 GLU A O 1
ATOM 2917 N N . THR A 1 357 ? 15.860 -8.956 1.467 1.00 98.81 357 THR A N 1
ATOM 2918 C CA . THR A 1 357 ? 14.655 -8.730 2.283 1.00 98.81 357 THR A CA 1
ATOM 2919 C C . THR A 1 357 ? 13.412 -8.489 1.425 1.00 98.81 357 THR A C 1
ATOM 2921 O O . THR A 1 357 ? 12.353 -9.057 1.695 1.00 98.81 357 THR A O 1
ATOM 2924 N N . PHE A 1 358 ? 13.513 -7.665 0.378 1.00 98.81 358 PHE A N 1
ATOM 2925 C CA . PHE A 1 358 ? 12.396 -7.439 -0.544 1.00 98.81 358 PHE A CA 1
ATOM 2926 C C . PHE A 1 358 ? 11.972 -8.720 -1.271 1.00 98.81 358 PHE A C 1
ATOM 2928 O O . PHE A 1 358 ? 10.774 -9.008 -1.341 1.00 98.81 358 PHE A O 1
ATOM 2935 N N . ALA A 1 359 ? 12.940 -9.496 -1.766 1.00 98.75 359 ALA A N 1
ATOM 2936 C CA . ALA A 1 359 ? 12.687 -10.777 -2.415 1.00 98.75 359 ALA A CA 1
ATOM 2937 C C . ALA A 1 359 ? 12.011 -11.768 -1.464 1.00 98.75 359 ALA A C 1
ATOM 2939 O O . ALA A 1 359 ? 10.951 -12.280 -1.803 1.00 98.75 359 ALA A O 1
ATOM 2940 N N . ALA A 1 360 ? 12.545 -11.961 -0.255 1.00 98.62 360 ALA A N 1
ATOM 2941 C CA . ALA A 1 360 ? 12.033 -12.942 0.701 1.00 98.62 360 ALA A CA 1
ATOM 2942 C C . ALA A 1 360 ? 10.564 -12.696 1.084 1.00 98.62 360 ALA A C 1
ATOM 2944 O O . ALA A 1 360 ? 9.771 -13.635 1.163 1.00 98.62 360 ALA A O 1
ATOM 2945 N N . ILE A 1 361 ? 10.166 -11.434 1.288 1.00 98.69 361 ILE A N 1
ATOM 2946 C CA . ILE A 1 361 ? 8.762 -11.104 1.580 1.00 98.69 361 ILE A CA 1
ATOM 2947 C C . ILE A 1 361 ? 7.870 -11.378 0.366 1.00 98.69 361 ILE A C 1
ATOM 2949 O O . ILE A 1 361 ? 6.790 -11.949 0.521 1.00 98.69 361 ILE A O 1
ATOM 2953 N N . LEU A 1 362 ? 8.301 -10.999 -0.840 1.00 98.69 362 LEU A N 1
ATOM 2954 C CA . LEU A 1 362 ? 7.516 -11.254 -2.045 1.00 98.69 362 LEU A CA 1
ATOM 2955 C C . LEU A 1 362 ? 7.412 -12.754 -2.354 1.00 98.69 362 LEU A C 1
ATOM 2957 O O . LEU A 1 362 ? 6.327 -13.220 -2.688 1.00 98.69 362 LEU A O 1
ATOM 2961 N N . GLU A 1 363 ? 8.493 -13.516 -2.206 1.00 98.50 363 GLU A N 1
ATOM 2962 C CA . GLU A 1 363 ? 8.506 -14.976 -2.347 1.00 98.50 363 GLU A CA 1
ATOM 2963 C C . GLU A 1 363 ? 7.506 -15.624 -1.390 1.00 98.50 363 GLU A C 1
ATOM 2965 O O . GLU A 1 363 ? 6.650 -16.395 -1.835 1.00 98.50 363 GLU A O 1
ATOM 2970 N N . ALA A 1 364 ? 7.536 -15.236 -0.109 1.00 97.88 364 ALA A N 1
ATOM 2971 C CA . ALA A 1 364 ? 6.608 -15.741 0.895 1.00 97.88 364 ALA A CA 1
ATOM 2972 C C . ALA A 1 364 ? 5.144 -15.457 0.529 1.00 97.88 364 ALA A C 1
ATOM 2974 O O . ALA A 1 364 ? 4.290 -16.320 0.720 1.00 97.88 364 ALA A O 1
ATOM 2975 N N . LEU A 1 365 ? 4.841 -14.282 -0.037 1.00 97.62 365 LEU A N 1
ATOM 2976 C CA . LEU A 1 365 ? 3.503 -13.973 -0.550 1.00 97.62 365 LEU A CA 1
ATOM 2977 C C . LEU A 1 365 ? 3.157 -14.824 -1.773 1.00 97.62 365 LEU A C 1
ATOM 2979 O O . LEU A 1 365 ? 2.081 -15.418 -1.828 1.00 97.62 365 LEU A O 1
ATOM 2983 N N . LEU A 1 366 ? 4.054 -14.895 -2.759 1.00 97.38 366 LEU A N 1
ATOM 2984 C CA . LEU A 1 366 ? 3.807 -15.604 -4.011 1.00 97.38 366 LEU A CA 1
ATOM 2985 C C . LEU A 1 366 ? 3.603 -17.095 -3.795 1.00 97.38 366 LEU A C 1
ATOM 2987 O O . LEU A 1 366 ? 2.809 -17.690 -4.520 1.00 97.38 366 LEU A O 1
ATOM 2991 N N . GLU A 1 367 ? 4.243 -17.706 -2.808 1.00 97.12 367 GLU A N 1
ATOM 2992 C CA . GLU A 1 367 ? 3.964 -19.080 -2.385 1.00 97.12 367 GLU A CA 1
ATOM 2993 C C . GLU A 1 367 ? 2.465 -19.347 -2.136 1.00 97.12 367 GLU A C 1
ATOM 2995 O O . GLU A 1 367 ? 1.993 -20.451 -2.401 1.00 97.12 367 GLU A O 1
ATOM 3000 N N . HIS A 1 368 ? 1.690 -18.335 -1.738 1.00 96.00 368 HIS A N 1
ATOM 3001 C CA . HIS A 1 368 ? 0.252 -18.431 -1.452 1.00 96.00 368 HIS A CA 1
ATOM 3002 C C . HIS A 1 368 ? -0.665 -17.956 -2.586 1.00 96.00 368 HIS A C 1
ATOM 3004 O O . HIS A 1 368 ? -1.884 -17.933 -2.432 1.00 96.00 368 HIS A O 1
ATOM 3010 N N . ARG A 1 369 ? -0.120 -17.607 -3.758 1.00 93.94 369 ARG A N 1
ATOM 3011 C CA . ARG A 1 369 ? -0.858 -16.995 -4.890 1.00 93.94 369 ARG A CA 1
ATOM 3012 C C . ARG A 1 369 ? -2.025 -17.810 -5.467 1.00 93.94 369 ARG A C 1
ATOM 3014 O O . ARG A 1 369 ? -2.759 -17.295 -6.309 1.00 93.94 369 ARG A O 1
ATOM 3021 N N . LEU A 1 370 ? -2.140 -19.087 -5.095 1.00 92.75 370 LEU A N 1
ATOM 3022 C CA . LEU A 1 370 ? -3.218 -19.992 -5.514 1.00 92.75 370 LEU A CA 1
ATOM 3023 C C . LEU A 1 370 ? -4.242 -20.274 -4.401 1.00 92.75 370 LEU A C 1
ATOM 3025 O O . LEU A 1 370 ? -5.241 -20.934 -4.674 1.00 92.75 370 LEU A O 1
ATOM 3029 N N . ASN A 1 371 ? -4.009 -19.782 -3.180 1.00 92.62 371 ASN A N 1
ATOM 3030 C CA . ASN A 1 371 ? -4.847 -20.046 -2.005 1.00 92.62 371 ASN A CA 1
ATOM 3031 C C . ASN A 1 371 ? -5.826 -18.900 -1.696 1.00 92.62 371 ASN A C 1
ATOM 3033 O O . ASN A 1 371 ? -6.827 -19.115 -1.020 1.00 92.62 371 ASN A O 1
ATOM 3037 N N . GLY A 1 372 ? -5.580 -17.701 -2.228 1.00 93.44 372 GLY A N 1
ATOM 3038 C CA . GLY A 1 372 ? -6.447 -16.538 -2.063 1.00 93.44 372 GLY A CA 1
ATOM 3039 C C . GLY A 1 372 ? -5.856 -15.285 -2.704 1.00 93.44 372 GLY A C 1
ATOM 3040 O O . GLY A 1 372 ? -4.752 -15.312 -3.249 1.00 93.44 372 GLY A O 1
ATOM 3041 N N . GLU A 1 373 ? -6.598 -14.176 -2.648 1.00 97.06 373 GLU A N 1
ATOM 3042 C CA . GLU A 1 373 ? -6.106 -12.880 -3.127 1.00 97.06 373 GLU A CA 1
ATOM 3043 C C . GLU A 1 373 ? -4.952 -12.393 -2.240 1.00 97.06 373 GLU A C 1
ATOM 3045 O O . GLU A 1 373 ? -5.060 -12.380 -1.005 1.00 97.06 373 GLU A O 1
ATOM 3050 N N . ILE A 1 374 ? -3.866 -11.976 -2.890 1.00 97.62 374 ILE A N 1
ATOM 3051 C CA . ILE A 1 374 ? -2.699 -11.366 -2.262 1.00 97.62 374 ILE A CA 1
ATOM 3052 C C . ILE A 1 374 ? -2.345 -10.032 -2.923 1.00 97.62 374 ILE A C 1
ATOM 3054 O O . ILE A 1 374 ? -2.470 -9.862 -4.140 1.00 97.62 374 ILE A O 1
ATOM 3058 N N . SER A 1 375 ? -1.854 -9.081 -2.131 1.00 98.19 375 SER A N 1
ATOM 3059 C CA . SER A 1 375 ? -1.258 -7.850 -2.656 1.00 98.19 375 SER A CA 1
ATOM 3060 C C . SER A 1 375 ? 0.083 -7.544 -2.002 1.00 98.19 375 SER A C 1
ATOM 3062 O O . SER A 1 375 ? 0.308 -7.873 -0.839 1.00 98.19 375 SER A O 1
ATOM 3064 N N . TRP A 1 376 ? 0.963 -6.879 -2.744 1.00 98.56 376 TRP A N 1
ATOM 3065 C CA . TRP A 1 376 ? 2.247 -6.394 -2.252 1.00 98.56 376 TRP A CA 1
ATOM 3066 C C . TRP A 1 376 ? 2.460 -4.943 -2.690 1.00 98.56 376 TRP A C 1
ATOM 3068 O O . TRP A 1 376 ? 2.380 -4.642 -3.877 1.00 98.56 376 TRP A O 1
ATOM 3078 N N . ASN A 1 377 ? 2.722 -4.038 -1.751 1.00 98.75 377 ASN A N 1
ATOM 3079 C CA . ASN A 1 377 ? 2.892 -2.607 -2.002 1.00 98.75 377 ASN A CA 1
ATOM 3080 C C . ASN A 1 377 ? 4.187 -2.087 -1.388 1.00 98.75 377 ASN A C 1
ATOM 3082 O O . ASN A 1 377 ? 4.455 -2.372 -0.222 1.00 98.75 377 ASN A O 1
ATOM 3086 N N . VAL A 1 378 ? 4.906 -1.229 -2.112 1.00 98.12 378 VAL A N 1
ATOM 3087 C CA . VAL A 1 378 ? 6.004 -0.428 -1.546 1.00 98.12 378 VAL A CA 1
ATOM 3088 C C . VAL A 1 378 ? 5.495 0.931 -1.050 1.00 98.12 378 VAL A C 1
ATOM 3090 O O . VAL A 1 378 ? 4.772 1.636 -1.766 1.00 98.12 378 VAL A O 1
ATOM 3093 N N . TRP A 1 379 ? 5.897 1.347 0.155 1.00 97.50 379 TRP A N 1
ATOM 3094 C CA . TRP A 1 379 ? 5.563 2.674 0.675 1.00 97.50 379 TRP A CA 1
ATOM 3095 C C . TRP A 1 379 ? 6.615 3.716 0.294 1.00 97.50 379 TRP A C 1
ATOM 3097 O O . TRP A 1 379 ? 7.766 3.644 0.704 1.00 97.50 379 TRP A O 1
ATOM 3107 N N . ASN A 1 380 ? 6.195 4.722 -0.476 1.00 95.31 380 ASN A N 1
ATOM 3108 C CA . ASN A 1 380 ? 7.049 5.654 -1.215 1.00 95.31 380 ASN A CA 1
ATOM 3109 C C . ASN A 1 380 ? 7.808 4.999 -2.387 1.00 95.31 380 ASN A C 1
ATOM 3111 O O . ASN A 1 380 ? 8.346 3.902 -2.290 1.00 95.31 380 ASN A O 1
ATOM 3115 N N . ILE A 1 381 ? 7.858 5.707 -3.519 1.00 95.00 381 ILE A N 1
ATOM 3116 C CA . ILE A 1 381 ? 8.480 5.194 -4.749 1.00 95.00 381 ILE A CA 1
ATOM 3117 C C . ILE A 1 381 ? 9.985 5.418 -4.780 1.00 95.00 381 ILE A C 1
ATOM 3119 O O . ILE A 1 381 ? 10.721 4.513 -5.149 1.00 95.00 381 ILE A O 1
ATOM 3123 N N . THR A 1 382 ? 10.429 6.622 -4.422 1.00 96.25 382 THR A N 1
ATOM 3124 C CA . THR A 1 382 ? 11.840 7.006 -4.469 1.00 96.25 382 THR A CA 1
ATOM 3125 C C . THR A 1 382 ? 12.337 7.389 -3.090 1.00 96.25 382 THR A C 1
ATOM 3127 O O . THR A 1 382 ? 11.620 8.030 -2.310 1.00 96.25 382 THR A O 1
ATOM 3130 N N . ASP A 1 383 ? 13.608 7.102 -2.827 1.00 96.50 383 ASP A N 1
ATOM 3131 C CA . ASP A 1 383 ? 14.261 7.488 -1.578 1.00 96.50 383 ASP A CA 1
ATOM 3132 C C . ASP A 1 383 ? 14.235 9.017 -1.387 1.00 96.50 383 ASP A C 1
ATOM 3134 O O . ASP A 1 383 ? 14.079 9.512 -0.276 1.00 96.50 383 ASP A O 1
ATOM 3138 N N . GLY A 1 384 ? 14.272 9.797 -2.474 1.00 94.12 384 GLY A N 1
ATOM 3139 C CA . GLY A 1 384 ? 14.242 11.266 -2.424 1.00 94.12 384 GLY A CA 1
ATOM 3140 C C . GLY A 1 384 ? 12.930 11.855 -1.887 1.00 94.12 384 GLY A C 1
ATOM 3141 O O . GLY A 1 384 ? 12.924 12.954 -1.322 1.00 94.12 384 GLY A O 1
ATOM 3142 N N . LEU A 1 385 ? 11.823 11.119 -2.024 1.00 94.00 385 LEU A N 1
ATOM 3143 C CA . LEU A 1 385 ? 10.477 11.551 -1.629 1.00 94.00 385 LEU A CA 1
ATOM 3144 C C . LEU A 1 385 ? 9.864 10.684 -0.530 1.00 94.00 385 LEU A C 1
ATOM 3146 O O . LEU A 1 385 ? 8.692 10.879 -0.175 1.00 94.00 385 LEU A O 1
ATOM 3150 N N . ALA A 1 386 ? 10.674 9.798 0.047 1.00 93.19 386 ALA A N 1
ATOM 3151 C CA . ALA A 1 386 ? 10.332 9.030 1.225 1.00 93.19 386 ALA A CA 1
ATOM 3152 C C . ALA A 1 386 ? 10.036 9.930 2.434 1.00 93.19 386 ALA A C 1
ATOM 3154 O O . ALA A 1 386 ? 10.408 11.121 2.486 1.00 93.19 386 ALA A O 1
ATOM 3155 N N . TRP A 1 387 ? 9.348 9.347 3.417 1.00 91.06 387 TRP A N 1
ATOM 3156 C CA . TRP A 1 387 ? 9.035 10.018 4.671 1.00 91.06 387 TRP A CA 1
ATOM 3157 C C . TRP A 1 387 ? 10.294 10.603 5.317 1.00 91.06 387 TRP A C 1
ATOM 3159 O O . TRP A 1 387 ? 11.297 9.925 5.520 1.00 91.06 387 TRP A O 1
ATOM 3169 N N . ILE A 1 388 ? 10.232 11.894 5.652 1.00 90.88 388 ILE A N 1
ATOM 3170 C CA . ILE A 1 388 ? 11.408 12.696 6.010 1.00 90.88 388 ILE A CA 1
ATOM 3171 C C . ILE A 1 388 ? 12.230 12.107 7.165 1.00 90.88 388 ILE A C 1
ATOM 3173 O O . ILE A 1 388 ? 13.446 12.264 7.168 1.00 90.88 388 ILE A O 1
ATOM 3177 N N . LYS A 1 389 ? 11.589 11.417 8.121 1.00 90.62 389 LYS A N 1
ATOM 3178 C CA . LYS A 1 389 ? 12.265 10.852 9.301 1.00 90.62 389 LYS A CA 1
ATOM 3179 C C . LYS A 1 389 ? 13.102 9.604 9.003 1.00 90.62 389 LYS A C 1
ATOM 3181 O O . LYS A 1 389 ? 13.983 9.305 9.795 1.00 90.62 389 LYS A O 1
ATOM 3186 N N . ASN A 1 390 ? 12.824 8.911 7.898 1.00 92.25 390 ASN A N 1
ATOM 3187 C CA . ASN A 1 390 ? 13.519 7.685 7.490 1.00 92.25 390 ASN A CA 1
ATOM 3188 C C . ASN A 1 390 ? 14.213 7.839 6.128 1.00 92.25 390 ASN A C 1
ATOM 3190 O O . ASN A 1 390 ? 14.639 6.854 5.531 1.00 92.25 390 ASN A O 1
ATOM 3194 N N . ARG A 1 391 ? 14.308 9.064 5.599 1.00 93.38 391 ARG A N 1
ATOM 3195 C CA . ARG A 1 391 ? 14.826 9.312 4.248 1.00 93.38 391 ARG A CA 1
ATOM 3196 C C . ARG A 1 391 ? 16.281 8.870 4.082 1.00 93.38 391 ARG A C 1
ATOM 3198 O O . ARG A 1 391 ? 16.659 8.385 3.025 1.00 93.38 391 ARG A O 1
ATOM 3205 N N . ASP A 1 392 ? 17.080 9.024 5.129 1.00 94.75 392 ASP A N 1
ATOM 3206 C CA . ASP A 1 392 ? 18.482 8.602 5.191 1.00 94.75 392 ASP A CA 1
ATOM 3207 C C . ASP A 1 392 ? 18.664 7.077 5.205 1.00 94.75 392 ASP A C 1
ATOM 3209 O O . ASP A 1 392 ? 19.763 6.593 4.932 1.00 94.75 392 ASP A O 1
ATOM 3213 N N . LYS A 1 393 ? 17.590 6.330 5.492 1.00 96.88 393 LYS A N 1
ATOM 3214 C CA . LYS A 1 393 ? 17.561 4.864 5.492 1.00 96.88 393 LYS A CA 1
ATOM 3215 C C . LYS A 1 393 ? 17.198 4.251 4.141 1.00 96.88 393 LYS A C 1
ATOM 3217 O O . LYS A 1 393 ? 17.183 3.031 4.042 1.00 96.88 393 LYS A O 1
ATOM 3222 N N . GLU A 1 394 ? 16.874 5.067 3.134 1.00 97.50 394 GLU A N 1
ATOM 3223 C CA . GLU A 1 394 ? 16.772 4.647 1.726 1.00 97.50 394 GLU A CA 1
ATOM 3224 C C . GLU A 1 394 ? 16.012 3.317 1.525 1.00 97.50 394 GLU A C 1
ATOM 3226 O O . GLU A 1 394 ? 16.529 2.360 0.951 1.00 97.50 394 GLU A O 1
ATOM 3231 N N . GLY A 1 395 ? 14.797 3.225 2.077 1.00 97.31 395 GLY A N 1
ATOM 3232 C CA . GLY A 1 395 ? 14.028 1.977 2.183 1.00 97.31 395 GLY A CA 1
ATOM 3233 C C . GLY A 1 395 ? 13.123 1.633 1.000 1.00 97.31 395 GLY A C 1
ATOM 3234 O O . GLY A 1 395 ? 12.205 0.830 1.176 1.00 97.31 395 GLY A O 1
ATOM 3235 N N . THR A 1 396 ? 13.305 2.267 -0.163 1.00 97.62 396 THR A N 1
ATOM 3236 C CA . THR A 1 396 ? 12.439 2.086 -1.347 1.00 97.62 396 THR A CA 1
ATOM 3237 C C . THR A 1 396 ? 13.144 1.329 -2.486 1.00 97.62 396 THR A C 1
ATOM 3239 O O . THR A 1 396 ? 14.335 1.020 -2.396 1.00 97.62 396 THR A O 1
ATOM 3242 N N . LEU A 1 397 ? 12.417 1.028 -3.572 1.00 98.25 397 LEU A N 1
ATOM 3243 C CA . LEU A 1 397 ? 12.950 0.323 -4.752 1.00 98.25 397 LEU A CA 1
ATOM 3244 C C . LEU A 1 397 ? 13.785 1.214 -5.688 1.00 98.25 397 LEU A C 1
ATOM 3246 O O . LEU A 1 397 ? 14.575 0.694 -6.480 1.00 98.25 397 LEU A O 1
ATOM 3250 N N . PHE A 1 398 ? 13.610 2.536 -5.617 1.00 97.75 398 PHE A N 1
ATOM 3251 C CA . PHE A 1 398 ? 14.276 3.494 -6.497 1.00 97.75 398 PHE A CA 1
ATOM 3252 C C . PHE A 1 398 ? 15.066 4.522 -5.689 1.00 97.75 398 PHE A C 1
ATOM 3254 O O . PHE A 1 398 ? 14.620 4.996 -4.645 1.00 97.75 398 PHE A O 1
ATOM 3261 N N . ASP A 1 399 ? 16.238 4.897 -6.185 1.00 96.56 399 ASP A N 1
ATOM 3262 C CA . ASP A 1 399 ? 17.094 5.868 -5.512 1.00 96.56 399 ASP A CA 1
ATOM 3263 C C . ASP A 1 399 ? 16.508 7.296 -5.552 1.00 96.56 399 ASP A C 1
ATOM 3265 O O . ASP A 1 399 ? 15.410 7.559 -6.055 1.00 96.56 399 ASP A O 1
ATOM 3269 N N . VAL A 1 400 ? 17.260 8.265 -5.027 1.00 94.50 400 VAL A N 1
ATOM 3270 C CA . VAL A 1 400 ? 16.855 9.681 -4.998 1.00 94.50 400 VAL A CA 1
ATOM 3271 C C . VAL A 1 400 ? 16.630 10.300 -6.382 1.00 94.50 400 VAL A C 1
ATOM 3273 O O . VAL A 1 400 ? 15.919 11.300 -6.481 1.00 94.50 400 VAL A O 1
ATOM 3276 N N . ASN A 1 401 ? 17.211 9.723 -7.433 1.00 91.56 401 ASN A N 1
ATOM 3277 C CA . ASN A 1 401 ? 17.076 10.175 -8.813 1.00 91.56 401 ASN A CA 1
ATOM 3278 C C . ASN A 1 401 ? 15.977 9.419 -9.566 1.00 91.56 401 ASN A C 1
ATOM 3280 O O . ASN A 1 401 ? 15.637 9.831 -10.673 1.00 91.56 401 ASN A O 1
ATOM 3284 N N . GLY A 1 402 ? 15.408 8.361 -8.982 1.00 92.69 402 GLY A N 1
ATOM 3285 C CA . GLY A 1 402 ? 14.428 7.481 -9.612 1.00 92.69 402 GLY A CA 1
ATOM 3286 C C . GLY A 1 402 ? 15.046 6.320 -10.396 1.00 92.69 402 GLY A C 1
ATOM 3287 O O . GLY A 1 402 ? 14.332 5.698 -11.182 1.00 92.69 402 GLY A O 1
ATOM 3288 N N . GLU A 1 403 ? 16.337 6.037 -10.214 1.00 94.25 403 GLU A N 1
ATOM 3289 C CA . GLU A 1 403 ? 17.019 4.871 -10.784 1.00 94.25 403 GLU A CA 1
ATOM 3290 C C . GLU A 1 403 ? 16.696 3.612 -9.972 1.00 94.25 403 GLU A C 1
ATOM 3292 O O . GLU A 1 403 ? 16.601 3.657 -8.745 1.00 94.25 403 GLU A O 1
ATOM 3297 N N . ALA A 1 404 ? 16.523 2.472 -10.644 1.00 97.25 404 ALA A N 1
ATOM 3298 C CA . ALA A 1 404 ? 16.253 1.205 -9.963 1.00 97.25 404 ALA A CA 1
ATOM 3299 C C . ALA A 1 404 ? 17.462 0.728 -9.148 1.00 97.25 404 ALA A C 1
ATOM 3301 O O . ALA A 1 404 ? 18.577 0.627 -9.664 1.00 97.25 404 ALA A O 1
ATOM 3302 N N . LYS A 1 405 ? 17.209 0.368 -7.889 1.00 98.19 405 LYS A N 1
ATOM 3303 C CA . LYS A 1 405 ? 18.188 -0.232 -6.970 1.00 98.19 405 LYS A CA 1
ATOM 3304 C C . LYS A 1 405 ? 18.236 -1.759 -7.136 1.00 98.19 405 LYS A C 1
ATOM 3306 O O . LYS A 1 405 ? 17.316 -2.316 -7.739 1.00 98.19 405 LYS A O 1
ATOM 3311 N N . PRO A 1 406 ? 19.231 -2.463 -6.556 1.00 98.69 406 PRO A N 1
ATOM 3312 C CA . PRO A 1 406 ? 19.248 -3.932 -6.514 1.00 98.69 406 PRO A CA 1
ATOM 3313 C C . PRO A 1 406 ? 17.913 -4.546 -6.060 1.00 98.69 406 PRO A C 1
ATOM 3315 O O . PRO A 1 406 ? 17.430 -5.493 -6.671 1.00 98.69 406 PRO A O 1
ATOM 3318 N N . ALA A 1 407 ? 17.241 -3.917 -5.089 1.00 98.69 407 ALA A N 1
ATOM 3319 C CA . ALA A 1 407 ? 15.913 -4.313 -4.625 1.00 98.69 407 ALA A CA 1
ATOM 3320 C C . ALA A 1 407 ? 14.840 -4.380 -5.727 1.00 98.69 407 ALA A C 1
ATOM 3322 O O . ALA A 1 407 ? 14.049 -5.320 -5.748 1.00 98.69 407 ALA A O 1
ATOM 3323 N N . TYR A 1 408 ? 14.818 -3.427 -6.668 1.00 98.75 408 TYR A N 1
ATOM 3324 C CA . TYR A 1 408 ? 13.891 -3.475 -7.803 1.00 98.75 408 TYR A CA 1
ATOM 3325 C C . TYR A 1 408 ? 14.134 -4.722 -8.661 1.00 98.75 408 TYR A C 1
ATOM 3327 O O . TYR A 1 408 ? 13.188 -5.399 -9.059 1.00 98.75 408 TYR A O 1
ATOM 3335 N N . TYR A 1 409 ? 15.402 -5.029 -8.940 1.00 98.81 409 TYR A N 1
ATOM 3336 C CA . TYR A 1 409 ? 15.772 -6.167 -9.778 1.00 98.81 409 TYR A CA 1
ATOM 3337 C C . TYR A 1 409 ? 15.521 -7.505 -9.079 1.00 98.81 409 TYR A C 1
ATOM 3339 O O . TYR A 1 409 ? 15.112 -8.452 -9.740 1.00 98.81 409 TYR A O 1
ATOM 3347 N N . ALA A 1 410 ? 15.675 -7.577 -7.756 1.00 98.81 410 ALA A N 1
ATOM 3348 C CA . ALA A 1 410 ? 15.307 -8.765 -6.989 1.00 98.81 410 ALA A CA 1
ATOM 3349 C C . ALA A 1 410 ? 13.788 -9.018 -7.020 1.00 98.81 410 ALA A C 1
ATOM 3351 O O . ALA A 1 410 ? 13.356 -10.133 -7.298 1.00 98.81 410 ALA A O 1
ATOM 3352 N N . VAL A 1 411 ? 12.968 -7.973 -6.852 1.00 98.75 411 VAL A N 1
ATOM 3353 C CA . VAL A 1 411 ? 11.504 -8.058 -7.032 1.00 98.75 411 VAL A CA 1
ATOM 3354 C C . VAL A 1 411 ? 11.142 -8.489 -8.458 1.00 98.75 411 VAL A C 1
ATOM 3356 O O . VAL A 1 411 ? 10.288 -9.355 -8.647 1.00 98.75 411 VAL A O 1
ATOM 3359 N N . GLN A 1 412 ? 11.800 -7.913 -9.469 1.00 98.62 412 GLN A N 1
ATOM 3360 C CA . GLN A 1 412 ? 11.608 -8.281 -10.873 1.00 98.62 412 GLN A CA 1
ATOM 3361 C C . GLN A 1 412 ? 11.923 -9.764 -11.114 1.00 98.62 412 GLN A C 1
ATOM 3363 O O . GLN A 1 412 ? 11.126 -10.453 -11.744 1.00 98.62 412 GLN A O 1
ATOM 3368 N N . GLU A 1 413 ? 13.048 -10.257 -10.597 1.00 98.69 413 GLU A N 1
ATOM 3369 C CA . GLU A 1 413 ? 13.483 -11.648 -10.747 1.00 98.69 413 GLU A CA 1
ATOM 3370 C C . GLU A 1 413 ? 12.512 -12.627 -10.080 1.00 98.69 413 GLU A C 1
ATOM 3372 O O . GLU A 1 413 ? 12.133 -13.623 -10.692 1.00 98.69 413 GLU A O 1
ATOM 3377 N N . VAL A 1 414 ? 12.029 -12.317 -8.874 1.00 98.69 414 VAL A N 1
ATOM 3378 C CA . VAL A 1 414 ? 11.027 -13.136 -8.173 1.00 98.69 414 VAL A CA 1
ATOM 3379 C C . VAL A 1 414 ? 9.708 -13.209 -8.954 1.00 98.69 414 VAL A C 1
ATOM 3381 O O . VAL A 1 414 ? 9.087 -14.270 -9.022 1.00 98.69 414 VAL A O 1
ATOM 3384 N N . LEU A 1 415 ? 9.273 -12.114 -9.589 1.00 98.06 415 LEU A N 1
ATOM 3385 C CA . LEU A 1 415 ? 8.085 -12.132 -10.455 1.00 98.06 415 LEU A CA 1
ATOM 3386 C C . LEU A 1 415 ? 8.323 -12.892 -11.769 1.00 98.06 415 LEU A C 1
ATOM 3388 O O . LEU A 1 415 ? 7.407 -13.493 -12.332 1.00 98.06 415 LEU A O 1
ATOM 3392 N N . GLU A 1 416 ? 9.541 -12.858 -12.301 1.00 97.56 416 GLU A N 1
ATOM 3393 C CA . GLU A 1 416 ? 9.890 -13.658 -13.471 1.00 97.56 416 GLU A CA 1
ATOM 3394 C C . GLU A 1 416 ? 9.921 -15.150 -13.129 1.00 97.56 416 GLU A C 1
ATOM 3396 O O . GLU A 1 416 ? 9.411 -15.974 -13.893 1.00 97.56 416 GLU A O 1
ATOM 3401 N N . ASN A 1 417 ? 10.473 -15.505 -11.976 1.00 97.31 417 ASN A N 1
ATOM 3402 C CA . ASN A 1 417 ? 10.748 -16.878 -11.583 1.00 97.31 417 ASN A CA 1
ATOM 3403 C C . ASN A 1 417 ? 10.149 -17.168 -10.197 1.00 97.31 417 ASN A C 1
ATOM 3405 O O . ASN A 1 417 ? 10.894 -17.388 -9.242 1.00 97.31 417 ASN A O 1
ATOM 3409 N N . PRO A 1 418 ? 8.805 -17.182 -10.064 1.00 96.06 418 PRO A N 1
ATOM 3410 C CA . PRO A 1 418 ? 8.160 -17.318 -8.764 1.00 96.06 418 PRO A CA 1
ATOM 3411 C C . PRO A 1 418 ? 8.451 -18.671 -8.106 1.00 96.06 418 PRO A C 1
ATOM 3413 O O . PRO A 1 418 ? 8.523 -19.690 -8.808 1.00 96.06 418 PRO A O 1
ATOM 3416 N N . PRO A 1 419 ? 8.500 -18.726 -6.761 1.00 96.56 419 PRO A N 1
ATOM 3417 C CA . PRO A 1 419 ? 8.663 -19.983 -6.038 1.00 96.56 419 PRO A CA 1
ATOM 3418 C C . PRO A 1 419 ? 7.494 -20.940 -6.330 1.00 96.56 419 PRO A C 1
ATOM 3420 O O . PRO A 1 419 ? 6.393 -20.487 -6.677 1.00 96.56 419 PRO A O 1
ATOM 3423 N N . PRO A 1 420 ? 7.665 -22.268 -6.197 1.00 95.75 420 PRO A N 1
ATOM 3424 C CA . PRO A 1 420 ? 6.550 -23.208 -6.279 1.00 95.75 420 PRO A CA 1
ATOM 3425 C C . PRO A 1 420 ? 5.423 -22.810 -5.312 1.00 95.75 420 PRO A C 1
ATOM 3427 O O . PRO A 1 420 ? 5.712 -22.384 -4.197 1.00 95.75 420 PRO A O 1
ATOM 3430 N N . PRO A 1 421 ? 4.145 -22.903 -5.714 1.00 94.31 421 PRO A N 1
ATOM 3431 C CA . PRO A 1 421 ? 3.054 -22.591 -4.803 1.00 94.31 421 PRO A CA 1
ATOM 3432 C C . PRO A 1 421 ? 2.998 -23.629 -3.675 1.00 94.31 421 PRO A C 1
ATOM 3434 O O . PRO A 1 421 ? 3.296 -24.811 -3.888 1.00 94.31 421 PRO A O 1
ATOM 3437 N N . ARG A 1 422 ? 2.582 -23.196 -2.486 1.00 91.62 422 ARG A N 1
ATOM 3438 C CA . ARG A 1 422 ? 2.290 -24.084 -1.358 1.00 91.62 422 ARG A CA 1
ATOM 3439 C C . ARG A 1 422 ? 1.085 -24.960 -1.675 1.00 91.62 422 ARG A C 1
ATOM 3441 O O . ARG A 1 422 ? 0.291 -24.673 -2.572 1.00 91.62 422 ARG A O 1
ATOM 3448 N N . ALA A 1 423 ? 0.970 -26.062 -0.936 1.00 88.31 423 ALA A N 1
ATOM 3449 C CA . ALA A 1 423 ? -0.181 -26.941 -1.059 1.00 88.31 423 ALA A CA 1
ATOM 3450 C C . ALA A 1 423 ? -1.480 -26.159 -0.775 1.00 88.31 423 ALA A C 1
ATOM 3452 O O . ALA A 1 423 ? -1.472 -25.279 0.092 1.00 88.31 423 ALA A O 1
ATOM 3453 N N . PRO A 1 424 ? -2.585 -26.488 -1.468 1.00 81.06 424 PRO A N 1
ATOM 3454 C CA . PRO A 1 424 ? -3.884 -25.927 -1.142 1.00 81.06 424 PRO A CA 1
ATOM 3455 C C . PRO A 1 424 ? -4.221 -26.159 0.327 1.00 81.06 424 PRO A C 1
ATOM 3457 O O . PRO A 1 424 ? -3.978 -27.246 0.864 1.00 81.06 424 PRO A O 1
ATOM 3460 N N . LEU A 1 425 ? -4.807 -25.146 0.957 1.00 80.81 425 LEU A N 1
ATOM 3461 C CA . LEU A 1 425 ? -5.341 -25.272 2.305 1.00 80.81 425 LEU A CA 1
ATOM 3462 C C . LEU A 1 425 ? -6.433 -26.348 2.315 1.00 80.81 425 LEU A C 1
ATOM 3464 O O . LEU A 1 425 ? -7.261 -26.426 1.404 1.00 80.81 425 LEU A O 1
ATOM 3468 N N . ALA A 1 426 ? -6.421 -27.212 3.331 1.00 72.12 426 ALA A N 1
ATOM 3469 C CA . ALA A 1 426 ? -7.512 -28.156 3.524 1.00 72.12 426 ALA A CA 1
ATOM 3470 C C . ALA A 1 426 ? -8.799 -27.357 3.762 1.00 72.12 426 ALA A C 1
ATOM 3472 O O . ALA A 1 426 ? -8.795 -26.438 4.578 1.00 72.12 426 ALA A O 1
ATOM 3473 N N . SER A 1 427 ? -9.885 -27.705 3.066 1.00 55.50 427 SER A N 1
ATOM 3474 C CA . SER A 1 427 ? -11.190 -27.077 3.278 1.00 55.50 427 SER A CA 1
ATOM 3475 C C . SER A 1 427 ? -11.557 -27.163 4.760 1.00 55.50 427 SER A C 1
ATOM 3477 O O . SER A 1 427 ? -11.731 -28.268 5.290 1.00 55.50 427 SER A O 1
ATOM 3479 N N . THR A 1 428 ? -11.643 -26.020 5.432 1.00 51.72 428 THR A N 1
ATOM 3480 C CA . THR A 1 428 ? -12.240 -25.928 6.761 1.00 51.72 428 THR A CA 1
ATOM 3481 C C . THR A 1 428 ? -13.723 -26.299 6.636 1.00 51.72 428 THR A C 1
ATOM 3483 O O . THR A 1 428 ? -14.368 -25.890 5.673 1.00 51.72 428 THR A O 1
ATOM 3486 N N . PRO A 1 429 ? -14.282 -27.138 7.529 1.00 36.91 429 PRO A N 1
ATOM 3487 C CA . PRO A 1 429 ? -15.723 -27.363 7.556 1.00 36.91 429 PRO A CA 1
ATOM 3488 C C . PRO A 1 429 ? -16.426 -26.032 7.842 1.00 36.91 429 PRO A C 1
ATOM 3490 O O . PRO A 1 429 ? -15.999 -25.329 8.757 1.00 36.91 429 PRO A O 1
ATOM 3493 N N . ASP A 1 430 ? -17.470 -25.714 7.073 1.00 41.00 430 ASP A N 1
ATOM 3494 C CA . ASP A 1 430 ? -18.317 -24.529 7.264 1.00 41.00 430 ASP A CA 1
ATOM 3495 C C . ASP A 1 430 ? -18.693 -24.363 8.755 1.00 41.00 430 ASP A C 1
ATOM 3497 O O . ASP A 1 430 ? -19.185 -25.315 9.374 1.00 41.00 430 ASP A O 1
ATOM 3501 N N . PHE A 1 431 ? -18.427 -23.180 9.326 1.00 38.81 431 PHE A N 1
ATOM 3502 C CA . PHE A 1 431 ? -18.829 -22.799 10.689 1.00 38.81 431 PHE A CA 1
ATOM 3503 C C . PHE A 1 431 ? -20.276 -22.307 10.744 1.00 38.81 431 PHE A C 1
ATOM 3505 O O . PHE A 1 431 ? -20.674 -21.530 9.845 1.00 38.81 431 PHE A O 1
#

Secondary structure (DSSP, 8-state):
------HHHHHHTTSTT-EEEEEBTTS-EEEEEEEEE-SSEEEEEETTT--EEEEEGGGB-HHHHHHHHHHHHHTTTPPSSS-HHHHHHHHS-TTTEEEEEEE-HHHIIIIIHHHHHHH-SEEEETTTSSHHHH-SBTTB---HHHHHHHHHHHHHT-EEEE---BSSS--TTTT-TT--HHHHHHHHHHHHHHHHHHHTT-TTEEEEEEEES-B-TTSPBP---SSSSSS--GGGGG-B-TTSTT--BHHHHHHHHHHHHH-TTSEEEEEE-S-S-HHHHHHHHHHHHHHHHTT----EEEE--EEETTGGGSHHHHHHHHHHHHHHHHTT-EEEEEEEEEEPPTTT--HHHHHHHHHHHHHHHHTTTTTS-EEEEESSSBGGGS-GGGGGG--SSB-TTSPBPHHHHHHHHHHHSPPPPPPPPP-----

pLDDT: mean 92.83, std 11.77, range [32.25, 98.88]